Protein AF-A0A945AGG2-F1 (afdb_monomer)

pLDDT: mean 85.39, std 12.03, range [29.75, 97.25]

Nearest PDB structures (foldseek):
  6ixg-assembly2_B  TM=2.344E-01  e=1.984E+00  Homo sapiens
  7uw5-assembly1_A  TM=2.583E-01  e=2.623E+00  Escherichia coli K-12
  5nnv-assembly3_C  TM=2.746E-01  e=3.879E+00  Bacillus subtilis subsp. subtilis str. 168

Radius of gyration: 32.73 Å; Cα contacts (8 Å, |Δi|>4): 761; chains: 1; bounding box: 79×43×91 Å

Foldseek 3Di:
DDDQPPLVVVLVVQLPPFDEDEDPDDPPPADEDEDEETEYEAEEEADAQYHYEYAYEYAYAEEYEYDCVGAHEYHYAAEYGHLYEYERYEYHYQEYEYNEEYYHYEYEHQFEYEANAEYEQYHAEYNDCVVLVVVLVVLVVVLVVLVVVLVVLVVVLQVLQLVLLVLCVVLVQDPDDQQPVQFHDDPNGTHGDCVVLCVVQPPDDPVVSVVVLVVCLVCRVLVVSCVSCVVQVPDPDPVSVVSSVVSSVSVVVSSVSVVVSVVSVVVSVVSVVVSVVSVCVSQVRWYKYWHQYFYDANYKYKYWRWDWDQDPVRDIDTDTQMWMWHWHADPVGAIWIWTAFSVGDIDIDGDHRVQRHGKMWTDDPRIIDIDHDDSPPPPPD

Mean predicted aligned error: 9.95 Å

Sequence (381 aa):
MLGLFDIAKVADEIAQKEPIFRRSELSFAEGPFQLRDGTLIISGDGNPGCVVKGRGNVVIMGSFVGREDKPAHIDVDGDVVVMGTVSQATIDASRVYVGGGIMDVQLNARLGIEVGGDLGRALVRVGEYDLERKEIDQLRKPLSEAKGNGDAIERRLRMEEKRLYKMFKNTRVNLAPNIGRIVMSQGKNVVIDLQPIYESLSNRSEEDVDKALEEFFAKAIVGMLTRVNVHFLSGKSPHRQVVFKGIVRDMHELLLLTRQFDKQVQNYQVLEESVNEAIACLNGRIAGIYVQGQCLPDLTISATVPEVTVSDDGKMLVKGDMARLQLAPSEEGGIGVKCMNTSGLETEQILDEGQFQNCQFSVCEGEMVWQALNVCDRVEV

Secondary structure (DSSP, 8-state):
---S--HHHHHHHHHHHS-EEEE-S----S-EEEE-SSEEEE-SPBPTT-EEEESSEEEESS-EE-BTTB-EEEEESS-EEESS-EEEEEEEEEEEEESS-EEEEEEEEEEEEEESS-EEEEEEEE---HHHHHHHHHHHHHHHHHHHHHHHHHHHHHHHHHHHHHHHHHHT----S-BTTTEEEETTEEEE--HHHHHHTTT--HHHHHHHHHHHIIIIIHHHHHHHTHHHHTSS-HHHHHHHHHHHHHHHHHHHHHHHHHHHHHHHHHHHHHHHHHHHHHHT---EEEEEEEBPSSEEEEEEEEEEEE-TTS-EEEEEEEEEEEEEE-TTSSEEEEEE-TT--EEEEEE-GGGGEEEEEEEETTEEEEEE--TT-----

Structure (mmCIF, N/CA/C/O backbone):
data_AF-A0A945AGG2-F1
#
_entry.id   AF-A0A945AGG2-F1
#
loop_
_atom_site.group_PDB
_atom_site.id
_atom_site.type_symbol
_atom_site.label_atom_id
_atom_site.label_alt_id
_atom_site.label_comp_id
_atom_site.label_asym_id
_atom_site.label_entity_id
_atom_site.label_seq_id
_atom_site.pdbx_PDB_ins_code
_atom_site.Cartn_x
_atom_site.Cartn_y
_atom_site.Cartn_z
_atom_site.occupancy
_atom_site.B_iso_or_equiv
_atom_site.auth_seq_id
_atom_site.auth_comp_id
_atom_site.auth_asym_id
_atom_site.auth_atom_id
_atom_site.pdbx_PDB_model_num
ATOM 1 N N . MET A 1 1 ? 8.072 -25.410 -23.950 1.00 29.88 1 MET A N 1
ATOM 2 C CA . MET A 1 1 ? 8.226 -24.187 -24.765 1.00 29.88 1 MET A CA 1
ATOM 3 C C . MET A 1 1 ? 7.390 -23.088 -24.118 1.00 29.88 1 MET A C 1
ATOM 5 O O . MET A 1 1 ? 6.250 -22.890 -24.497 1.00 29.88 1 MET A O 1
ATOM 9 N N . LEU A 1 2 ? 7.937 -22.473 -23.073 1.00 29.75 2 LEU A N 1
ATOM 10 C CA . LEU A 1 2 ? 7.473 -21.290 -22.332 1.00 29.75 2 LEU A CA 1
ATOM 11 C C . LEU A 1 2 ? 8.791 -20.623 -21.873 1.00 29.75 2 LEU A C 1
ATOM 13 O O . LEU A 1 2 ? 9.709 -21.367 -21.545 1.00 29.75 2 LEU A O 1
ATOM 17 N N . GLY A 1 3 ? 9.017 -19.313 -21.868 1.00 41.41 3 GLY A N 1
ATOM 18 C CA . GLY A 1 3 ? 8.229 -18.193 -22.362 1.00 41.41 3 GLY A CA 1
ATOM 19 C C . GLY A 1 3 ? 9.171 -17.171 -23.002 1.00 41.41 3 GLY A C 1
ATOM 20 O O . GLY A 1 3 ? 9.931 -16.495 -22.313 1.00 41.41 3 GLY A O 1
ATOM 21 N N . LEU A 1 4 ? 9.112 -17.060 -24.329 1.00 55.22 4 LEU A N 1
ATOM 22 C CA . LEU A 1 4 ? 9.512 -15.828 -25.005 1.00 55.22 4 LEU A CA 1
ATOM 23 C C . LEU A 1 4 ? 8.558 -14.728 -24.520 1.00 55.22 4 LEU A C 1
ATOM 25 O O . LEU A 1 4 ? 7.422 -15.007 -24.134 1.00 55.22 4 LEU A O 1
ATOM 29 N N . PHE A 1 5 ? 9.033 -13.496 -24.440 1.00 70.62 5 PHE A N 1
ATOM 30 C CA . PHE A 1 5 ? 8.183 -12.356 -24.135 1.00 70.62 5 PHE A CA 1
ATOM 31 C C . PHE A 1 5 ? 7.140 -12.232 -25.2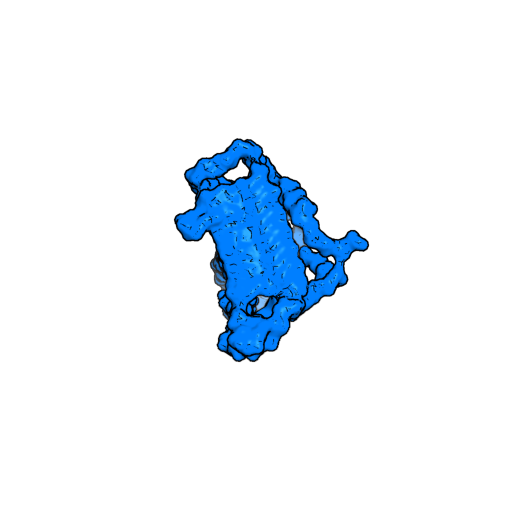45 1.00 70.62 5 PHE A C 1
ATOM 33 O O . PHE A 1 5 ? 7.456 -11.851 -26.368 1.00 70.62 5 PHE A O 1
ATOM 40 N N . ASP A 1 6 ? 5.914 -12.652 -24.947 1.00 83.31 6 ASP A N 1
ATOM 41 C CA . ASP A 1 6 ? 4.801 -12.572 -25.880 1.00 83.31 6 ASP A CA 1
ATOM 42 C C . ASP A 1 6 ? 4.030 -11.291 -25.581 1.00 83.31 6 ASP A C 1
ATOM 44 O O . ASP A 1 6 ? 3.075 -11.267 -24.802 1.00 83.31 6 ASP A O 1
ATOM 48 N N . ILE A 1 7 ? 4.506 -10.202 -26.178 1.00 85.31 7 ILE A N 1
ATOM 49 C CA . ILE A 1 7 ? 3.909 -8.879 -26.008 1.00 85.31 7 ILE A CA 1
ATOM 50 C C . ILE A 1 7 ? 2.439 -8.852 -26.453 1.00 85.31 7 ILE A C 1
ATOM 52 O O . ILE A 1 7 ? 1.648 -8.111 -25.875 1.00 85.31 7 ILE A O 1
ATOM 56 N N . ALA A 1 8 ? 2.042 -9.706 -27.408 1.00 84.31 8 ALA A N 1
ATOM 57 C CA . ALA A 1 8 ? 0.651 -9.823 -27.838 1.00 84.31 8 ALA A CA 1
ATOM 58 C C . ALA A 1 8 ? -0.220 -10.412 -26.726 1.00 84.31 8 ALA A C 1
ATOM 60 O O . ALA A 1 8 ? -1.281 -9.869 -26.425 1.00 84.31 8 ALA A O 1
ATOM 61 N N . LYS A 1 9 ? 0.262 -11.464 -26.052 1.00 86.94 9 LYS A N 1
ATOM 62 C CA . LYS A 1 9 ? -0.424 -12.034 -24.885 1.00 86.94 9 LYS A CA 1
ATOM 63 C C . LYS A 1 9 ? -0.574 -11.008 -23.758 1.00 86.94 9 LYS A C 1
ATOM 65 O O . LYS A 1 9 ? -1.656 -10.894 -23.191 1.00 86.94 9 LYS A O 1
ATOM 70 N N . VAL A 1 10 ? 0.479 -10.241 -23.460 1.00 83.81 10 VAL A N 1
ATOM 71 C CA . VAL A 1 10 ? 0.443 -9.184 -22.428 1.00 83.81 10 VAL A CA 1
ATOM 72 C C . VAL A 1 10 ? -0.560 -8.084 -22.795 1.00 83.81 10 VAL A C 1
ATOM 74 O O . VAL A 1 10 ? -1.353 -7.659 -21.953 1.00 83.81 10 VAL A O 1
ATOM 77 N N . ALA A 1 11 ? -0.566 -7.648 -24.059 1.00 82.62 11 ALA A N 1
ATOM 78 C CA . ALA A 1 11 ? -1.526 -6.672 -24.566 1.00 82.62 11 ALA A CA 1
ATOM 79 C C . ALA A 1 11 ? -2.974 -7.170 -24.430 1.00 82.62 11 ALA A C 1
ATOM 81 O O . ALA A 1 11 ? -3.837 -6.420 -23.969 1.00 82.62 11 ALA A O 1
ATOM 82 N N . ASP A 1 12 ? -3.231 -8.434 -24.779 1.00 84.25 12 ASP A N 1
ATOM 83 C CA . ASP A 1 12 ? -4.549 -9.058 -24.660 1.00 84.25 12 ASP A CA 1
ATOM 84 C C . ASP A 1 12 ? -5.002 -9.174 -23.199 1.00 84.25 12 ASP A C 1
ATOM 86 O O . ASP A 1 12 ? -6.155 -8.872 -22.889 1.00 84.25 12 ASP A O 1
ATOM 90 N N . GLU A 1 13 ? -4.107 -9.569 -22.291 1.00 85.62 13 GLU A N 1
ATOM 91 C CA . GLU A 1 13 ? -4.395 -9.659 -20.856 1.00 85.62 13 GLU A CA 1
ATOM 92 C C . GLU A 1 13 ? -4.773 -8.296 -20.270 1.00 85.62 13 GLU A C 1
ATOM 94 O O . GLU A 1 13 ? -5.792 -8.178 -19.588 1.00 85.62 13 GLU A O 1
ATOM 99 N N . ILE A 1 14 ? -3.999 -7.248 -20.563 1.00 80.81 14 ILE A N 1
ATOM 100 C CA . ILE A 1 14 ? -4.279 -5.893 -20.070 1.00 80.81 14 ILE A CA 1
ATOM 101 C C . ILE A 1 14 ? -5.570 -5.342 -20.686 1.00 80.81 14 ILE A C 1
ATOM 103 O O . ILE A 1 14 ? -6.393 -4.768 -19.970 1.00 80.81 14 ILE A O 1
ATOM 107 N N . ALA A 1 15 ? -5.807 -5.582 -21.978 1.00 78.81 15 ALA A N 1
ATOM 108 C CA . ALA A 1 15 ? -7.029 -5.160 -22.660 1.00 78.81 15 ALA A CA 1
ATOM 109 C C . ALA A 1 15 ? -8.305 -5.811 -22.097 1.00 78.81 15 ALA A C 1
ATOM 111 O O . ALA A 1 15 ? -9.392 -5.267 -22.285 1.00 78.81 15 ALA A O 1
ATOM 112 N N . GLN A 1 16 ? -8.197 -6.955 -21.414 1.00 79.56 16 GLN A N 1
ATOM 113 C CA . GLN A 1 16 ? -9.329 -7.672 -20.819 1.00 79.56 16 GLN A CA 1
ATOM 114 C C . GLN A 1 16 ? -9.627 -7.279 -19.362 1.00 79.56 16 GLN A C 1
ATOM 116 O O . GLN A 1 16 ? -10.697 -7.629 -18.863 1.00 79.56 16 GLN A O 1
ATOM 121 N N . LYS A 1 17 ? -8.728 -6.556 -18.674 1.00 74.44 17 LYS A N 1
ATOM 122 C CA . LYS A 1 17 ? -8.882 -6.225 -17.242 1.00 74.44 17 LYS A CA 1
ATOM 123 C C . LYS A 1 17 ? -9.988 -5.204 -16.955 1.00 74.44 17 LYS A C 1
ATOM 125 O O . LYS A 1 17 ? -10.578 -5.238 -15.879 1.00 74.44 17 LYS A O 1
ATOM 130 N N . GLU A 1 18 ? -10.269 -4.291 -17.882 1.00 70.62 18 GLU A N 1
ATOM 131 C CA . GLU A 1 18 ? -11.070 -3.091 -17.609 1.00 70.62 18 GLU A CA 1
ATOM 132 C C . GLU A 1 18 ? -11.986 -2.685 -18.776 1.00 70.62 18 GLU A C 1
ATOM 134 O O . GLU A 1 18 ? -11.771 -3.115 -19.912 1.00 70.62 18 GLU A O 1
ATOM 139 N N . PRO A 1 19 ? -13.009 -1.832 -18.542 1.00 70.69 19 PRO A N 1
ATOM 140 C CA . PRO A 1 19 ? -13.807 -1.253 -19.620 1.00 70.69 19 PRO A CA 1
ATOM 141 C C . PRO A 1 19 ? -12.918 -0.594 -20.685 1.00 70.69 19 PRO A C 1
ATOM 143 O O . PRO A 1 19 ? -12.057 0.238 -20.391 1.00 70.69 19 PRO A O 1
ATOM 146 N N . ILE A 1 20 ? -13.134 -0.994 -21.940 1.00 72.50 20 ILE A N 1
ATOM 147 C CA . ILE A 1 20 ? -12.251 -0.657 -23.058 1.00 72.50 20 ILE A CA 1
ATOM 148 C C . ILE A 1 20 ? -12.735 0.610 -23.762 1.00 72.50 20 ILE A C 1
ATOM 150 O O . ILE A 1 20 ? -13.836 0.656 -24.315 1.00 72.50 20 ILE A O 1
ATOM 154 N N . PHE A 1 21 ? -11.850 1.596 -23.856 1.00 65.00 21 PHE A N 1
ATOM 155 C CA . PHE A 1 21 ? -11.977 2.735 -24.752 1.00 65.00 21 PHE A CA 1
ATOM 156 C C . PHE A 1 21 ? -11.159 2.462 -26.016 1.00 65.00 21 PHE A C 1
ATOM 158 O O . PHE A 1 21 ? -9.943 2.649 -26.063 1.00 65.00 21 PHE A O 1
ATOM 165 N N . ARG A 1 22 ? -11.831 1.992 -27.072 1.00 57.91 22 ARG A N 1
ATOM 166 C CA . ARG A 1 22 ? -11.188 1.796 -28.378 1.00 57.91 22 ARG A CA 1
ATOM 167 C C . ARG A 1 22 ? -11.177 3.103 -29.152 1.00 57.91 22 ARG A C 1
ATOM 169 O O . ARG A 1 22 ? -12.233 3.686 -29.395 1.00 57.91 22 ARG A O 1
ATOM 176 N N . ARG A 1 23 ? -9.995 3.524 -29.597 1.00 58.59 23 ARG A N 1
ATOM 177 C CA . ARG A 1 23 ? -9.849 4.618 -30.557 1.00 58.59 23 ARG A CA 1
ATOM 178 C C . ARG A 1 23 ? -9.245 4.053 -31.840 1.00 58.59 23 ARG A C 1
ATOM 180 O O . ARG A 1 23 ? -8.033 4.034 -32.022 1.00 58.59 23 ARG A O 1
ATOM 187 N N . SER A 1 24 ? -10.109 3.535 -32.709 1.00 41.81 24 SER A N 1
ATOM 188 C CA . SER A 1 24 ? -9.737 3.100 -34.054 1.00 41.81 24 SER A CA 1
ATOM 189 C C . SER A 1 24 ? -9.603 4.328 -34.962 1.00 41.81 24 SER A C 1
ATOM 191 O O . SER A 1 24 ? -10.551 5.099 -35.084 1.00 41.81 24 SER A O 1
ATOM 193 N N . GLU A 1 25 ? -8.440 4.500 -35.590 1.00 42.44 25 GLU A N 1
ATOM 194 C CA . GLU A 1 25 ? -8.246 5.346 -36.785 1.00 42.44 25 GLU A CA 1
ATOM 195 C C . GLU A 1 25 ? -8.322 6.876 -36.626 1.00 42.44 25 GLU A C 1
ATOM 197 O O . GLU A 1 25 ? -8.608 7.589 -37.586 1.00 42.44 25 GLU A O 1
ATOM 202 N N . LEU A 1 26 ? -7.994 7.435 -35.460 1.00 43.62 26 LEU A N 1
ATOM 203 C CA . LEU A 1 26 ? -7.645 8.857 -35.402 1.00 43.62 26 LEU A CA 1
ATOM 204 C C . LEU A 1 26 ? -6.130 8.985 -35.418 1.00 43.62 26 LEU A C 1
ATOM 206 O O . LEU A 1 26 ? -5.476 8.739 -34.406 1.00 43.62 26 LEU A O 1
ATOM 210 N N . SER A 1 27 ? -5.589 9.428 -36.558 1.00 45.53 27 SER A N 1
ATOM 211 C CA . SER A 1 27 ? -4.316 10.142 -36.578 1.00 45.53 27 SER A CA 1
ATOM 212 C C . SER A 1 27 ? -4.362 11.128 -35.415 1.00 45.53 27 SER A C 1
ATOM 214 O O . SER A 1 27 ? -5.243 11.994 -35.405 1.00 45.53 27 SER A O 1
ATOM 216 N N . PHE A 1 28 ? -3.507 10.968 -34.403 1.00 52.62 28 PHE A N 1
ATOM 217 C CA . PHE A 1 28 ? -3.377 11.966 -33.348 1.00 52.62 28 PHE A CA 1
ATOM 218 C C . PHE A 1 28 ? -2.970 13.268 -34.039 1.00 52.62 28 PHE A C 1
ATOM 220 O O . PHE A 1 28 ? -1.799 13.477 -34.351 1.00 52.62 28 PHE A O 1
ATOM 227 N N . ALA A 1 29 ? -3.954 14.106 -34.355 1.00 50.34 29 ALA A N 1
ATOM 228 C CA . ALA A 1 29 ? -3.735 15.504 -34.623 1.00 50.34 29 ALA A CA 1
ATOM 229 C C . ALA A 1 29 ? -3.324 16.080 -33.270 1.00 50.34 29 ALA A C 1
ATOM 231 O O . ALA A 1 29 ? -4.142 16.171 -32.359 1.00 50.34 29 ALA A O 1
ATOM 232 N N . GLU A 1 30 ? -2.016 16.275 -33.136 1.00 55.94 30 GLU A N 1
ATOM 233 C CA . GLU A 1 30 ? -1.293 17.042 -32.125 1.00 55.94 30 GLU A CA 1
ATOM 234 C C . GLU A 1 30 ? -2.151 17.540 -30.944 1.00 55.94 30 GLU A C 1
ATOM 236 O O . GLU A 1 30 ? -2.863 18.536 -31.053 1.00 55.94 30 GLU A O 1
ATOM 241 N N . GLY A 1 31 ? -2.080 16.866 -29.793 1.00 63.16 31 GLY A N 1
ATOM 242 C CA . GLY A 1 31 ? -2.743 17.349 -28.583 1.00 63.16 31 GLY A CA 1
ATOM 243 C C . GLY A 1 31 ? -2.764 16.345 -27.427 1.00 63.16 31 GLY A C 1
ATOM 244 O O . GLY A 1 31 ? -2.615 15.142 -27.656 1.00 63.16 31 GLY A O 1
ATOM 245 N N . PRO A 1 32 ? -2.955 16.828 -26.184 1.00 78.00 32 PRO A N 1
ATOM 246 C CA . PRO A 1 32 ? -3.045 15.981 -25.004 1.00 78.00 32 PRO A CA 1
ATOM 247 C C . PRO A 1 32 ? -4.372 15.222 -24.950 1.00 78.00 32 PRO A C 1
ATOM 249 O O . PRO A 1 32 ? -5.451 15.794 -25.107 1.00 78.00 32 PRO A O 1
ATOM 252 N N . PHE A 1 33 ? -4.289 13.923 -24.684 1.00 83.19 33 PHE A N 1
ATOM 253 C CA . PHE A 1 33 ? -5.423 13.054 -24.413 1.00 83.19 33 PHE A CA 1
ATOM 254 C C . PHE A 1 33 ? -5.486 12.732 -22.922 1.00 83.19 33 PHE A C 1
ATOM 256 O O . PHE A 1 33 ? -4.516 12.236 -22.357 1.00 83.19 33 PHE A O 1
ATOM 263 N N . GLN A 1 34 ? -6.638 12.986 -22.299 1.00 84.50 34 GLN A N 1
ATOM 264 C CA . GLN A 1 34 ? -6.866 12.687 -20.888 1.00 84.50 34 GLN A CA 1
ATOM 265 C C . GLN A 1 34 ? -7.755 11.443 -20.742 1.00 84.50 34 GLN A C 1
ATOM 267 O O . GLN A 1 34 ? -8.960 11.498 -20.992 1.00 84.50 34 GLN A O 1
ATOM 272 N N . LEU A 1 35 ? -7.164 10.336 -20.306 1.00 82.06 35 LEU A N 1
ATOM 273 C CA . LEU A 1 35 ? -7.844 9.117 -19.888 1.00 82.06 35 LEU A CA 1
ATOM 274 C C . LEU A 1 35 ? -8.318 9.287 -18.435 1.00 82.06 35 LEU A C 1
ATOM 276 O O . LEU A 1 35 ? -7.557 9.719 -17.572 1.00 82.06 35 LEU A O 1
ATOM 280 N N . ARG A 1 36 ? -9.595 9.006 -18.159 1.00 80.88 36 ARG A N 1
ATOM 281 C CA . ARG A 1 36 ? -10.122 9.063 -16.786 1.00 80.88 36 ARG A CA 1
ATOM 282 C C . ARG A 1 36 ? -9.877 7.738 -16.085 1.00 80.88 36 ARG A C 1
ATOM 284 O O . ARG A 1 36 ? -8.999 7.696 -15.241 1.00 80.88 36 ARG A O 1
ATOM 291 N N . ASP A 1 37 ? -10.558 6.694 -16.544 1.00 80.81 37 ASP A N 1
ATOM 292 C CA . ASP A 1 37 ? -10.442 5.308 -16.081 1.00 80.81 37 ASP A CA 1
ATOM 293 C C . ASP A 1 37 ? -10.524 4.372 -17.308 1.00 80.81 37 ASP A C 1
ATOM 295 O O . ASP A 1 37 ? -10.934 4.826 -18.383 1.00 80.81 37 ASP A O 1
ATOM 299 N N . GLY A 1 38 ? -10.181 3.087 -17.167 1.00 83.81 38 GLY A N 1
ATOM 300 C CA . GLY A 1 38 ? -10.321 2.074 -18.222 1.00 83.81 38 GLY A CA 1
ATOM 301 C C . GLY A 1 38 ? -9.093 1.903 -19.119 1.00 83.81 38 GLY A C 1
ATOM 302 O O . GLY A 1 38 ? -8.068 2.549 -18.940 1.00 83.81 38 GLY A O 1
ATOM 303 N N . THR A 1 39 ? -9.189 1.045 -20.136 1.00 86.06 39 THR A N 1
ATOM 304 C CA . THR A 1 39 ? -8.053 0.766 -21.036 1.00 86.06 39 THR A CA 1
ATOM 305 C C . THR A 1 39 ? -8.186 1.502 -22.366 1.00 86.06 39 THR A C 1
ATOM 307 O O . THR A 1 39 ? -9.166 1.313 -23.089 1.00 86.06 39 THR A O 1
ATOM 310 N N . LEU A 1 40 ? -7.190 2.319 -22.716 1.00 87.88 40 LEU A N 1
ATOM 311 C CA . LEU A 1 40 ? -7.067 2.971 -24.018 1.00 87.88 40 LEU A CA 1
ATOM 312 C C . LEU A 1 40 ? -6.318 2.061 -24.992 1.00 87.88 40 LEU A C 1
ATOM 314 O O . LEU A 1 40 ? -5.152 1.752 -24.769 1.00 87.88 40 LEU A O 1
ATOM 318 N N . ILE A 1 41 ? -6.954 1.706 -26.110 1.00 86.94 41 ILE A N 1
ATOM 319 C CA . ILE A 1 41 ? -6.294 0.962 -27.193 1.00 86.94 41 ILE A CA 1
ATOM 320 C C . ILE A 1 41 ? -6.086 1.877 -28.400 1.00 86.94 41 ILE A C 1
ATOM 322 O O . ILE A 1 41 ? -7.056 2.392 -28.970 1.00 86.94 41 ILE A O 1
ATOM 326 N N . ILE A 1 42 ? -4.825 2.036 -28.804 1.00 86.12 42 ILE A N 1
ATOM 327 C CA . ILE A 1 42 ? -4.380 2.795 -29.974 1.00 86.12 42 ILE A CA 1
ATOM 328 C C . ILE A 1 42 ? -4.042 1.804 -31.089 1.00 86.12 42 ILE A C 1
ATOM 330 O O . ILE A 1 42 ? -3.099 1.020 -30.993 1.00 86.12 42 ILE A O 1
ATOM 334 N N . SER A 1 43 ? -4.842 1.826 -32.155 1.00 82.31 43 SER A N 1
ATOM 335 C CA . SER A 1 43 ? -4.606 1.007 -33.347 1.00 82.31 43 SER A CA 1
ATOM 336 C C . SER A 1 43 ? -3.599 1.710 -34.263 1.00 82.31 43 SER A C 1
ATOM 338 O O . SER A 1 43 ? -3.960 2.686 -34.915 1.00 82.31 43 SER A O 1
ATOM 340 N N . GLY A 1 44 ? -2.354 1.227 -34.296 1.00 83.12 44 GLY A N 1
ATOM 341 C CA . GLY A 1 44 ? -1.266 1.773 -35.119 1.00 83.12 44 GLY A CA 1
ATOM 342 C C . GLY A 1 44 ? -0.185 2.499 -34.314 1.00 83.12 44 GLY A C 1
ATOM 343 O O . GLY A 1 44 ? -0.084 2.321 -33.098 1.00 83.12 44 GLY A O 1
ATOM 344 N N . ASP A 1 45 ? 0.626 3.295 -35.013 1.00 84.00 45 ASP A N 1
ATOM 345 C CA . ASP A 1 45 ? 1.757 4.018 -34.429 1.00 84.00 45 ASP A CA 1
ATOM 346 C C . ASP A 1 45 ? 1.317 5.306 -33.712 1.00 84.00 45 ASP A C 1
ATOM 348 O O . ASP A 1 45 ? 0.387 6.005 -34.127 1.00 84.00 45 ASP A O 1
ATOM 352 N N . GLY A 1 46 ? 2.018 5.647 -32.633 1.00 77.56 46 GLY A N 1
ATOM 353 C CA . GLY A 1 46 ? 1.931 6.947 -31.983 1.00 77.56 46 GLY A CA 1
ATOM 354 C C . GLY A 1 46 ? 2.669 8.019 -32.781 1.00 77.56 46 GLY A C 1
ATOM 355 O O . GLY A 1 46 ? 3.799 7.817 -33.220 1.00 77.56 46 GLY A O 1
ATOM 356 N N . ASN A 1 47 ? 2.034 9.181 -32.936 1.00 79.25 47 ASN A N 1
ATOM 357 C CA . ASN A 1 47 ? 2.612 10.319 -33.649 1.00 79.25 47 ASN A CA 1
ATOM 358 C C . ASN A 1 47 ? 3.584 11.130 -32.767 1.00 79.25 47 ASN A C 1
ATOM 360 O O . ASN A 1 47 ? 3.381 11.213 -31.550 1.00 79.25 47 ASN A O 1
ATOM 364 N N . PRO A 1 48 ? 4.548 11.849 -33.373 1.00 82.31 48 PRO A N 1
ATOM 365 C CA . PRO A 1 48 ? 5.392 12.798 -32.656 1.00 82.31 48 PRO A CA 1
ATOM 366 C C . PRO A 1 48 ? 4.598 13.842 -31.867 1.00 82.31 48 PRO A C 1
ATOM 368 O O . PRO A 1 48 ? 3.638 14.431 -32.372 1.00 82.31 48 PRO A O 1
ATOM 371 N N . GLY A 1 49 ? 5.006 14.086 -30.620 1.00 82.00 49 GLY A N 1
ATOM 372 C CA . GLY A 1 49 ? 4.307 14.991 -29.706 1.00 82.00 49 GLY A CA 1
ATOM 373 C C . GLY A 1 49 ? 2.955 14.502 -29.199 1.00 82.00 49 GLY A C 1
ATOM 374 O O . GLY A 1 49 ? 2.176 15.311 -28.692 1.00 82.00 49 GLY A O 1
ATOM 375 N N . CYS A 1 50 ? 2.644 13.214 -29.358 1.00 86.06 50 CYS A N 1
ATOM 376 C CA . CYS A 1 50 ? 1.500 12.606 -28.693 1.00 86.06 50 CYS A CA 1
ATOM 377 C C . CYS A 1 50 ? 1.676 12.721 -27.175 1.00 86.06 50 CYS A C 1
ATOM 379 O O . CYS A 1 50 ? 2.741 12.397 -26.654 1.00 86.06 50 CYS A O 1
ATOM 381 N N . VAL A 1 51 ? 0.635 13.182 -26.480 1.00 89.69 51 VAL A N 1
ATOM 382 C CA . VAL A 1 51 ? 0.613 13.254 -25.018 1.00 89.69 51 VAL A CA 1
ATOM 383 C C . VAL A 1 51 ? -0.601 12.486 -24.511 1.00 89.69 51 VAL A C 1
ATOM 385 O O . VAL A 1 51 ? -1.729 12.815 -24.874 1.00 89.69 51 VAL A O 1
ATOM 388 N N . VAL A 1 52 ? -0.386 11.486 -23.662 1.00 90.62 52 VAL A N 1
ATOM 389 C CA . VAL A 1 52 ? -1.442 10.694 -23.015 1.00 90.62 52 VAL A CA 1
ATOM 390 C C . VAL A 1 52 ? -1.295 10.831 -21.505 1.00 90.62 52 VAL A C 1
ATOM 392 O O . VAL A 1 52 ? -0.218 10.578 -20.982 1.00 90.62 52 VAL A O 1
ATOM 395 N N . LYS A 1 53 ? -2.359 11.236 -20.804 1.00 92.25 53 LYS A N 1
ATOM 396 C CA . LYS A 1 53 ? -2.377 11.357 -19.338 1.00 92.25 53 LYS A CA 1
ATOM 397 C C . LYS A 1 53 ? -3.595 10.675 -18.730 1.00 92.25 53 LYS A C 1
ATOM 399 O O . LYS A 1 53 ? -4.675 10.822 -19.295 1.00 92.25 53 LYS A O 1
ATOM 404 N N . GLY A 1 54 ? -3.495 10.001 -17.582 1.00 88.62 54 GLY A N 1
ATOM 405 C CA . GLY A 1 54 ? -4.688 9.429 -16.936 1.00 88.62 54 GLY A CA 1
ATOM 406 C C . GLY A 1 54 ? -4.465 8.355 -15.880 1.00 88.62 54 GLY A C 1
ATOM 407 O O . GLY A 1 54 ? -3.349 8.159 -15.433 1.00 88.62 54 GLY A O 1
ATOM 408 N N . ARG A 1 55 ? -5.528 7.651 -15.464 1.00 86.81 55 ARG A N 1
ATOM 409 C CA . ARG A 1 55 ? -5.419 6.596 -14.431 1.00 86.81 55 ARG A CA 1
ATOM 410 C C . ARG A 1 55 ? -5.457 5.162 -14.951 1.00 86.81 55 ARG A C 1
ATOM 412 O O . ARG A 1 55 ? -5.204 4.231 -14.201 1.00 86.81 55 ARG A O 1
ATOM 419 N N . GLY A 1 56 ? -5.823 4.993 -16.215 1.00 88.81 56 GLY A N 1
ATOM 420 C CA . GLY A 1 56 ? -6.060 3.690 -16.818 1.00 88.81 56 GLY A CA 1
ATOM 421 C C . GLY A 1 56 ? -4.853 3.112 -17.552 1.00 88.81 56 GLY A C 1
ATOM 422 O O . GLY A 1 56 ? -3.773 3.702 -17.564 1.00 88.81 56 GLY A O 1
ATOM 423 N N . ASN A 1 57 ? -5.064 1.973 -18.207 1.00 91.38 57 ASN A N 1
ATOM 424 C CA . ASN A 1 57 ? -4.028 1.302 -18.994 1.00 91.38 57 ASN A CA 1
ATOM 425 C C . ASN A 1 57 ? -3.966 1.856 -20.422 1.00 91.38 57 ASN A C 1
ATOM 427 O O . ASN A 1 57 ? -4.972 2.314 -20.972 1.00 91.38 57 ASN A O 1
ATOM 431 N N . VAL A 1 58 ? -2.801 1.763 -21.058 1.00 92.50 58 VAL A N 1
ATOM 432 C CA . VAL A 1 58 ? -2.598 2.169 -22.453 1.00 92.50 58 VAL A CA 1
ATOM 433 C C . VAL A 1 58 ? -1.968 1.026 -23.232 1.00 92.50 58 VAL A C 1
ATOM 435 O O . VAL A 1 58 ? -0.916 0.520 -22.860 1.00 92.50 58 VAL A O 1
ATOM 438 N N . VAL A 1 59 ? -2.589 0.650 -24.347 1.00 92.31 59 VAL A N 1
ATOM 439 C CA . VAL A 1 59 ? -2.077 -0.359 -25.277 1.00 92.31 59 VAL A CA 1
ATOM 440 C C . VAL A 1 59 ? -1.908 0.275 -26.653 1.00 92.31 59 VAL A C 1
ATOM 442 O O . VAL A 1 59 ? -2.874 0.750 -27.251 1.00 92.31 59 VAL A O 1
ATOM 445 N N . ILE A 1 60 ? -0.682 0.275 -27.167 1.00 92.00 60 ILE A N 1
ATOM 446 C CA . ILE A 1 60 ? -0.314 0.787 -28.489 1.00 92.00 60 ILE A CA 1
ATOM 447 C C . ILE A 1 60 ? 0.041 -0.399 -29.376 1.00 92.00 60 ILE A C 1
ATOM 449 O O . ILE A 1 60 ? 1.029 -1.090 -29.139 1.00 92.00 60 ILE A O 1
ATOM 453 N N . MET A 1 61 ? -0.769 -0.633 -30.409 1.00 90.31 61 MET A N 1
ATOM 454 C CA . MET A 1 61 ? -0.606 -1.787 -31.302 1.00 90.31 61 MET A CA 1
ATOM 455 C C . MET A 1 61 ? 0.543 -1.627 -32.314 1.00 90.31 61 MET A C 1
ATOM 457 O O . MET A 1 61 ? 0.865 -2.587 -33.010 1.00 90.31 61 MET A O 1
ATOM 461 N N . GLY A 1 62 ? 1.142 -0.437 -32.411 1.00 90.81 62 GLY A N 1
ATOM 462 C CA . GLY A 1 62 ? 2.314 -0.128 -33.237 1.00 90.81 62 GLY A CA 1
ATOM 463 C C . GLY A 1 62 ? 3.492 0.420 -32.422 1.00 90.81 62 GLY A C 1
ATOM 464 O O . GLY A 1 62 ? 3.649 0.100 -31.242 1.00 90.81 62 GLY A O 1
ATOM 465 N N . SER A 1 63 ? 4.325 1.244 -33.054 1.00 92.81 63 SER A N 1
ATOM 466 C CA . SER A 1 63 ? 5.470 1.925 -32.435 1.00 92.81 63 SER A CA 1
ATOM 467 C C . SER A 1 63 ? 5.075 3.264 -31.804 1.00 92.81 63 SER A C 1
ATOM 469 O O . SER A 1 63 ? 4.136 3.917 -32.247 1.00 92.81 63 SER A O 1
ATOM 471 N N . PHE A 1 64 ? 5.809 3.722 -30.789 1.00 93.06 64 PHE A N 1
ATOM 472 C CA . PHE A 1 64 ? 5.600 5.021 -30.141 1.00 93.06 64 PHE A CA 1
ATOM 473 C C . PHE A 1 64 ? 6.818 5.923 -30.358 1.00 93.06 64 PHE A C 1
ATOM 475 O O . PHE A 1 64 ? 7.836 5.795 -29.678 1.00 93.06 64 PHE A O 1
ATOM 482 N N . VAL A 1 65 ? 6.729 6.809 -31.353 1.00 91.50 65 VAL A N 1
ATOM 483 C CA . VAL A 1 65 ? 7.887 7.544 -31.880 1.00 91.50 65 VAL A CA 1
ATOM 484 C C . VAL A 1 65 ? 7.671 9.051 -31.757 1.00 91.50 65 VAL A C 1
ATOM 486 O O . VAL A 1 65 ? 6.767 9.624 -32.368 1.00 91.50 65 VAL A O 1
ATOM 489 N N . GLY A 1 66 ? 8.523 9.697 -30.966 1.00 90.44 66 GLY A N 1
ATOM 490 C CA . GLY A 1 66 ? 8.634 11.148 -30.871 1.00 90.44 66 GLY A CA 1
ATOM 491 C C . GLY A 1 66 ? 9.624 11.758 -31.862 1.00 90.44 66 GLY A C 1
ATOM 492 O O . GLY A 1 66 ? 10.114 11.099 -32.780 1.00 90.44 66 GLY A O 1
ATOM 493 N N . ARG A 1 67 ? 9.898 13.051 -31.666 1.00 90.31 67 ARG A N 1
ATOM 494 C CA . ARG A 1 67 ? 10.980 13.802 -32.320 1.00 90.31 67 ARG A CA 1
ATOM 495 C C . ARG A 1 67 ? 11.792 14.576 -31.277 1.00 90.31 67 ARG A C 1
ATOM 497 O O . ARG A 1 67 ? 11.248 14.900 -30.228 1.00 90.31 67 ARG A O 1
ATOM 504 N N . GLU A 1 68 ? 13.038 14.940 -31.572 1.00 87.06 68 GLU A N 1
ATOM 505 C CA . GLU A 1 68 ? 13.897 15.696 -30.643 1.00 87.06 68 GLU A CA 1
ATOM 506 C C . GLU A 1 68 ? 13.275 17.041 -30.248 1.00 87.06 68 GLU A C 1
ATOM 508 O O . GLU A 1 68 ? 13.347 17.456 -29.094 1.00 87.06 68 GLU A O 1
ATOM 513 N N . ASP A 1 69 ? 12.615 17.706 -31.197 1.00 88.75 69 ASP A N 1
ATOM 514 C CA . ASP A 1 69 ? 11.900 18.965 -30.986 1.00 88.75 69 ASP A CA 1
ATOM 515 C C . ASP A 1 69 ? 10.503 18.770 -30.377 1.00 88.75 69 ASP A C 1
ATOM 517 O O . ASP A 1 69 ? 9.901 19.719 -29.866 1.00 88.75 69 ASP A O 1
ATOM 521 N N . LYS A 1 70 ? 9.972 17.545 -30.433 1.00 88.38 70 LYS A N 1
ATOM 522 C CA . LYS A 1 70 ? 8.610 17.214 -30.016 1.00 88.38 70 LYS A CA 1
ATOM 523 C C . LYS A 1 70 ? 8.529 15.775 -29.479 1.00 88.38 70 LYS A C 1
ATOM 525 O O . LYS A 1 70 ? 7.982 14.891 -30.158 1.00 88.38 70 LYS A O 1
ATOM 530 N N . PRO A 1 71 ? 9.075 15.515 -28.276 1.00 89.31 71 PRO A N 1
ATOM 531 C CA . PRO A 1 71 ? 9.074 14.178 -27.701 1.00 89.31 71 PRO A CA 1
ATOM 532 C C . PRO A 1 71 ? 7.643 13.717 -27.419 1.00 89.31 71 PRO A C 1
ATOM 534 O O . PRO A 1 71 ? 6.752 14.523 -27.136 1.00 89.31 71 PRO A O 1
ATOM 537 N N . ALA A 1 72 ? 7.413 12.412 -27.525 1.00 91.94 72 ALA A N 1
ATOM 538 C CA . ALA A 1 72 ? 6.127 11.817 -27.180 1.00 91.94 72 ALA A CA 1
ATOM 539 C C . ALA A 1 72 ? 6.068 11.531 -25.667 1.00 91.94 72 ALA A C 1
ATOM 541 O O . ALA A 1 72 ? 7.084 11.204 -25.060 1.00 91.94 72 ALA A O 1
ATOM 542 N N . HIS A 1 73 ? 4.900 11.664 -25.041 1.00 94.50 73 HIS A N 1
ATOM 543 C CA . HIS A 1 73 ? 4.758 11.549 -23.590 1.00 94.50 73 HIS A CA 1
ATOM 544 C C . HIS A 1 73 ? 3.547 10.703 -23.188 1.00 94.50 73 HIS A C 1
ATOM 546 O O . HIS A 1 73 ? 2.435 10.920 -23.671 1.00 94.50 73 HIS A O 1
ATOM 552 N N . ILE A 1 74 ? 3.756 9.760 -22.274 1.00 94.69 74 ILE A N 1
ATOM 553 C CA . ILE A 1 74 ? 2.699 8.986 -21.621 1.00 94.69 74 ILE A CA 1
ATOM 554 C C . ILE A 1 74 ? 2.904 9.124 -20.118 1.00 94.69 74 ILE A C 1
ATOM 556 O O . ILE A 1 74 ? 4.009 8.919 -19.640 1.00 94.69 74 ILE A O 1
ATOM 560 N N . ASP A 1 75 ? 1.849 9.476 -19.398 1.00 94.88 75 ASP A N 1
ATOM 561 C CA . ASP A 1 75 ? 1.856 9.659 -17.947 1.00 94.88 75 ASP A CA 1
ATOM 562 C C . ASP A 1 75 ? 0.553 9.099 -17.375 1.00 94.88 75 ASP A C 1
ATOM 564 O O . ASP A 1 75 ? -0.490 9.763 -17.357 1.00 94.88 75 ASP A O 1
ATOM 568 N N . VAL A 1 76 ? 0.584 7.812 -17.027 1.00 92.88 76 VAL A N 1
ATOM 569 C CA . VAL A 1 76 ? -0.599 7.076 -16.582 1.00 92.88 76 VAL A CA 1
ATOM 570 C C . VAL A 1 76 ? -0.370 6.313 -15.284 1.00 92.88 76 VAL A C 1
ATOM 572 O O . VAL A 1 76 ? 0.714 5.806 -15.031 1.00 92.88 76 VAL A O 1
ATOM 575 N N . ASP A 1 77 ? -1.410 6.174 -14.458 1.00 90.88 77 ASP A N 1
ATOM 576 C CA . ASP A 1 77 ? -1.306 5.347 -13.248 1.00 90.88 77 ASP A CA 1
ATOM 577 C C . ASP A 1 77 ? -1.342 3.839 -13.546 1.00 90.88 77 ASP A C 1
ATOM 579 O O . ASP A 1 77 ? -0.915 3.059 -12.698 1.00 90.88 77 ASP A O 1
ATOM 583 N N . GLY A 1 78 ? -1.845 3.423 -14.711 1.00 91.19 78 GLY A N 1
ATOM 584 C CA . GLY A 1 78 ? -1.966 2.020 -15.118 1.00 91.19 78 GLY A CA 1
ATOM 585 C C . GLY A 1 78 ? -0.737 1.464 -15.841 1.00 91.19 78 GLY A C 1
ATOM 586 O O . GLY A 1 78 ? 0.352 2.039 -15.816 1.00 91.19 78 GLY A O 1
ATOM 587 N N . ASP A 1 79 ? -0.921 0.321 -16.496 1.00 93.94 79 ASP A N 1
ATOM 588 C CA . ASP A 1 79 ? 0.110 -0.341 -17.295 1.00 93.94 79 ASP A CA 1
ATOM 589 C C . ASP A 1 79 ? 0.179 0.257 -18.711 1.00 93.94 79 ASP A C 1
ATOM 591 O O . ASP A 1 79 ? -0.844 0.588 -19.320 1.00 93.94 79 ASP A O 1
ATOM 595 N N . VAL A 1 80 ? 1.390 0.358 -19.263 1.00 95.81 80 VAL A N 1
ATOM 596 C CA . VAL A 1 80 ? 1.638 0.785 -20.645 1.00 95.81 80 VAL A CA 1
ATOM 597 C C . VAL A 1 80 ? 2.240 -0.365 -21.436 1.00 95.81 80 VAL A C 1
ATOM 599 O O . VAL A 1 80 ? 3.271 -0.921 -21.062 1.00 95.81 80 VAL A O 1
ATOM 602 N N . VAL A 1 81 ? 1.618 -0.686 -22.566 1.00 95.81 81 VAL A N 1
ATOM 603 C CA . VAL A 1 81 ? 2.077 -1.703 -23.512 1.00 95.81 81 VAL A CA 1
ATOM 604 C C . VAL A 1 81 ? 2.287 -1.059 -24.872 1.00 95.81 81 VAL A C 1
ATOM 606 O O . VAL A 1 81 ? 1.364 -0.468 -25.430 1.00 95.81 81 VAL A O 1
ATOM 609 N N . VAL A 1 82 ? 3.482 -1.203 -25.434 1.00 95.81 82 VAL A N 1
ATOM 610 C CA . VAL A 1 82 ? 3.805 -0.805 -26.805 1.00 95.81 82 VAL A CA 1
ATOM 611 C C . VAL A 1 82 ? 4.270 -2.037 -27.562 1.00 95.81 82 VAL A C 1
ATOM 613 O O . VAL A 1 82 ? 5.293 -2.624 -27.235 1.00 95.81 82 VAL A O 1
ATOM 616 N N . MET A 1 83 ? 3.521 -2.447 -28.580 1.00 93.94 83 MET A N 1
ATOM 617 C CA . MET A 1 83 ? 3.841 -3.642 -29.368 1.00 93.94 83 MET A CA 1
ATOM 618 C C . MET A 1 83 ? 5.096 -3.455 -30.234 1.00 93.94 83 MET A C 1
ATOM 620 O O . MET A 1 83 ? 5.817 -4.417 -30.488 1.00 93.94 83 MET A O 1
ATOM 624 N N . GLY A 1 84 ? 5.344 -2.229 -30.706 1.00 94.06 84 GLY A N 1
ATOM 625 C CA . GLY A 1 84 ? 6.475 -1.870 -31.561 1.00 94.06 84 GLY A CA 1
ATOM 626 C C . GLY A 1 84 ? 7.671 -1.289 -30.805 1.00 94.06 84 GLY A C 1
ATOM 627 O O . GLY A 1 84 ? 7.934 -1.614 -29.649 1.00 94.06 84 GLY A O 1
ATOM 628 N N . THR A 1 85 ? 8.420 -0.423 -31.487 1.00 95.19 85 THR A N 1
ATOM 629 C CA . THR A 1 85 ? 9.592 0.281 -30.943 1.00 95.19 85 THR A CA 1
ATOM 630 C C . THR A 1 85 ? 9.189 1.575 -30.248 1.00 95.19 85 THR A C 1
ATOM 632 O O . THR A 1 85 ? 8.202 2.207 -30.630 1.00 95.19 85 THR A O 1
ATOM 635 N N . VAL A 1 86 ? 9.987 2.020 -29.279 1.00 96.38 86 VAL A N 1
ATOM 636 C CA . VAL A 1 86 ? 9.797 3.314 -28.610 1.00 96.38 86 VAL A CA 1
ATOM 637 C C . VAL A 1 86 ? 11.024 4.184 -28.834 1.00 96.38 86 VAL A C 1
ATOM 639 O O . VAL A 1 86 ? 12.145 3.754 -28.576 1.00 96.38 86 VAL A O 1
ATOM 642 N N . SER A 1 87 ? 10.834 5.418 -29.295 1.00 96.06 87 SER A N 1
ATOM 643 C CA . SER A 1 87 ? 11.960 6.339 -29.456 1.00 96.06 87 SER A CA 1
ATOM 644 C C . SER A 1 87 ? 11.597 7.793 -29.216 1.00 96.06 87 SER A C 1
ATOM 646 O O . SER A 1 87 ? 10.505 8.215 -29.596 1.00 96.06 87 SER A O 1
ATOM 648 N N . GLN A 1 88 ? 12.526 8.571 -28.652 1.00 95.50 88 GLN A N 1
ATOM 649 C CA . GLN A 1 88 ? 12.354 10.011 -28.392 1.00 95.50 88 GLN A CA 1
ATOM 650 C C . GLN A 1 88 ? 11.091 10.299 -27.565 1.00 95.50 88 GLN A C 1
ATOM 652 O O . GLN A 1 88 ? 10.230 11.096 -27.944 1.00 95.50 88 GLN A O 1
ATOM 657 N N . ALA A 1 89 ? 10.956 9.587 -26.444 1.00 95.62 89 ALA A N 1
ATOM 658 C CA . ALA A 1 89 ? 9.741 9.573 -25.638 1.00 95.62 89 ALA A CA 1
ATOM 659 C C . ALA A 1 89 ? 10.009 9.589 -24.126 1.00 95.62 89 ALA A C 1
ATOM 661 O O . ALA A 1 89 ? 11.087 9.222 -23.660 1.00 95.62 89 ALA A O 1
ATOM 662 N N . THR A 1 90 ? 8.990 9.970 -23.359 1.00 96.88 90 THR A N 1
ATOM 663 C CA . THR A 1 90 ? 8.957 9.867 -21.895 1.00 96.88 90 THR A CA 1
ATOM 664 C C . THR A 1 90 ? 7.712 9.098 -21.471 1.00 96.88 90 THR A C 1
ATOM 666 O O . THR A 1 90 ? 6.603 9.519 -21.802 1.00 96.88 90 THR A O 1
ATOM 669 N N . ILE A 1 91 ? 7.880 7.987 -20.756 1.00 96.75 91 ILE A N 1
ATOM 670 C CA . ILE A 1 91 ? 6.776 7.135 -20.294 1.00 96.75 91 ILE A CA 1
ATOM 671 C C . ILE A 1 91 ? 6.848 6.989 -18.774 1.00 96.75 91 ILE A C 1
ATOM 673 O O . ILE A 1 91 ? 7.832 6.462 -18.261 1.00 96.75 91 ILE A O 1
ATOM 677 N N . ASP A 1 92 ? 5.783 7.403 -18.096 1.00 95.94 92 ASP A N 1
ATOM 678 C CA . ASP A 1 92 ? 5.526 7.226 -16.669 1.00 95.94 92 ASP A CA 1
ATOM 679 C C . ASP A 1 92 ? 4.317 6.289 -16.500 1.00 95.94 92 ASP A C 1
ATOM 681 O O . ASP A 1 92 ? 3.232 6.573 -17.021 1.00 95.94 92 ASP A O 1
ATOM 685 N N . ALA A 1 93 ? 4.512 5.142 -15.837 1.00 94.25 93 ALA A N 1
ATOM 686 C CA . ALA A 1 93 ? 3.489 4.096 -15.712 1.00 94.25 93 ALA A CA 1
ATOM 687 C C . ALA A 1 93 ? 3.642 3.223 -14.453 1.00 94.25 93 ALA A C 1
ATOM 689 O O . ALA A 1 93 ? 4.667 3.246 -13.770 1.00 94.25 93 ALA A O 1
ATOM 690 N N . SER A 1 94 ? 2.656 2.370 -14.163 1.00 91.12 94 SER A N 1
ATOM 691 C CA . SER A 1 94 ? 2.830 1.294 -13.175 1.00 91.12 94 SER A CA 1
ATOM 692 C C . SER A 1 94 ? 3.787 0.215 -13.679 1.00 91.12 94 SER A C 1
ATOM 694 O O . SER A 1 94 ? 4.766 -0.109 -13.002 1.00 91.12 94 SER A O 1
ATOM 696 N N . ARG A 1 95 ? 3.549 -0.304 -14.886 1.00 93.19 95 ARG A N 1
ATOM 697 C CA . ARG A 1 95 ? 4.454 -1.203 -15.613 1.00 93.19 95 ARG A CA 1
ATOM 698 C C . ARG A 1 95 ? 4.605 -0.734 -17.049 1.00 93.19 95 ARG A C 1
ATOM 700 O O . ARG A 1 95 ? 3.653 -0.208 -17.624 1.00 93.19 95 ARG A O 1
ATOM 707 N N . VAL A 1 96 ? 5.782 -0.947 -17.628 1.00 96.06 96 VAL A N 1
ATOM 708 C CA . VAL A 1 96 ? 6.042 -0.636 -19.039 1.00 96.06 96 VAL A CA 1
ATOM 709 C C . VAL A 1 96 ? 6.484 -1.895 -19.767 1.00 96.06 96 VAL A C 1
ATOM 711 O O . VAL A 1 96 ? 7.465 -2.526 -19.389 1.00 96.06 96 VAL A O 1
ATOM 714 N N . TYR A 1 97 ? 5.780 -2.229 -20.840 1.00 96.12 97 TYR A N 1
ATOM 715 C CA . TYR A 1 97 ? 6.072 -3.367 -21.700 1.00 96.12 97 TYR A CA 1
ATOM 716 C C . TYR A 1 97 ? 6.310 -2.873 -23.123 1.00 96.12 97 TYR A C 1
ATOM 718 O O . TYR A 1 97 ? 5.441 -2.219 -23.700 1.00 96.12 97 TYR A O 1
ATOM 726 N N . VAL A 1 98 ? 7.464 -3.188 -23.706 1.00 96.50 98 VAL A N 1
ATOM 727 C CA . VAL A 1 98 ? 7.814 -2.785 -25.073 1.00 96.50 98 VAL A CA 1
ATOM 728 C C . VAL A 1 98 ? 8.242 -3.995 -25.884 1.00 96.50 98 VAL A C 1
ATOM 730 O O . VAL A 1 98 ? 9.257 -4.607 -25.581 1.00 96.50 98 VAL A O 1
ATOM 733 N N . GLY A 1 99 ? 7.489 -4.324 -26.933 1.00 93.19 99 GLY A N 1
ATOM 734 C CA . GLY A 1 99 ? 7.749 -5.438 -27.849 1.00 93.19 99 GLY A CA 1
ATOM 735 C C . GLY A 1 99 ? 9.052 -5.303 -28.634 1.00 93.19 99 GLY A C 1
ATOM 736 O O . GLY A 1 99 ? 9.764 -6.286 -28.823 1.00 93.19 99 GLY A O 1
ATOM 737 N N . GLY A 1 100 ? 9.358 -4.088 -29.093 1.00 93.69 100 GLY A N 1
ATOM 738 C CA . GLY A 1 100 ? 10.549 -3.771 -29.876 1.00 93.69 100 GLY A CA 1
ATOM 739 C C . GLY A 1 100 ? 11.702 -3.187 -29.057 1.00 93.69 100 GLY A C 1
ATOM 740 O O . GLY A 1 100 ? 11.788 -3.351 -27.842 1.00 93.69 100 GLY A O 1
ATOM 741 N N . GLY A 1 101 ? 12.611 -2.504 -29.755 1.00 94.31 101 GLY A N 1
ATOM 742 C CA . GLY A 1 101 ? 13.722 -1.773 -29.147 1.00 94.31 101 GLY A CA 1
ATOM 743 C C . GLY A 1 101 ? 13.348 -0.368 -28.667 1.00 94.31 101 GLY A C 1
ATOM 744 O O . GLY A 1 101 ? 12.322 0.199 -29.061 1.00 94.31 101 GLY A O 1
ATOM 745 N N . ILE A 1 102 ? 14.217 0.189 -27.826 1.00 95.94 102 ILE A N 1
ATOM 746 C CA . ILE A 1 102 ? 14.071 1.482 -27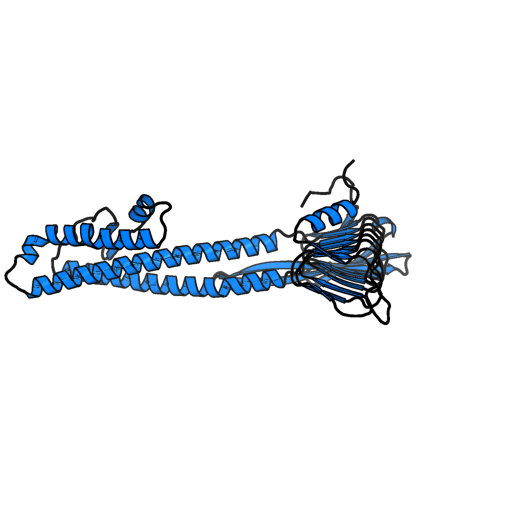.160 1.00 95.94 102 ILE A CA 1
ATOM 747 C C . ILE A 1 102 ? 15.314 2.335 -27.414 1.00 95.94 102 ILE A C 1
ATOM 749 O O . ILE A 1 102 ? 16.434 1.870 -27.203 1.00 95.94 102 ILE A O 1
ATOM 753 N N . MET A 1 103 ? 15.116 3.583 -27.851 1.00 95.88 103 MET A N 1
ATOM 754 C CA . MET A 1 103 ? 16.211 4.506 -28.172 1.00 95.88 103 MET A CA 1
ATOM 755 C C . MET A 1 103 ? 15.866 5.966 -27.862 1.00 95.88 103 MET A C 1
ATOM 757 O O . MET A 1 103 ? 14.862 6.470 -28.358 1.00 95.88 103 MET A O 1
ATOM 761 N N . ASP A 1 104 ? 16.718 6.678 -27.121 1.00 95.81 104 ASP A N 1
ATOM 762 C CA . ASP A 1 104 ? 16.506 8.091 -26.750 1.00 95.81 104 ASP A CA 1
ATOM 763 C C . ASP A 1 104 ? 15.234 8.285 -25.905 1.00 95.81 104 ASP A C 1
ATOM 765 O O . ASP A 1 104 ? 14.350 9.071 -26.243 1.00 95.81 104 ASP A O 1
ATOM 769 N N . VAL A 1 105 ? 15.083 7.506 -24.830 1.00 96.19 105 VAL A N 1
ATOM 770 C CA . VAL A 1 105 ? 13.831 7.440 -24.053 1.00 96.19 105 VAL A CA 1
ATOM 771 C C . VAL A 1 105 ? 14.086 7.597 -22.560 1.00 96.19 105 VAL A C 1
ATOM 773 O O . VAL A 1 105 ? 15.082 7.112 -22.027 1.00 96.19 105 VAL A O 1
ATOM 776 N N . GLN A 1 106 ? 13.141 8.227 -21.867 1.00 97.25 106 GLN A N 1
ATOM 777 C CA . GLN A 1 106 ? 13.033 8.158 -20.415 1.00 97.25 106 GLN A CA 1
ATOM 778 C C . GLN A 1 106 ? 11.849 7.266 -20.025 1.00 97.25 106 GLN A C 1
ATOM 780 O O . GLN A 1 106 ? 10.713 7.542 -20.402 1.00 97.25 106 GLN A O 1
ATOM 785 N N . LEU A 1 107 ? 12.110 6.207 -19.264 1.00 96.44 107 LEU A N 1
ATOM 786 C CA . LEU A 1 107 ? 11.089 5.312 -18.728 1.00 96.44 107 LEU A CA 1
ATOM 787 C C . LEU A 1 107 ? 11.115 5.385 -17.209 1.00 96.44 107 LEU A C 1
ATOM 789 O O . LEU A 1 107 ? 12.152 5.107 -16.609 1.00 96.44 107 LEU A O 1
ATOM 793 N N . ASN A 1 108 ? 9.985 5.701 -16.593 1.00 95.19 108 ASN A N 1
ATOM 794 C CA . ASN A 1 108 ? 9.800 5.586 -15.157 1.00 95.19 108 ASN A CA 1
ATOM 795 C C . ASN A 1 108 ? 8.631 4.625 -14.908 1.00 95.19 108 ASN A C 1
ATOM 797 O O . ASN A 1 108 ? 7.517 4.833 -15.391 1.00 95.19 108 ASN A O 1
ATOM 801 N N . ALA A 1 109 ? 8.897 3.536 -14.192 1.00 93.00 109 ALA A N 1
ATOM 802 C CA . ALA A 1 109 ? 7.881 2.559 -13.834 1.00 93.00 109 ALA A CA 1
ATOM 803 C C . ALA A 1 109 ? 7.873 2.292 -12.332 1.00 93.00 109 ALA A C 1
ATOM 805 O O . ALA A 1 109 ? 8.912 2.233 -11.677 1.00 93.00 109 ALA A O 1
ATOM 806 N N . ARG A 1 110 ? 6.694 2.057 -11.769 1.00 88.94 110 ARG A N 1
ATOM 807 C CA . ARG A 1 110 ? 6.574 1.739 -10.338 1.00 88.94 110 ARG A CA 1
ATOM 808 C C . ARG A 1 110 ? 7.001 0.307 -10.039 1.00 88.94 110 ARG A C 1
ATOM 810 O O . ARG A 1 110 ? 7.732 0.058 -9.088 1.00 88.94 110 ARG A O 1
ATOM 817 N N . LEU A 1 111 ? 6.556 -0.634 -10.867 1.00 86.56 111 LEU A N 1
ATOM 818 C CA . LEU A 1 111 ? 6.670 -2.068 -10.603 1.00 86.56 111 LEU A CA 1
ATOM 819 C C . LEU A 1 111 ? 7.713 -2.760 -11.477 1.00 86.56 111 LEU A C 1
ATOM 821 O O . LEU A 1 111 ? 8.405 -3.650 -10.999 1.00 86.56 111 LEU A O 1
ATOM 825 N N . GLY A 1 112 ? 7.843 -2.384 -12.747 1.00 91.69 112 GLY A N 1
ATOM 826 C CA . GLY A 1 112 ? 8.809 -3.045 -13.618 1.00 91.69 112 GLY A CA 1
ATOM 827 C C . GLY A 1 112 ? 8.728 -2.624 -15.073 1.00 91.69 112 GLY A C 1
ATOM 828 O O . GLY A 1 112 ? 7.761 -1.990 -15.506 1.00 91.69 112 GLY A O 1
ATOM 829 N N . ILE A 1 113 ? 9.783 -2.974 -15.805 1.00 94.56 113 ILE A N 1
ATOM 830 C CA . ILE A 1 113 ? 9.945 -2.657 -17.223 1.00 94.56 113 ILE A CA 1
ATOM 831 C C . ILE A 1 113 ? 10.405 -3.910 -17.959 1.00 94.56 113 ILE A C 1
ATOM 833 O O . ILE A 1 113 ? 11.366 -4.555 -17.544 1.00 94.56 113 ILE A O 1
ATOM 837 N N . GLU A 1 114 ? 9.752 -4.234 -19.068 1.00 94.50 114 GLU A N 1
ATOM 838 C CA . GLU A 1 114 ? 10.151 -5.327 -19.950 1.00 94.50 114 GLU A CA 1
ATOM 839 C C . GLU A 1 114 ? 10.323 -4.827 -21.383 1.00 94.50 114 GLU A C 1
ATOM 841 O O . GLU A 1 114 ? 9.447 -4.157 -21.933 1.00 94.50 114 GLU A O 1
ATOM 846 N N . VAL A 1 115 ? 11.457 -5.172 -21.990 1.00 95.06 115 VAL A N 1
ATOM 847 C CA . VAL A 1 115 ? 11.852 -4.767 -23.339 1.00 95.06 115 VAL A CA 1
ATOM 848 C C . VAL A 1 115 ? 12.200 -6.011 -24.151 1.00 95.06 115 VAL A C 1
ATOM 850 O O . VAL A 1 115 ? 13.093 -6.776 -23.787 1.00 95.06 115 VAL A O 1
ATOM 853 N N . GLY A 1 116 ? 11.491 -6.223 -25.256 1.00 93.12 116 GLY A N 1
ATOM 854 C CA . GLY A 1 116 ? 11.690 -7.356 -26.160 1.00 93.12 116 GLY A CA 1
ATOM 855 C C . GLY A 1 116 ? 12.859 -7.177 -27.130 1.00 93.12 116 GLY A C 1
ATOM 856 O O . GLY A 1 116 ? 13.423 -8.164 -27.591 1.00 93.12 116 GLY A O 1
ATOM 857 N N . GLY A 1 117 ? 13.242 -5.935 -27.435 1.00 92.88 117 GLY A N 1
ATOM 858 C CA . GLY A 1 117 ? 14.378 -5.610 -28.299 1.00 92.88 117 GLY A CA 1
ATOM 859 C C . GLY A 1 117 ? 15.556 -4.985 -27.556 1.00 92.88 117 GLY A C 1
ATOM 860 O O . GLY A 1 117 ? 15.735 -5.176 -26.352 1.00 92.88 117 GLY A O 1
ATOM 861 N N . ASP A 1 118 ? 16.369 -4.242 -28.304 1.00 95.12 118 ASP A N 1
ATOM 862 C CA . ASP A 1 118 ? 17.560 -3.563 -27.788 1.00 95.12 118 ASP A CA 1
ATOM 863 C C . ASP A 1 118 ? 17.197 -2.330 -26.954 1.00 95.12 118 ASP A C 1
ATOM 865 O O . ASP A 1 118 ? 16.186 -1.672 -27.203 1.00 95.12 118 ASP A O 1
ATOM 869 N N . LEU A 1 119 ? 18.044 -1.986 -25.988 1.00 94.81 119 LEU A N 1
ATOM 870 C CA . LEU A 1 119 ? 17.876 -0.825 -25.117 1.00 94.81 119 LEU A CA 1
ATOM 871 C C . LEU A 1 119 ? 19.100 0.084 -25.239 1.00 94.81 119 LEU A C 1
ATOM 873 O O . LEU A 1 119 ? 20.184 -0.286 -24.794 1.00 94.81 119 LEU A O 1
ATOM 877 N N . GLY A 1 120 ? 18.940 1.275 -25.817 1.00 93.50 120 GLY A N 1
ATOM 878 C CA . GLY A 1 120 ? 20.037 2.228 -26.004 1.00 93.50 120 GLY A CA 1
ATOM 879 C C . GLY A 1 120 ? 19.657 3.664 -25.671 1.00 93.50 120 GLY A C 1
ATOM 880 O O . GLY A 1 120 ? 18.489 4.040 -25.761 1.00 93.50 120 GLY A O 1
ATOM 881 N N . ARG A 1 121 ? 20.658 4.469 -25.281 1.00 93.50 121 ARG A N 1
ATOM 882 C CA . ARG A 1 121 ? 20.508 5.906 -24.972 1.00 93.50 121 ARG A CA 1
ATOM 883 C C . ARG A 1 121 ? 19.255 6.200 -24.143 1.00 93.50 121 ARG A C 1
ATOM 885 O O . ARG A 1 121 ? 18.397 6.984 -24.544 1.00 93.50 121 ARG A O 1
ATOM 892 N N . ALA A 1 122 ? 19.101 5.504 -23.021 1.00 95.19 122 ALA A N 1
ATOM 893 C CA . ALA A 1 122 ? 17.885 5.572 -22.221 1.00 95.19 122 ALA A CA 1
ATOM 894 C C . ALA A 1 122 ? 18.165 5.901 -20.753 1.00 95.19 122 ALA A C 1
ATOM 896 O O . ALA A 1 122 ? 19.217 5.582 -20.194 1.00 95.19 122 ALA A O 1
ATOM 897 N N . LEU A 1 123 ? 17.182 6.535 -20.120 1.00 96.88 123 LEU A N 1
ATOM 898 C CA . LEU A 1 123 ? 17.119 6.724 -18.679 1.00 96.88 123 LEU A CA 1
ATOM 899 C C . LEU A 1 123 ? 15.961 5.889 -18.144 1.00 96.88 123 LEU A C 1
ATOM 901 O O . LEU A 1 123 ? 14.801 6.232 -18.349 1.00 96.88 123 LEU A O 1
ATOM 905 N N . VAL A 1 124 ? 16.284 4.800 -17.462 1.00 96.19 124 VAL A N 1
ATOM 906 C CA . VAL A 1 124 ? 15.316 3.825 -16.967 1.00 96.19 124 VAL A CA 1
ATOM 907 C C . VAL A 1 124 ? 15.279 3.890 -15.445 1.00 96.19 124 VAL A C 1
ATOM 909 O O . VAL A 1 124 ? 16.309 3.759 -14.781 1.00 96.19 124 VAL A O 1
ATOM 912 N N . ARG A 1 125 ? 14.095 4.117 -14.881 1.00 94.75 125 ARG A N 1
ATOM 913 C CA . ARG A 1 125 ? 13.856 4.175 -13.439 1.00 94.75 125 ARG A CA 1
ATOM 914 C C . ARG A 1 125 ? 12.762 3.197 -13.051 1.00 94.75 125 ARG A C 1
ATOM 916 O O . ARG A 1 125 ? 11.697 3.200 -13.662 1.00 94.75 125 ARG A O 1
ATOM 923 N N . VAL A 1 126 ? 13.016 2.387 -12.029 1.00 92.81 126 VAL A N 1
ATOM 924 C CA . VAL A 1 126 ? 12.017 1.483 -11.448 1.00 92.81 126 VAL A CA 1
ATOM 925 C C . VAL A 1 126 ? 11.887 1.650 -9.938 1.00 92.81 126 VAL A C 1
ATOM 927 O O . VAL A 1 126 ? 12.777 2.197 -9.283 1.00 92.81 126 VAL A O 1
ATOM 930 N N . GLY A 1 127 ? 10.784 1.167 -9.370 1.00 87.50 127 GLY A N 1
ATOM 931 C CA . GLY A 1 127 ? 10.576 1.165 -7.921 1.00 87.50 127 GLY A CA 1
ATOM 932 C C . GLY A 1 127 ? 10.087 2.500 -7.368 1.00 87.50 127 GLY A C 1
ATOM 933 O O . GLY A 1 127 ? 10.277 2.777 -6.190 1.00 87.50 127 GLY A O 1
ATOM 934 N N . GLU A 1 128 ? 9.480 3.356 -8.190 1.00 83.12 128 GLU A N 1
ATOM 935 C CA . GLU A 1 128 ? 8.830 4.565 -7.683 1.00 83.12 128 GLU A CA 1
ATOM 936 C C . GLU A 1 128 ? 7.612 4.192 -6.821 1.00 83.12 128 GLU A C 1
ATOM 938 O O . GLU A 1 128 ? 6.750 3.428 -7.255 1.00 83.12 128 GLU A O 1
ATOM 943 N N . TYR A 1 129 ? 7.544 4.719 -5.597 1.00 81.50 129 TYR A N 1
ATOM 944 C CA . TYR A 1 129 ? 6.522 4.347 -4.607 1.00 81.50 129 TYR A CA 1
ATOM 945 C C . TYR A 1 129 ? 5.785 5.558 -4.001 1.00 81.50 129 TYR A C 1
ATOM 947 O O . TYR A 1 129 ? 5.188 5.493 -2.925 1.00 81.50 129 TYR A O 1
ATOM 955 N N . ASP A 1 130 ? 5.827 6.709 -4.676 1.00 78.62 130 ASP A N 1
ATOM 956 C CA . ASP A 1 130 ? 5.241 7.960 -4.184 1.00 78.62 130 ASP A CA 1
ATOM 957 C C . ASP A 1 130 ? 3.734 7.862 -3.893 1.00 78.62 130 ASP A C 1
ATOM 959 O O . ASP A 1 130 ? 3.226 8.573 -3.020 1.00 78.62 130 ASP A O 1
ATOM 963 N N . LEU A 1 131 ? 3.004 6.998 -4.605 1.00 75.69 131 LEU A N 1
ATOM 964 C CA . LEU A 1 131 ? 1.584 6.763 -4.343 1.00 75.69 131 LEU A CA 1
ATOM 965 C C . LEU A 1 131 ? 1.367 5.954 -3.067 1.00 75.69 131 LEU A C 1
ATOM 967 O O . LEU A 1 131 ? 0.582 6.367 -2.218 1.00 75.69 131 LEU A O 1
ATOM 971 N N . GLU A 1 132 ? 2.097 4.860 -2.898 1.00 78.06 132 GLU A N 1
ATOM 972 C CA . GLU A 1 132 ? 2.035 3.994 -1.721 1.00 78.06 132 GLU A CA 1
ATOM 973 C C . GLU A 1 132 ? 2.462 4.765 -0.477 1.00 78.06 132 GLU A C 1
ATOM 975 O O . GLU A 1 132 ? 1.823 4.688 0.569 1.00 78.06 132 GLU A O 1
ATOM 980 N N . ARG A 1 133 ? 3.499 5.600 -0.597 1.00 80.38 133 ARG A N 1
ATOM 981 C CA . ARG A 1 133 ? 3.898 6.522 0.465 1.00 80.38 133 ARG A CA 1
ATOM 982 C C . ARG A 1 133 ? 2.752 7.454 0.855 1.00 80.38 133 ARG A C 1
ATOM 984 O O . ARG A 1 133 ? 2.502 7.629 2.045 1.00 80.38 133 ARG A O 1
ATOM 991 N N . LYS A 1 134 ? 2.050 8.042 -0.122 1.00 82.62 134 LYS A N 1
ATOM 992 C CA . LYS A 1 134 ? 0.885 8.904 0.142 1.00 82.62 134 LYS A CA 1
ATOM 993 C C . LYS A 1 134 ? -0.255 8.130 0.796 1.00 82.62 134 LYS A C 1
ATOM 995 O O . LYS A 1 134 ? -0.894 8.681 1.685 1.00 82.62 134 LYS A O 1
ATOM 1000 N N . GLU A 1 135 ? -0.516 6.898 0.376 1.00 83.12 135 GLU A N 1
ATOM 1001 C CA . GLU A 1 135 ? -1.544 6.032 0.961 1.00 83.12 135 GLU A CA 1
ATOM 1002 C C . GLU A 1 135 ? -1.222 5.688 2.419 1.00 83.12 135 GLU A C 1
ATOM 1004 O O . GLU A 1 135 ? -2.030 5.930 3.315 1.00 83.12 135 GLU A O 1
ATOM 1009 N N . ILE A 1 136 ? 0.006 5.243 2.680 1.00 83.38 136 ILE A N 1
ATOM 1010 C CA . ILE A 1 136 ? 0.527 5.012 4.027 1.00 83.38 136 ILE A CA 1
ATOM 1011 C C . ILE A 1 136 ? 0.382 6.285 4.877 1.00 83.38 136 ILE A C 1
ATOM 1013 O O . ILE A 1 136 ? -0.133 6.235 5.994 1.00 83.38 136 ILE A O 1
ATOM 1017 N N . ASP A 1 137 ? 0.792 7.445 4.358 1.00 82.69 137 ASP A N 1
ATOM 1018 C CA . ASP A 1 137 ? 0.682 8.722 5.071 1.00 82.69 137 ASP A CA 1
ATOM 1019 C C . ASP A 1 137 ? -0.782 9.124 5.345 1.00 82.69 137 ASP A C 1
ATOM 1021 O O . ASP A 1 137 ? -1.079 9.678 6.410 1.00 82.69 137 ASP A O 1
ATOM 1025 N N . GLN A 1 138 ? -1.714 8.799 4.442 1.00 86.62 138 GLN A N 1
ATOM 1026 C CA . GLN A 1 138 ? -3.153 9.017 4.631 1.00 86.62 138 GLN A CA 1
ATOM 1027 C C . GLN A 1 138 ? -3.748 8.121 5.721 1.00 86.62 138 GLN A C 1
ATOM 1029 O O . GLN A 1 138 ? -4.588 8.596 6.485 1.00 86.62 138 GLN A O 1
ATOM 1034 N N . LEU A 1 139 ? -3.301 6.867 5.834 1.00 86.19 139 LEU A N 1
ATOM 1035 C CA . LEU A 1 139 ? -3.757 5.915 6.856 1.00 86.19 139 LEU A CA 1
ATOM 1036 C C . LEU A 1 139 ? -3.138 6.177 8.241 1.00 86.19 139 LEU A C 1
ATOM 1038 O O . LEU A 1 139 ? -3.752 5.906 9.2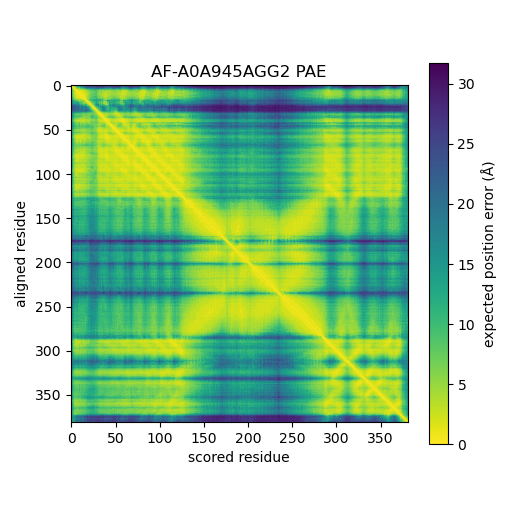74 1.00 86.19 139 LEU A O 1
ATOM 1042 N N . ARG A 1 140 ? -1.945 6.776 8.298 1.00 83.69 140 ARG A N 1
ATOM 1043 C CA . ARG A 1 140 ? -1.251 7.065 9.566 1.00 83.69 140 ARG A CA 1
ATOM 1044 C C . ARG A 1 140 ? -1.967 8.062 10.453 1.00 83.69 140 ARG A C 1
ATOM 1046 O O . ARG A 1 140 ? -2.000 7.894 11.672 1.00 83.69 140 ARG A O 1
ATOM 1053 N N . LYS A 1 141 ? -2.496 9.131 9.861 1.00 85.50 141 LYS A N 1
ATOM 1054 C CA . LYS A 1 141 ? -3.189 10.172 10.620 1.00 85.50 141 LYS A CA 1
ATOM 1055 C C . LYS A 1 141 ? -4.380 9.602 11.414 1.00 85.50 141 LYS A C 1
ATOM 1057 O O . LYS A 1 141 ? -4.377 9.775 12.634 1.00 85.50 141 LYS A O 1
ATOM 1062 N N . PRO A 1 142 ? -5.342 8.886 10.799 1.00 88.62 142 PRO A N 1
ATOM 1063 C CA . PRO A 1 142 ? -6.447 8.292 11.541 1.00 88.62 142 PRO A CA 1
ATOM 1064 C C . PRO A 1 142 ? -5.984 7.205 12.520 1.00 88.62 142 PRO A C 1
ATOM 1066 O O . PRO A 1 142 ? -6.556 7.115 13.601 1.00 88.62 142 PRO A O 1
ATOM 1069 N N . LEU A 1 143 ? -4.930 6.434 12.217 1.00 88.25 143 LEU A N 1
ATOM 1070 C CA . LEU A 1 143 ? -4.378 5.445 13.155 1.00 88.25 143 LEU A CA 1
ATOM 1071 C C . LEU A 1 143 ? -3.841 6.103 14.439 1.00 88.25 143 LEU A C 1
ATOM 1073 O O . LEU A 1 143 ? -4.148 5.668 15.551 1.00 88.25 143 LEU A O 1
ATOM 1077 N N . SER A 1 144 ? -3.071 7.186 14.298 1.00 86.69 144 SER A N 1
ATOM 1078 C CA . SER A 1 144 ? -2.540 7.948 15.435 1.00 86.69 144 SER A CA 1
ATOM 1079 C C . SER A 1 144 ? -3.658 8.588 16.265 1.00 86.69 144 SER A C 1
ATOM 1081 O O . SER A 1 144 ? -3.627 8.535 17.497 1.00 86.69 144 SER A O 1
ATOM 1083 N N . GLU A 1 145 ? -4.679 9.138 15.601 1.00 88.94 145 GLU A N 1
ATOM 1084 C CA . GLU A 1 145 ? -5.866 9.692 16.257 1.00 88.94 145 GLU A CA 1
ATOM 1085 C C . GLU A 1 145 ? -6.668 8.608 16.996 1.00 88.94 145 GLU A C 1
ATOM 1087 O O . GLU A 1 145 ? -7.048 8.810 18.150 1.00 88.94 145 GLU A O 1
ATOM 1092 N N . ALA A 1 146 ? -6.876 7.438 16.383 1.00 89.31 146 ALA A N 1
ATOM 1093 C CA . ALA A 1 146 ? -7.558 6.299 16.998 1.00 89.31 146 ALA A CA 1
ATOM 1094 C C . ALA A 1 146 ? -6.819 5.808 18.252 1.00 89.31 146 ALA A C 1
ATOM 1096 O O . ALA A 1 146 ? -7.447 5.618 19.293 1.00 89.31 146 ALA A O 1
ATOM 1097 N N . LYS A 1 147 ? -5.483 5.702 18.196 1.00 89.06 147 LYS A N 1
ATOM 1098 C CA . LYS A 1 147 ? -4.644 5.348 19.352 1.00 89.06 147 LYS A CA 1
ATOM 1099 C C . LYS A 1 147 ? -4.788 6.356 20.494 1.00 89.06 147 LYS A C 1
ATOM 1101 O O . LYS A 1 147 ? -5.058 5.976 21.630 1.00 89.06 147 LYS A O 1
ATOM 1106 N N . GLY A 1 148 ? -4.674 7.652 20.190 1.00 89.44 148 GLY A N 1
ATOM 1107 C CA . GLY A 1 148 ? -4.818 8.717 21.188 1.00 89.44 148 GLY A CA 1
ATOM 1108 C C . GLY A 1 148 ? -6.213 8.762 21.825 1.00 89.44 148 GLY A C 1
ATOM 1109 O O . GLY A 1 148 ? -6.342 8.947 23.039 1.00 89.44 148 GLY A O 1
ATOM 1110 N N . ASN A 1 149 ? -7.260 8.547 21.026 1.00 91.06 149 ASN A N 1
ATOM 1111 C CA . ASN A 1 149 ? -8.637 8.453 21.509 1.00 91.06 149 ASN A CA 1
ATOM 1112 C C . ASN A 1 149 ? -8.852 7.203 22.374 1.00 91.06 149 ASN A C 1
ATOM 1114 O O . ASN A 1 149 ? -9.477 7.302 23.433 1.00 91.06 149 ASN A O 1
ATOM 1118 N N . GLY A 1 150 ? -8.301 6.058 21.964 1.00 92.00 150 GLY A N 1
ATOM 1119 C CA . GLY A 1 150 ? -8.311 4.810 22.727 1.00 92.00 150 GLY A CA 1
ATOM 1120 C C . GLY A 1 150 ? -7.698 4.986 24.116 1.00 92.00 150 GLY A C 1
ATOM 1121 O O . GLY A 1 150 ? -8.364 4.711 25.113 1.00 92.00 150 GLY A O 1
ATOM 1122 N N . ASP A 1 151 ? -6.495 5.563 24.199 1.00 91.94 151 ASP A N 1
ATOM 1123 C CA . ASP A 1 151 ? -5.811 5.854 25.468 1.00 91.94 151 ASP A CA 1
ATOM 1124 C C . ASP A 1 151 ? -6.634 6.779 26.381 1.00 91.94 151 ASP A C 1
ATOM 1126 O O . ASP A 1 151 ? -6.689 6.605 27.604 1.00 91.94 151 ASP A O 1
ATOM 1130 N N . ALA A 1 152 ? -7.275 7.802 25.806 1.00 93.62 152 ALA A N 1
ATOM 1131 C CA . ALA A 1 152 ? -8.107 8.736 26.557 1.00 93.62 152 ALA A CA 1
ATOM 1132 C C . ALA A 1 152 ? -9.359 8.050 27.128 1.00 93.62 152 ALA A C 1
ATOM 1134 O O . ALA A 1 152 ? -9.700 8.257 28.301 1.00 93.62 152 ALA A O 1
ATOM 1135 N N . ILE A 1 153 ? -10.019 7.212 26.323 1.00 94.19 153 ILE A N 1
ATOM 1136 C CA . ILE A 1 153 ? -11.186 6.429 26.740 1.00 94.19 153 ILE A CA 1
ATOM 1137 C C . ILE A 1 153 ? -10.783 5.405 27.799 1.00 94.19 153 ILE A C 1
ATOM 1139 O O . ILE A 1 153 ? -11.462 5.316 28.818 1.00 94.19 153 ILE A O 1
ATOM 1143 N N . GLU A 1 154 ? -9.658 4.708 27.638 1.00 95.12 154 GLU A N 1
ATOM 1144 C CA . GLU A 1 154 ? -9.172 3.727 28.612 1.00 95.12 154 GLU A CA 1
ATOM 1145 C C . GLU A 1 154 ? -8.903 4.372 29.980 1.00 95.12 154 GLU A C 1
ATOM 1147 O O . GLU A 1 154 ? -9.320 3.869 31.029 1.00 95.12 154 GLU A O 1
ATOM 1152 N N . ARG A 1 155 ? -8.243 5.539 29.996 1.00 95.12 155 ARG A N 1
ATOM 1153 C CA . ARG A 1 155 ? -8.018 6.297 31.238 1.00 95.12 155 ARG A CA 1
ATOM 1154 C C . ARG A 1 155 ? -9.337 6.680 31.894 1.00 95.12 155 ARG A C 1
ATOM 1156 O O . ARG A 1 155 ? -9.463 6.550 33.114 1.00 95.12 155 ARG A O 1
ATOM 1163 N N . ARG A 1 156 ? -10.310 7.147 31.105 1.00 95.12 156 ARG A N 1
ATOM 1164 C CA . ARG A 1 156 ? -11.649 7.484 31.599 1.00 95.12 156 ARG A CA 1
ATOM 1165 C C . ARG A 1 156 ? -12.350 6.251 32.162 1.00 95.12 156 ARG A C 1
ATOM 1167 O O . ARG A 1 156 ? -12.849 6.326 33.281 1.00 95.12 156 ARG A O 1
ATOM 1174 N N . LEU A 1 157 ? -12.304 5.125 31.454 1.00 94.94 157 LEU A N 1
ATOM 1175 C CA . LEU A 1 157 ? -12.876 3.849 31.871 1.00 94.94 157 LEU A CA 1
ATOM 1176 C C . LEU A 1 157 ? -12.331 3.454 33.246 1.00 94.94 157 LEU A C 1
ATOM 1178 O O . LEU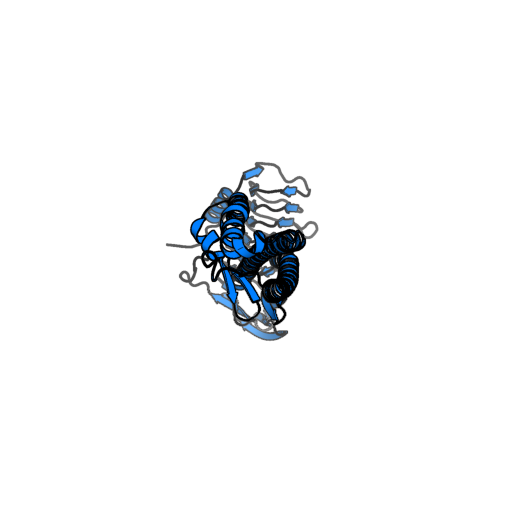 A 1 157 ? -13.086 3.395 34.211 1.00 94.94 157 LEU A O 1
ATOM 1182 N N . ARG A 1 158 ? -11.004 3.366 33.396 1.00 94.38 158 ARG A N 1
ATOM 1183 C CA . ARG A 1 158 ? -10.344 3.022 34.671 1.00 94.38 158 ARG A CA 1
ATOM 1184 C C . ARG A 1 158 ? -10.710 3.961 35.831 1.00 94.38 158 ARG A C 1
ATOM 1186 O O . ARG A 1 158 ? -10.685 3.547 36.995 1.00 94.38 158 ARG A O 1
ATOM 1193 N N . MET A 1 159 ? -10.986 5.240 35.561 1.00 95.06 159 MET A N 1
ATOM 1194 C CA . MET A 1 159 ? -11.452 6.186 36.584 1.00 95.06 159 MET A CA 1
ATOM 1195 C C . MET A 1 159 ? -12.899 5.907 36.994 1.00 95.06 159 MET A C 1
ATOM 1197 O O . MET A 1 159 ? -13.190 5.868 38.193 1.00 95.06 159 MET A O 1
ATOM 1201 N N . GLU A 1 160 ? -13.779 5.680 36.021 1.00 94.38 160 GLU A N 1
ATOM 1202 C CA . GLU A 1 160 ? -15.194 5.382 36.239 1.00 94.38 160 GLU A CA 1
ATOM 1203 C C . GLU A 1 160 ? -15.396 4.044 36.962 1.00 94.38 160 GLU A C 1
ATOM 1205 O O . GLU A 1 160 ? -16.123 3.992 37.954 1.00 94.38 160 GLU A O 1
ATOM 1210 N N . GLU A 1 161 ? -14.658 2.998 36.588 1.00 94.44 161 GLU A N 1
ATOM 1211 C CA . GLU A 1 161 ? -14.675 1.696 37.270 1.00 94.44 161 GLU A CA 1
ATOM 1212 C C . GLU A 1 161 ? -14.354 1.824 38.772 1.00 94.44 161 GLU A C 1
ATOM 1214 O O . GLU A 1 161 ? -15.027 1.248 39.637 1.00 94.44 161 GLU A O 1
ATOM 1219 N N . LYS A 1 162 ? -13.327 2.620 39.107 1.00 94.56 162 LYS A N 1
ATOM 1220 C CA . LYS A 1 162 ? -12.922 2.915 40.493 1.00 94.56 162 LYS A CA 1
ATOM 1221 C C . LYS A 1 162 ? -13.948 3.782 41.213 1.00 94.56 162 LYS A C 1
ATOM 1223 O O . LYS A 1 162 ? -14.200 3.576 42.407 1.00 94.56 162 LYS A O 1
ATOM 1228 N N . ARG A 1 163 ? -14.495 4.795 40.530 1.00 94.62 163 ARG A N 1
ATOM 1229 C CA . ARG A 1 163 ? -15.521 5.699 41.075 1.00 94.62 163 ARG A CA 1
ATOM 1230 C C . ARG A 1 163 ? -16.756 4.898 41.467 1.00 94.62 163 ARG A C 1
ATOM 1232 O O . ARG A 1 163 ? -17.213 5.003 42.607 1.00 94.62 163 ARG A O 1
ATOM 1239 N N . LEU A 1 164 ? -17.220 4.042 40.566 1.00 93.19 164 LEU A N 1
ATOM 1240 C CA . LEU A 1 164 ? -18.408 3.227 40.746 1.00 93.19 164 LEU A CA 1
ATOM 1241 C C . LEU A 1 164 ? -18.220 2.185 41.854 1.00 93.19 164 LEU A C 1
ATOM 1243 O O . LEU A 1 164 ? -19.069 2.073 42.739 1.00 93.19 164 LEU A O 1
ATOM 1247 N N . TYR A 1 165 ? -17.062 1.521 41.912 1.00 92.25 165 TYR A N 1
ATOM 1248 C CA . TYR A 1 165 ? -16.721 0.629 43.026 1.00 92.25 165 TYR A CA 1
ATOM 1249 C C . TYR A 1 165 ? -16.809 1.332 44.391 1.00 92.25 165 TYR A C 1
ATOM 1251 O O . TYR A 1 165 ? -17.419 0.819 45.336 1.00 92.25 165 TYR A O 1
ATOM 1259 N N . LYS A 1 166 ? -16.240 2.542 44.508 1.00 92.06 166 LYS A N 1
ATOM 1260 C CA . LYS A 1 166 ? -16.338 3.346 45.738 1.00 92.06 166 LYS A CA 1
ATOM 1261 C C . LYS A 1 166 ? -17.790 3.695 46.072 1.00 92.06 166 LYS A C 1
ATOM 1263 O O . LYS A 1 166 ? -18.145 3.676 47.250 1.00 92.06 166 LYS A O 1
ATOM 1268 N N . MET A 1 167 ? -18.630 3.982 45.076 1.00 89.38 167 MET A N 1
ATOM 1269 C CA . MET A 1 167 ? -20.054 4.259 45.288 1.00 89.38 167 MET A CA 1
ATOM 1270 C C . MET A 1 167 ? -20.797 3.048 45.851 1.00 89.38 167 MET A C 1
ATOM 1272 O O . MET A 1 167 ? -21.471 3.192 46.873 1.00 89.38 167 MET A O 1
ATOM 1276 N N . PHE A 1 168 ? -20.628 1.857 45.270 1.00 88.69 168 PHE A N 1
ATOM 1277 C CA . PHE A 1 168 ? -21.213 0.622 45.811 1.00 88.69 168 PHE A CA 1
ATOM 1278 C C . PHE A 1 168 ? -20.760 0.375 47.258 1.00 88.69 168 PHE A C 1
ATOM 1280 O O . PHE A 1 168 ? -21.586 0.171 48.151 1.00 88.69 168 PHE A O 1
ATOM 1287 N N . LYS A 1 169 ? -19.456 0.522 47.530 1.00 88.44 169 LYS A N 1
ATOM 1288 C CA . LYS A 1 169 ? -18.891 0.348 48.875 1.00 88.44 169 LYS A CA 1
ATOM 1289 C C . LYS A 1 169 ? -19.456 1.342 49.900 1.00 88.44 169 LYS A C 1
ATOM 1291 O O . LYS A 1 169 ? -19.812 0.943 51.007 1.00 88.44 169 LYS A O 1
ATOM 1296 N N . ASN A 1 170 ? -19.539 2.625 49.552 1.00 89.06 170 ASN A N 1
ATOM 1297 C CA . ASN A 1 170 ? -19.970 3.681 50.475 1.00 89.06 170 ASN A CA 1
ATOM 1298 C C . ASN A 1 170 ? -21.477 3.639 50.756 1.00 89.06 170 ASN A C 1
ATOM 1300 O O . ASN A 1 170 ? -21.914 3.947 51.863 1.00 89.06 170 ASN A O 1
ATOM 1304 N N . THR A 1 171 ? -22.272 3.255 49.760 1.00 85.00 171 THR A N 1
ATOM 1305 C CA . THR A 1 171 ? -23.739 3.218 49.857 1.00 85.00 171 THR A CA 1
ATOM 1306 C C . THR A 1 171 ? -24.266 1.913 50.446 1.00 85.00 171 THR A C 1
ATOM 1308 O O . THR A 1 171 ? -25.442 1.842 50.801 1.00 85.00 171 THR A O 1
ATOM 1311 N N . ARG A 1 172 ? -23.396 0.899 50.595 1.00 82.12 172 ARG A N 1
ATOM 1312 C CA . ARG A 1 172 ? -23.746 -0.472 51.002 1.00 82.12 172 ARG A CA 1
ATOM 1313 C C . ARG A 1 172 ? -24.777 -1.123 50.073 1.00 82.12 172 ARG A C 1
ATOM 1315 O O . ARG A 1 172 ? -25.511 -2.013 50.495 1.00 82.12 172 ARG A O 1
ATOM 1322 N N . VAL A 1 173 ? -24.843 -0.665 48.824 1.00 82.50 173 VAL A N 1
ATOM 1323 C CA . VAL A 1 173 ? -25.562 -1.361 47.759 1.00 82.50 173 VAL A CA 1
ATOM 1324 C C . VAL A 1 173 ? -24.697 -2.546 47.355 1.00 82.50 173 VAL A C 1
ATOM 1326 O O . VAL A 1 173 ? -23.509 -2.396 47.075 1.00 82.50 173 VAL A O 1
ATOM 1329 N N . ASN A 1 174 ? -25.284 -3.733 47.343 1.00 81.19 174 ASN A N 1
ATOM 1330 C CA . ASN A 1 174 ? -24.595 -4.933 46.913 1.00 81.19 174 ASN A CA 1
ATOM 1331 C C . ASN A 1 174 ? -24.576 -4.961 45.387 1.00 81.19 174 ASN A C 1
ATOM 1333 O O . ASN A 1 174 ? -25.618 -5.134 44.745 1.00 81.19 174 ASN A O 1
ATOM 1337 N N . LEU A 1 175 ? -23.381 -4.822 44.814 1.00 75.19 175 LEU A N 1
ATOM 1338 C CA . LEU A 1 175 ? -23.124 -5.334 43.478 1.00 75.19 175 LEU A CA 1
ATOM 1339 C C . LEU A 1 175 ? -23.270 -6.854 43.603 1.00 75.19 175 LEU A C 1
ATOM 1341 O O . LEU A 1 175 ? -22.488 -7.489 44.312 1.00 75.19 175 LEU A O 1
ATOM 1345 N N . ALA A 1 176 ? -24.325 -7.428 43.027 1.00 68.44 176 ALA A N 1
ATOM 1346 C CA . ALA A 1 176 ? -24.463 -8.879 42.982 1.00 68.44 176 ALA A CA 1
ATOM 1347 C C . ALA A 1 176 ? -23.142 -9.468 42.448 1.00 68.44 176 ALA A C 1
ATOM 1349 O O . ALA A 1 176 ? -22.626 -8.935 41.462 1.00 68.44 176 ALA A O 1
ATOM 1350 N N . PRO A 1 177 ? -22.552 -10.498 43.079 1.00 58.72 177 PRO A N 1
ATOM 1351 C CA . PRO A 1 177 ? -21.320 -11.072 42.566 1.00 58.72 177 PRO A CA 1
ATOM 1352 C C . PRO A 1 177 ? -21.600 -11.659 41.178 1.00 58.72 177 PRO A C 1
ATOM 1354 O O . PRO A 1 177 ? -22.311 -12.652 41.056 1.00 58.72 177 PRO A O 1
ATOM 1357 N N . ASN A 1 178 ? -21.032 -11.023 40.152 1.00 66.19 178 ASN A N 1
ATOM 1358 C CA . ASN A 1 178 ? -20.997 -11.470 38.760 1.00 66.19 178 ASN A CA 1
ATOM 1359 C C . ASN A 1 178 ? -22.372 -11.538 38.075 1.00 66.19 178 ASN A C 1
ATOM 1361 O O . ASN A 1 178 ? -22.948 -12.615 37.910 1.00 66.19 178 ASN A O 1
ATOM 1365 N N . ILE A 1 179 ? -22.876 -10.395 37.593 1.00 77.88 179 ILE A N 1
ATOM 1366 C CA . ILE A 1 179 ? -24.060 -10.375 36.716 1.00 77.88 179 ILE A CA 1
ATOM 1367 C C . ILE A 1 179 ? -23.654 -10.993 35.373 1.00 77.88 179 ILE A C 1
ATOM 1369 O O . ILE A 1 179 ? -23.017 -10.338 34.552 1.00 77.88 179 ILE A O 1
ATOM 1373 N N . GLY A 1 180 ? -23.970 -12.277 35.180 1.00 70.81 180 GLY A N 1
ATOM 1374 C CA . GLY A 1 180 ? -23.759 -12.992 33.916 1.00 70.81 180 GLY A CA 1
ATOM 1375 C C . GLY A 1 180 ? -22.304 -13.065 33.439 1.00 70.81 180 GLY A C 1
ATOM 1376 O O . GLY A 1 180 ? -22.093 -13.201 32.244 1.00 70.81 180 GLY A O 1
ATOM 1377 N N . ARG A 1 181 ? -21.316 -12.934 34.343 1.00 80.38 181 ARG A N 1
ATOM 1378 C CA . ARG A 1 181 ? -19.877 -12.739 34.029 1.00 80.38 181 ARG A CA 1
ATOM 1379 C C . ARG A 1 181 ? -19.545 -11.461 33.243 1.00 80.38 181 ARG A C 1
ATOM 1381 O O . ARG A 1 181 ? -18.386 -11.238 32.943 1.00 80.38 181 ARG A O 1
ATOM 1388 N N . ILE A 1 182 ? -20.537 -10.615 32.986 1.00 85.69 182 ILE A N 1
ATOM 1389 C CA . ILE A 1 182 ? -20.389 -9.364 32.240 1.00 85.69 182 ILE A CA 1
ATOM 1390 C C . ILE A 1 182 ? -20.044 -8.228 33.195 1.00 85.69 182 ILE A C 1
ATOM 1392 O O . ILE A 1 182 ? -19.117 -7.480 32.939 1.00 85.69 182 ILE A O 1
ATOM 1396 N N . VAL A 1 183 ? -20.734 -8.113 34.335 1.00 88.75 183 VAL A N 1
ATOM 1397 C CA . VAL A 1 183 ? -20.393 -7.118 35.369 1.00 88.75 183 VAL A CA 1
ATOM 1398 C C . VAL A 1 183 ? -19.734 -7.817 36.544 1.00 88.75 183 VAL A C 1
ATOM 1400 O O . VAL A 1 183 ? -20.378 -8.618 37.227 1.00 88.75 183 VAL A O 1
ATOM 1403 N N . MET A 1 184 ? -18.475 -7.487 36.811 1.00 89.00 184 MET A N 1
ATOM 1404 C CA . MET A 1 184 ? -17.661 -8.135 37.837 1.00 89.00 184 MET A CA 1
ATOM 1405 C C . MET A 1 184 ? -17.034 -7.110 38.780 1.00 89.00 184 MET A C 1
ATOM 1407 O O . MET A 1 184 ? -16.671 -6.004 38.390 1.00 89.00 184 MET A O 1
ATOM 1411 N N . SER A 1 185 ? -16.871 -7.493 40.046 1.00 86.75 185 SER A N 1
ATOM 1412 C CA . SER A 1 185 ? -16.052 -6.735 40.996 1.00 86.75 185 SER A CA 1
ATOM 1413 C C . SER A 1 185 ? -14.652 -7.337 41.017 1.00 86.75 185 SER A C 1
ATOM 1415 O O . SER A 1 185 ? -14.438 -8.370 41.652 1.00 86.75 185 SER A O 1
ATOM 1417 N N . GLN A 1 186 ? -13.690 -6.686 40.367 1.00 86.88 186 GLN A N 1
ATOM 1418 C CA . GLN A 1 186 ? -12.299 -7.134 40.330 1.00 86.88 186 GLN A CA 1
ATOM 1419 C C . GLN A 1 186 ? -11.430 -6.205 41.184 1.00 86.88 186 GLN A C 1
ATOM 1421 O O . GLN A 1 186 ? -11.140 -5.060 40.834 1.00 86.88 186 GLN A O 1
ATOM 1426 N N . GLY A 1 187 ? -11.026 -6.686 42.362 1.00 86.88 187 GLY A N 1
ATOM 1427 C CA . GLY A 1 187 ? -10.224 -5.904 43.303 1.00 86.88 187 GLY A CA 1
ATOM 1428 C C . GLY A 1 187 ? -10.952 -4.654 43.816 1.00 86.88 187 GLY A C 1
ATOM 1429 O O . GLY A 1 187 ? -11.845 -4.754 44.654 1.00 86.88 187 GLY A O 1
ATOM 1430 N N . LYS A 1 188 ? -10.527 -3.466 43.364 1.00 89.38 188 LYS A N 1
ATOM 1431 C CA . LYS A 1 188 ? -11.119 -2.158 43.729 1.00 89.38 188 LYS A CA 1
ATOM 1432 C C . LYS A 1 188 ? -11.844 -1.477 42.559 1.00 89.38 188 LYS A C 1
ATOM 1434 O O . LYS A 1 188 ? -12.027 -0.258 42.594 1.00 89.38 188 LYS A O 1
A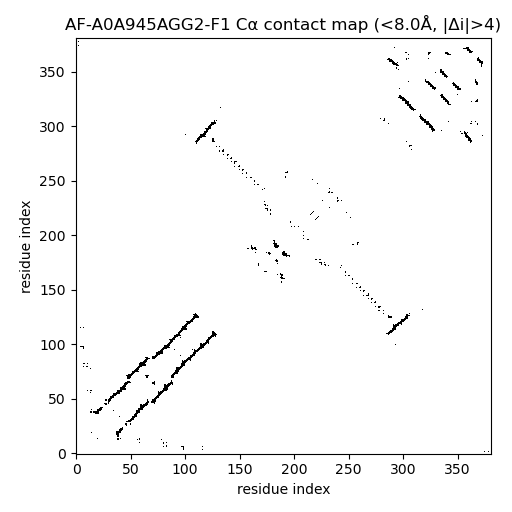TOM 1439 N N . ASN A 1 189 ? -12.228 -2.256 41.552 1.00 91.50 189 ASN A N 1
ATOM 1440 C CA . ASN A 1 189 ? -12.859 -1.793 40.324 1.00 91.50 189 ASN A CA 1
ATOM 1441 C C . ASN A 1 189 ? -14.150 -2.583 40.070 1.00 91.50 189 ASN A C 1
ATOM 1443 O O . ASN A 1 189 ? -14.246 -3.761 40.426 1.00 91.50 189 ASN A O 1
ATOM 1447 N N . VAL A 1 190 ? -15.123 -1.933 39.435 1.00 91.19 190 VAL A N 1
ATOM 1448 C CA . VAL A 1 190 ? -16.231 -2.614 38.752 1.00 91.19 190 VAL A CA 1
ATOM 1449 C C . VAL A 1 190 ? -15.850 -2.696 37.284 1.00 91.19 190 VAL A C 1
ATOM 1451 O O . VAL A 1 190 ? -15.720 -1.649 36.670 1.00 91.19 190 VAL A O 1
ATOM 1454 N N . VAL A 1 191 ? -15.653 -3.900 36.757 1.00 92.50 191 VAL A N 1
ATOM 1455 C CA . VAL A 1 191 ? -15.255 -4.142 35.363 1.00 92.50 191 VAL A CA 1
ATOM 1456 C C . VAL A 1 191 ? -16.466 -4.654 34.593 1.00 92.50 191 VAL A C 1
ATOM 1458 O O . VAL A 1 191 ? -17.227 -5.479 35.114 1.00 92.50 191 VAL A O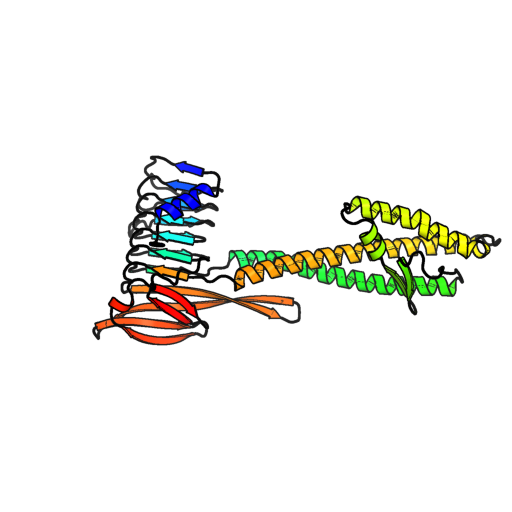 1
ATOM 1461 N N . ILE A 1 192 ? -16.647 -4.148 33.374 1.00 92.81 192 ILE A N 1
ATOM 1462 C CA . ILE A 1 192 ? -17.649 -4.635 32.427 1.00 92.81 192 ILE A CA 1
ATOM 1463 C C . ILE A 1 192 ? -16.915 -5.321 31.277 1.00 92.81 192 ILE A C 1
ATOM 1465 O O . ILE A 1 192 ? -16.107 -4.685 30.611 1.00 92.81 192 ILE A O 1
ATOM 1469 N N . ASP A 1 193 ? -17.202 -6.600 31.065 1.00 91.94 193 ASP A N 1
ATOM 1470 C CA . ASP A 1 193 ? -16.687 -7.409 29.963 1.00 91.94 193 ASP A CA 1
ATOM 1471 C C . ASP A 1 193 ? -17.834 -7.749 29.003 1.00 91.94 193 ASP A C 1
ATOM 1473 O O . ASP A 1 193 ? -18.769 -8.472 29.359 1.00 91.94 193 ASP A O 1
ATOM 1477 N N . LEU A 1 194 ? -17.784 -7.185 27.795 1.00 92.75 194 LEU A N 1
ATOM 1478 C CA . LEU A 1 194 ? -18.814 -7.362 26.769 1.00 92.75 194 LEU A CA 1
ATOM 1479 C C . LEU A 1 194 ? -18.550 -8.564 25.852 1.00 92.75 194 LEU A C 1
ATOM 1481 O O . LEU A 1 194 ? -19.431 -8.920 25.066 1.00 92.75 194 LEU A O 1
ATOM 1485 N N . GLN A 1 195 ? -17.408 -9.244 25.994 1.00 90.69 195 GLN A N 1
ATOM 1486 C CA . GLN A 1 195 ? -17.039 -10.390 25.164 1.00 90.69 195 GLN A CA 1
ATOM 1487 C C . GLN A 1 195 ? -18.123 -11.485 25.105 1.00 90.69 195 GLN A C 1
ATOM 1489 O O . GLN A 1 195 ? -18.466 -11.910 23.999 1.00 90.69 195 GLN A O 1
ATOM 1494 N N . PRO A 1 196 ? -18.775 -11.887 26.220 1.00 89.62 196 PRO A N 1
ATOM 1495 C CA . PRO A 1 196 ? -19.833 -12.902 26.169 1.00 89.62 196 PRO A CA 1
ATOM 1496 C C . PRO A 1 196 ? -21.054 -12.481 25.335 1.00 89.62 196 PRO A C 1
ATOM 1498 O O . PRO A 1 196 ? -21.753 -13.328 24.770 1.00 89.62 196 PRO A O 1
ATOM 1501 N N . ILE A 1 197 ? -21.337 -11.174 25.265 1.00 88.00 197 ILE A N 1
ATOM 1502 C CA . ILE A 1 197 ? -22.430 -10.628 24.451 1.00 88.00 197 ILE A CA 1
ATOM 1503 C C . ILE A 1 197 ? -22.045 -10.696 22.974 1.00 88.00 197 ILE A C 1
ATOM 1505 O O . ILE A 1 197 ? -22.853 -11.149 22.165 1.00 88.00 197 ILE A O 1
ATOM 1509 N N . TYR A 1 198 ? -20.813 -10.316 22.629 1.00 90.06 198 TYR A N 1
ATOM 1510 C CA . TYR A 1 198 ? -20.314 -10.398 21.255 1.00 90.06 198 TYR A CA 1
ATOM 1511 C C . TYR A 1 198 ? -20.295 -11.840 20.736 1.00 90.06 198 TYR A C 1
ATOM 1513 O O . TYR A 1 198 ? -20.767 -12.096 19.631 1.00 90.06 198 TYR A O 1
ATOM 1521 N N . GLU A 1 199 ? -19.853 -12.800 21.553 1.00 89.06 199 GLU A N 1
ATOM 1522 C CA . GLU A 1 199 ? -19.875 -14.230 21.210 1.00 89.06 199 GLU A CA 1
ATOM 1523 C C . GLU A 1 199 ? -21.302 -14.736 20.943 1.00 89.06 199 GLU A C 1
ATOM 1525 O O . GLU A 1 199 ? -21.556 -15.444 19.963 1.00 89.06 199 GLU A O 1
ATOM 1530 N N . SER A 1 200 ? -22.260 -14.316 21.775 1.00 86.56 200 SER A N 1
ATOM 1531 C CA . SER A 1 200 ? -23.675 -14.695 21.646 1.00 86.56 200 SER A CA 1
ATOM 1532 C C . SER A 1 200 ? -24.367 -14.060 20.432 1.00 86.56 200 SER A C 1
ATOM 1534 O O . SER A 1 200 ? -25.372 -14.586 19.953 1.00 86.56 200 SER A O 1
ATOM 1536 N N . LEU A 1 201 ? -23.851 -12.929 19.945 1.00 86.81 201 LEU A N 1
ATOM 1537 C CA . LEU A 1 201 ? -24.403 -12.147 18.835 1.00 86.81 201 LEU A CA 1
ATOM 1538 C C . LEU A 1 201 ? -23.550 -12.228 17.564 1.00 86.81 201 LEU A C 1
ATOM 1540 O O . LEU A 1 201 ? -23.689 -11.377 16.686 1.00 86.81 201 LEU A O 1
ATOM 1544 N N . SER A 1 202 ? -22.682 -13.237 17.450 1.00 80.19 202 SER A N 1
ATOM 1545 C CA . SER A 1 202 ? -21.825 -13.434 16.277 1.00 80.19 202 SER A CA 1
ATOM 1546 C C . SER A 1 202 ? -22.588 -13.227 14.953 1.00 80.19 202 SER A C 1
ATOM 1548 O O . SER A 1 202 ? -23.696 -13.732 14.759 1.00 80.19 202 SER A O 1
ATOM 1550 N N . ASN A 1 203 ? -21.992 -12.447 14.041 1.00 80.50 203 ASN A N 1
ATOM 1551 C CA . ASN A 1 203 ? -22.528 -12.068 12.720 1.00 80.50 203 ASN A CA 1
ATOM 1552 C C . ASN A 1 203 ? -23.740 -11.112 12.703 1.00 80.50 203 ASN A C 1
ATOM 1554 O O . ASN A 1 203 ? -24.392 -10.970 11.667 1.00 80.50 203 ASN A O 1
ATOM 1558 N N . ARG A 1 204 ? -24.068 -10.450 13.818 1.00 87.81 204 ARG A N 1
ATOM 1559 C CA . ARG A 1 204 ? -25.075 -9.375 13.849 1.00 87.81 204 ARG A CA 1
ATOM 1560 C C . ARG A 1 204 ? -24.470 -8.018 13.486 1.00 87.81 204 ARG A C 1
ATOM 1562 O O . ARG A 1 204 ? -23.272 -7.803 13.640 1.00 87.81 204 ARG A O 1
ATOM 1569 N N . SER A 1 205 ? -25.312 -7.106 12.999 1.00 88.69 205 SER A N 1
ATOM 1570 C CA . SER A 1 205 ? -24.909 -5.723 12.727 1.00 88.69 205 SER A CA 1
ATOM 1571 C C . SER A 1 205 ? -24.601 -4.974 14.027 1.00 88.69 205 SER A C 1
ATOM 1573 O O . SER A 1 205 ? -25.081 -5.347 15.100 1.00 88.69 205 SER A O 1
ATOM 1575 N N . GLU A 1 206 ? -23.843 -3.876 13.943 1.00 87.38 206 GLU A N 1
ATOM 1576 C CA . GLU A 1 206 ? -23.568 -3.045 15.123 1.00 87.38 206 GLU A CA 1
ATOM 1577 C C . GLU A 1 206 ? -24.844 -2.532 15.802 1.00 87.38 206 GLU A C 1
ATOM 1579 O O . GLU A 1 206 ? -24.911 -2.491 17.027 1.00 87.38 206 GLU A O 1
ATOM 1584 N N . GLU A 1 207 ? -25.865 -2.175 15.019 1.00 89.50 207 GLU A N 1
ATOM 1585 C CA . GLU A 1 207 ? -27.140 -1.681 15.546 1.00 89.50 207 GLU A CA 1
ATOM 1586 C C . GLU A 1 207 ? -27.878 -2.739 16.374 1.00 89.50 207 GLU A C 1
ATOM 1588 O O . GLU A 1 207 ? -28.505 -2.416 17.385 1.00 89.50 207 GLU A O 1
ATOM 1593 N N . ASP A 1 208 ? -27.810 -4.006 15.958 1.00 89.31 208 ASP A N 1
ATOM 1594 C CA . ASP A 1 208 ? -28.413 -5.119 16.691 1.00 89.31 208 ASP A CA 1
ATOM 1595 C C . ASP A 1 208 ? -27.668 -5.376 18.007 1.00 89.31 208 ASP A C 1
ATOM 1597 O O . ASP A 1 208 ? -28.300 -5.653 19.030 1.00 89.31 208 ASP A O 1
ATOM 1601 N N . VAL A 1 209 ? -26.337 -5.241 18.002 1.00 89.62 209 VAL A N 1
ATOM 1602 C CA . VAL A 1 209 ? -25.513 -5.332 19.217 1.00 89.62 209 VAL A CA 1
ATOM 1603 C C . VAL A 1 209 ? -25.863 -4.209 20.188 1.00 89.62 209 VAL A C 1
ATOM 1605 O O . VAL A 1 209 ? -26.092 -4.475 21.368 1.00 89.62 209 VAL A O 1
ATOM 1608 N N . ASP A 1 210 ? -25.967 -2.971 19.705 1.00 90.50 210 ASP A N 1
ATOM 1609 C CA . ASP A 1 210 ? -26.263 -1.813 20.549 1.00 90.50 210 ASP A CA 1
ATOM 1610 C C . ASP A 1 210 ? -27.681 -1.926 21.167 1.00 90.50 210 ASP A C 1
ATOM 1612 O O . ASP A 1 210 ? -27.846 -1.729 22.373 1.00 90.50 210 ASP A O 1
ATOM 1616 N N . LYS A 1 211 ? -28.687 -2.396 20.411 1.00 91.19 211 LYS A N 1
ATOM 1617 C CA . LYS A 1 211 ? -30.026 -2.718 20.957 1.00 91.19 211 LYS A CA 1
ATOM 1618 C C . LYS A 1 211 ? -29.988 -3.839 21.995 1.00 91.19 211 LYS A C 1
ATOM 1620 O O . LYS A 1 211 ? -30.640 -3.752 23.036 1.00 91.19 211 LYS A O 1
ATOM 1625 N N . ALA A 1 212 ? -29.236 -4.906 21.730 1.00 89.62 212 ALA A N 1
ATOM 1626 C CA . ALA A 1 212 ? -29.113 -6.021 22.662 1.00 89.62 212 ALA A CA 1
ATOM 1627 C C . ALA A 1 212 ? -28.438 -5.596 23.975 1.00 89.62 212 ALA A C 1
ATOM 1629 O O . ALA A 1 212 ? -28.829 -6.072 25.042 1.00 89.62 212 ALA A O 1
ATOM 1630 N N . LEU A 1 213 ? -27.473 -4.673 23.917 1.00 91.81 213 LEU A N 1
ATOM 1631 C CA . LEU A 1 213 ? -26.837 -4.080 25.092 1.00 91.81 213 LEU A CA 1
ATOM 1632 C C . LEU A 1 213 ? -27.826 -3.261 25.929 1.00 91.81 213 LEU A C 1
ATOM 1634 O O . LEU A 1 213 ? -27.858 -3.422 27.151 1.00 91.81 213 LEU A O 1
ATOM 1638 N N . GLU A 1 214 ? -28.671 -2.445 25.295 1.00 92.19 214 GLU A N 1
ATOM 1639 C CA . GLU A 1 214 ? -29.735 -1.704 25.987 1.00 92.19 214 GLU A CA 1
ATOM 1640 C C . GLU A 1 214 ? -30.738 -2.650 26.662 1.00 92.19 214 GLU A C 1
ATOM 1642 O O . GLU A 1 214 ? -31.088 -2.479 27.836 1.00 92.19 214 GLU A O 1
ATOM 1647 N N . GLU A 1 215 ? -31.169 -3.696 25.953 1.00 90.88 215 GLU A N 1
ATOM 1648 C CA . GLU A 1 215 ? -32.071 -4.701 26.509 1.00 90.88 215 GLU A CA 1
ATOM 1649 C C . GLU A 1 215 ? -31.440 -5.477 27.666 1.00 90.88 215 GLU A C 1
ATOM 1651 O O . GLU A 1 215 ? -32.086 -5.688 28.699 1.00 90.88 215 GLU A O 1
ATOM 1656 N N . PHE A 1 216 ? -30.181 -5.891 27.516 1.00 90.25 216 PHE A N 1
ATOM 1657 C CA . PHE A 1 216 ? -29.422 -6.566 28.560 1.00 90.25 216 PHE A CA 1
ATOM 1658 C C . PHE A 1 216 ? -29.291 -5.674 29.795 1.00 90.25 216 PHE A C 1
ATOM 1660 O O . PHE A 1 216 ? -29.546 -6.119 30.919 1.00 90.25 216 PHE A O 1
ATOM 1667 N N . PHE A 1 217 ? -28.972 -4.396 29.603 1.00 91.88 217 PHE A N 1
ATOM 1668 C CA . PHE A 1 217 ? -28.882 -3.441 30.693 1.00 91.88 217 PHE A CA 1
ATOM 1669 C C . PHE A 1 217 ? -30.218 -3.312 31.441 1.00 91.88 217 PHE A C 1
ATOM 1671 O O . PHE A 1 217 ? -30.278 -3.503 32.662 1.00 91.88 217 PHE A O 1
ATOM 1678 N N . ALA A 1 218 ? -31.310 -3.063 30.714 1.00 90.25 218 ALA A N 1
ATOM 1679 C CA . ALA A 1 218 ? -32.629 -2.854 31.301 1.00 90.25 218 ALA A CA 1
ATOM 1680 C C . ALA A 1 218 ? -33.191 -4.113 31.985 1.00 90.25 218 ALA A C 1
ATOM 1682 O O . ALA A 1 218 ? -33.752 -4.031 33.080 1.00 90.25 218 ALA A O 1
ATOM 1683 N N . LYS A 1 219 ? -33.053 -5.290 31.364 1.00 89.31 219 LYS A N 1
ATOM 1684 C CA . LYS A 1 219 ? -33.662 -6.534 31.860 1.00 89.31 219 LYS A CA 1
ATOM 1685 C C . LYS A 1 219 ? -32.763 -7.259 32.859 1.00 89.31 219 LYS A C 1
ATOM 1687 O O . LYS A 1 219 ? -33.241 -7.679 33.914 1.00 89.31 219 LYS A O 1
ATOM 1692 N N . ALA A 1 220 ? -31.475 -7.408 32.553 1.00 87.94 220 ALA A N 1
ATOM 1693 C CA . ALA A 1 220 ? -30.559 -8.210 33.358 1.00 87.94 220 ALA A CA 1
ATOM 1694 C C . ALA A 1 220 ? -29.896 -7.385 34.465 1.00 87.94 220 ALA A C 1
ATOM 1696 O O . ALA A 1 220 ? -30.041 -7.731 35.639 1.00 87.94 220 ALA A O 1
ATOM 1697 N N . ILE A 1 221 ? -29.219 -6.280 34.128 1.00 89.31 221 ILE A N 1
ATOM 1698 C CA . ILE A 1 221 ? -28.468 -5.489 35.120 1.00 89.31 221 ILE A CA 1
ATOM 1699 C C . ILE A 1 221 ? -29.425 -4.819 36.109 1.00 89.31 221 ILE A C 1
ATOM 1701 O O . ILE A 1 221 ? -29.331 -5.060 37.316 1.00 89.31 221 ILE A O 1
ATOM 1705 N N . VAL A 1 222 ? -30.381 -4.020 35.625 1.00 90.50 222 VAL A N 1
ATOM 1706 C CA . VAL A 1 222 ? -31.332 -3.315 36.503 1.00 90.50 222 VAL A CA 1
ATOM 1707 C C . VAL A 1 222 ? -32.202 -4.304 37.275 1.00 90.50 222 VAL A C 1
ATOM 1709 O O . VAL A 1 222 ? -32.390 -4.143 38.485 1.00 90.50 222 VAL A O 1
ATOM 1712 N N . GLY A 1 223 ? -32.692 -5.355 36.611 1.00 89.31 223 GLY A N 1
ATOM 1713 C CA . GLY A 1 223 ? -33.497 -6.402 37.240 1.00 89.31 223 GLY A CA 1
ATOM 1714 C C . GLY A 1 223 ? -32.759 -7.107 38.382 1.00 89.31 223 GLY A C 1
ATOM 1715 O O . GLY A 1 223 ? -33.297 -7.237 39.487 1.00 89.31 223 GLY A O 1
ATOM 1716 N N . MET A 1 224 ? -31.504 -7.509 38.158 1.00 88.81 224 MET A N 1
ATOM 1717 C CA . MET A 1 224 ? -30.695 -8.192 39.169 1.00 88.81 224 MET A CA 1
ATOM 1718 C C . MET A 1 224 ? -30.283 -7.255 40.309 1.00 88.81 224 MET A C 1
ATOM 1720 O O . MET A 1 224 ? -30.436 -7.625 41.475 1.00 88.81 224 MET A O 1
ATOM 1724 N N . LEU A 1 225 ? -29.845 -6.026 40.007 1.00 88.00 225 LEU A N 1
ATOM 1725 C CA . LEU A 1 225 ? -29.516 -5.026 41.028 1.00 88.00 225 LEU A CA 1
ATOM 1726 C C . LEU A 1 225 ? -30.724 -4.705 41.914 1.00 88.00 225 LEU A C 1
ATOM 1728 O O . LEU A 1 225 ? -30.579 -4.633 43.135 1.00 88.00 225 LEU A O 1
ATOM 1732 N N . THR A 1 226 ? -31.912 -4.559 41.325 1.00 89.44 226 THR A N 1
ATOM 1733 C CA . THR A 1 226 ? -33.153 -4.273 42.063 1.00 89.44 226 THR A CA 1
ATOM 1734 C C . THR A 1 226 ? -33.528 -5.438 42.972 1.00 89.44 226 THR A C 1
ATOM 1736 O O . THR A 1 226 ? -33.854 -5.226 44.140 1.00 89.44 226 THR A O 1
ATOM 1739 N N . ARG A 1 227 ? -33.428 -6.679 42.472 1.00 89.75 227 ARG A N 1
ATOM 1740 C CA . ARG A 1 227 ? -33.731 -7.889 43.249 1.00 89.75 227 ARG A CA 1
ATOM 1741 C C . ARG A 1 227 ? -32.784 -8.053 44.439 1.00 89.75 227 ARG A C 1
ATOM 1743 O O . ARG A 1 227 ? -33.246 -8.269 45.554 1.00 89.75 227 ARG A O 1
ATOM 1750 N N . VAL A 1 228 ? -31.475 -7.922 44.220 1.00 88.69 228 VAL A N 1
ATOM 1751 C CA . VAL A 1 228 ? -30.459 -8.096 45.276 1.00 88.69 228 VAL A CA 1
ATOM 1752 C C . VAL A 1 228 ? -30.529 -6.989 46.329 1.00 88.69 228 VAL A C 1
ATOM 1754 O O . VAL A 1 228 ? -30.237 -7.225 47.500 1.00 88.69 228 VAL A O 1
ATOM 1757 N N . ASN A 1 229 ? -30.975 -5.793 45.944 1.00 88.06 229 ASN A N 1
ATOM 1758 C CA . ASN A 1 229 ? -31.048 -4.632 46.828 1.00 88.06 229 ASN A CA 1
ATOM 1759 C C . ASN A 1 229 ? -32.482 -4.286 47.259 1.00 88.06 229 ASN A C 1
ATOM 1761 O O . ASN A 1 229 ? -32.734 -3.166 47.709 1.00 88.06 229 ASN A O 1
ATOM 1765 N N . VAL A 1 230 ? -33.427 -5.232 47.186 1.00 89.56 230 VAL A N 1
ATOM 1766 C CA . VAL A 1 230 ? -34.843 -4.973 47.503 1.00 89.56 230 VAL A CA 1
ATOM 1767 C C . VAL A 1 230 ? -35.032 -4.414 48.920 1.00 89.56 230 VAL A C 1
ATOM 1769 O O . VAL A 1 230 ? -35.778 -3.458 49.109 1.00 89.56 230 VAL A O 1
ATOM 1772 N N . HIS A 1 231 ? -34.279 -4.921 49.903 1.00 86.56 231 HIS A N 1
ATOM 1773 C CA . HIS A 1 231 ? -34.323 -4.445 51.292 1.00 86.56 231 HIS A CA 1
ATOM 1774 C C . HIS A 1 231 ? -33.744 -3.035 51.469 1.00 86.56 231 HIS A C 1
ATOM 1776 O O . HIS A 1 231 ? -34.169 -2.280 52.346 1.00 86.56 231 HIS A O 1
ATOM 1782 N N . PHE A 1 232 ? -32.767 -2.662 50.640 1.00 85.25 232 PHE A N 1
ATOM 1783 C CA . PHE A 1 232 ? -32.234 -1.304 50.620 1.00 85.25 232 PHE A CA 1
ATOM 1784 C C . PHE A 1 232 ? -33.291 -0.328 50.081 1.00 85.25 232 PHE A C 1
ATOM 1786 O O . PHE A 1 232 ? -33.501 0.738 50.670 1.00 85.25 232 PHE A O 1
ATOM 1793 N N . LEU A 1 233 ? -33.994 -0.735 49.019 1.00 85.62 233 LEU A N 1
ATOM 1794 C CA . LEU A 1 233 ? -35.027 0.039 48.328 1.00 85.62 233 LEU A CA 1
ATOM 1795 C C . LEU A 1 233 ? -36.346 0.154 49.101 1.00 85.62 233 LEU A C 1
ATOM 1797 O O . LEU A 1 233 ? -37.004 1.189 49.017 1.00 85.62 233 LEU A O 1
ATOM 1801 N N . SER A 1 234 ? -36.718 -0.866 49.879 1.00 84.88 234 SER A N 1
ATOM 1802 C CA . SER A 1 234 ? -37.950 -0.886 50.681 1.00 84.88 234 SER A CA 1
ATOM 1803 C C . SER A 1 234 ? -37.883 -0.013 51.943 1.00 84.88 234 SER A C 1
ATOM 1805 O O . SER A 1 234 ? -38.853 0.076 52.694 1.00 84.88 234 SER A O 1
ATOM 1807 N N . GLY A 1 235 ? -36.735 0.608 52.228 1.00 78.12 235 GLY A N 1
ATOM 1808 C CA . GLY A 1 235 ? -36.578 1.513 53.364 1.00 78.12 235 GLY A CA 1
ATOM 1809 C C . GLY A 1 235 ? -37.391 2.804 53.205 1.00 78.12 235 GLY A C 1
ATOM 1810 O O . GLY A 1 235 ? -37.539 3.328 52.109 1.00 78.12 235 GLY A O 1
ATOM 1811 N N . LYS A 1 236 ? -37.848 3.384 54.323 1.00 76.44 236 LYS A N 1
ATOM 1812 C CA . LYS A 1 236 ? -38.692 4.600 54.347 1.00 76.44 236 LYS A CA 1
ATOM 1813 C C . LYS A 1 236 ? -38.020 5.889 53.836 1.00 76.44 236 LYS A C 1
ATOM 1815 O O . LYS A 1 236 ? -38.668 6.927 53.808 1.00 76.44 236 LYS A O 1
ATOM 1820 N N . SER A 1 237 ? -36.732 5.867 53.484 1.00 83.56 237 SER A N 1
ATOM 1821 C CA . SER A 1 237 ? -35.984 7.067 53.084 1.00 83.56 237 SER A CA 1
ATOM 1822 C C . SER A 1 237 ? -35.993 7.246 51.558 1.00 83.56 237 SER A C 1
ATOM 1824 O O . SER A 1 237 ? -35.360 6.442 50.865 1.00 83.56 237 SER A O 1
ATOM 1826 N N . PRO A 1 238 ? -36.604 8.322 51.021 1.00 82.44 238 PRO A N 1
ATOM 1827 C CA . PRO A 1 238 ? -36.607 8.616 49.582 1.00 82.44 238 PRO A CA 1
ATOM 1828 C C . PRO A 1 238 ? -35.195 8.759 48.996 1.00 82.44 238 PRO A C 1
ATOM 1830 O O . PRO A 1 238 ? -34.944 8.407 47.845 1.00 82.44 238 PRO A O 1
ATOM 1833 N N . HIS A 1 239 ? -34.240 9.207 49.817 1.00 87.19 239 HIS A N 1
ATOM 1834 C CA . HIS A 1 239 ? -32.841 9.376 49.433 1.00 87.19 239 HIS A CA 1
ATOM 1835 C C . HIS A 1 239 ? -32.204 8.063 48.941 1.00 87.19 239 HIS A C 1
ATOM 1837 O O . HIS A 1 239 ? -31.351 8.082 48.053 1.00 87.19 239 HIS A O 1
ATOM 1843 N N . ARG A 1 240 ? -32.613 6.901 49.469 1.00 86.19 240 ARG A N 1
ATOM 1844 C CA . ARG A 1 240 ? -32.064 5.604 49.036 1.00 86.19 240 ARG A CA 1
ATOM 1845 C C . ARG A 1 240 ? -32.424 5.281 47.589 1.00 86.19 240 ARG A C 1
ATOM 1847 O O . ARG A 1 240 ? -31.577 4.790 46.850 1.00 86.19 240 ARG A O 1
ATOM 1854 N N . GLN A 1 241 ? -33.642 5.614 47.168 1.00 86.62 241 GLN A N 1
ATOM 1855 C CA . GLN A 1 241 ? -34.080 5.416 45.786 1.00 86.62 241 GLN A CA 1
ATOM 1856 C C . GLN A 1 241 ? -33.328 6.338 44.821 1.00 86.62 241 GLN A C 1
ATOM 1858 O O . GLN A 1 241 ? -32.946 5.904 43.738 1.00 86.62 241 GLN A O 1
ATOM 1863 N N . VAL A 1 242 ? -33.063 7.586 45.226 1.00 89.75 242 VAL A N 1
ATOM 1864 C CA . VAL A 1 242 ? -32.260 8.536 44.436 1.00 89.75 242 VAL A CA 1
ATOM 1865 C C . VAL A 1 242 ? -30.831 8.023 44.254 1.00 89.75 242 VAL A C 1
ATOM 1867 O O . VAL A 1 242 ? -30.329 7.995 43.134 1.00 89.75 242 VAL A O 1
ATOM 1870 N N . VAL A 1 243 ? -30.199 7.548 45.332 1.00 89.31 243 VAL A N 1
ATOM 1871 C CA . VAL A 1 243 ? -28.845 6.969 45.284 1.00 89.31 243 VAL A CA 1
ATOM 1872 C C . VAL A 1 243 ? -28.797 5.738 44.385 1.00 89.31 243 VAL A C 1
ATOM 1874 O O . VAL A 1 243 ? -27.902 5.630 43.552 1.00 89.31 243 VAL A O 1
ATOM 1877 N N . PHE A 1 244 ? -29.770 4.833 44.508 1.00 90.19 244 PHE A N 1
ATOM 1878 C CA . PHE A 1 244 ? -29.832 3.638 43.670 1.00 90.19 244 PHE A CA 1
ATOM 1879 C C . PHE A 1 244 ? -30.007 3.981 42.186 1.00 90.19 244 PHE A C 1
ATOM 1881 O O . PHE A 1 244 ? -29.292 3.437 41.350 1.00 90.19 244 PHE A O 1
ATOM 1888 N N . LYS A 1 245 ? -30.895 4.928 41.850 1.00 90.62 245 LYS A N 1
ATOM 1889 C CA . LYS A 1 245 ? -31.040 5.428 40.472 1.00 90.62 245 LYS A CA 1
ATOM 1890 C C . LYS A 1 245 ? -29.738 6.034 39.945 1.00 90.62 245 LYS A C 1
ATOM 1892 O O . LYS A 1 245 ? -29.398 5.796 38.792 1.00 90.62 245 LYS A O 1
ATOM 1897 N N . GLY A 1 246 ? -29.005 6.770 40.784 1.00 91.88 246 GLY A N 1
ATOM 1898 C CA . GLY A 1 246 ? -27.683 7.297 40.442 1.00 91.88 246 GLY A CA 1
ATOM 1899 C C . GLY A 1 246 ? -26.679 6.191 40.116 1.00 91.88 246 GLY A C 1
ATOM 1900 O O . GLY A 1 246 ? -26.025 6.253 39.087 1.00 91.88 246 GLY A O 1
ATOM 1901 N N . ILE A 1 247 ? -26.620 5.136 40.935 1.00 91.19 247 ILE A N 1
ATOM 1902 C CA . ILE A 1 247 ? -25.761 3.967 40.683 1.00 91.19 247 ILE A CA 1
ATOM 1903 C C . ILE A 1 247 ? -26.137 3.263 39.375 1.00 91.19 247 ILE A C 1
ATOM 1905 O O . ILE A 1 247 ? -25.254 2.903 38.606 1.00 91.19 247 ILE A O 1
ATOM 1909 N N . VAL A 1 248 ? -27.433 3.067 39.113 1.00 92.19 248 VAL A N 1
ATOM 1910 C CA . VAL A 1 248 ? -27.906 2.460 37.860 1.00 92.19 248 VAL A CA 1
ATOM 1911 C C . VAL A 1 248 ? -27.498 3.315 36.662 1.00 92.19 248 VAL A C 1
ATOM 1913 O O . VAL A 1 248 ? -26.962 2.783 35.699 1.00 92.19 248 VAL A O 1
ATOM 1916 N N . ARG A 1 249 ? -27.690 4.635 36.720 1.00 94.19 249 ARG A N 1
ATOM 1917 C CA . ARG A 1 249 ? -27.256 5.533 35.645 1.00 94.19 249 ARG A CA 1
ATOM 1918 C C . ARG A 1 249 ? -25.744 5.453 35.421 1.00 94.19 249 ARG A C 1
ATOM 1920 O O . ARG A 1 249 ? -25.319 5.280 34.289 1.00 94.19 249 ARG A O 1
ATOM 1927 N N . ASP A 1 250 ? -24.946 5.514 36.481 1.00 93.12 250 ASP A N 1
ATOM 1928 C CA . ASP A 1 250 ? -23.486 5.478 36.365 1.00 93.12 250 ASP A CA 1
ATOM 1929 C C . ASP A 1 250 ? -22.990 4.095 35.863 1.00 93.12 250 ASP A C 1
ATOM 1931 O O . ASP A 1 250 ? -22.018 4.017 35.117 1.00 93.12 250 ASP A O 1
ATOM 1935 N N . MET A 1 251 ? -23.697 3.000 36.184 1.00 92.00 251 MET A N 1
ATOM 1936 C CA . MET A 1 251 ? -23.487 1.673 35.574 1.00 92.00 251 MET A CA 1
ATOM 1937 C C . MET A 1 251 ? -23.801 1.661 34.071 1.00 92.00 251 MET A C 1
ATOM 1939 O O . MET A 1 251 ? -23.093 1.005 33.312 1.00 92.00 251 MET A O 1
ATOM 1943 N N . HIS A 1 252 ? -24.861 2.352 33.642 1.00 93.75 252 HIS A N 1
ATOM 1944 C CA . HIS A 1 252 ? -25.208 2.474 32.224 1.00 93.75 252 HIS A CA 1
ATOM 1945 C C . HIS A 1 252 ? -24.126 3.238 31.462 1.00 93.75 252 HIS A C 1
ATOM 1947 O O . HIS A 1 252 ? -23.666 2.791 30.418 1.00 93.75 252 HIS A O 1
ATOM 1953 N N . GLU A 1 253 ? -23.684 4.366 32.019 1.00 94.06 253 GLU A N 1
ATOM 1954 C CA . GLU A 1 253 ? -22.601 5.172 31.455 1.00 94.06 253 GLU A CA 1
ATOM 1955 C C . GLU A 1 253 ? -21.305 4.364 31.340 1.00 94.06 253 GLU A C 1
ATOM 1957 O O . GLU A 1 253 ? -20.639 4.438 30.310 1.00 94.06 253 GLU A O 1
ATOM 1962 N N . LEU A 1 254 ? -20.974 3.553 32.354 1.00 94.38 254 LEU A N 1
ATOM 1963 C CA . LEU A 1 254 ? -19.818 2.661 32.298 1.00 94.38 254 LEU A CA 1
ATOM 1964 C C . LEU A 1 254 ? -19.960 1.619 31.178 1.00 94.38 254 LEU A C 1
ATOM 1966 O O . LEU A 1 254 ? -19.005 1.402 30.444 1.00 94.38 254 LEU A O 1
ATOM 1970 N N . LEU A 1 255 ? -21.147 1.024 31.005 1.00 94.38 255 LEU A N 1
ATOM 1971 C CA . LEU A 1 255 ? -21.405 0.047 29.940 1.00 94.38 255 LEU A CA 1
ATOM 1972 C C . LEU A 1 255 ? -21.240 0.664 28.546 1.00 94.38 255 LEU A C 1
ATOM 1974 O O . LEU A 1 255 ? -20.586 0.075 27.685 1.00 94.38 255 LEU A O 1
ATOM 1978 N N . LEU A 1 256 ? -21.790 1.862 28.332 1.00 94.38 256 LEU A N 1
ATOM 1979 C CA . LEU A 1 256 ? -21.631 2.592 27.072 1.00 94.38 256 LEU A CA 1
ATOM 1980 C C . LEU A 1 256 ? -20.168 2.970 26.818 1.00 94.38 256 LEU A C 1
ATOM 1982 O O . LEU A 1 256 ? -19.702 2.892 25.683 1.00 94.38 256 LEU A O 1
ATOM 1986 N N . LEU A 1 257 ? -19.432 3.346 27.867 1.00 95.06 257 LEU A N 1
ATOM 1987 C CA . LEU A 1 257 ? -18.014 3.677 27.765 1.00 95.06 257 LEU A CA 1
ATOM 1988 C C . LEU A 1 257 ? -17.164 2.450 27.409 1.00 95.06 257 LEU A C 1
ATOM 1990 O O . LEU A 1 257 ? -16.276 2.569 26.569 1.00 95.06 257 LEU A O 1
ATOM 1994 N N . THR A 1 258 ? -17.458 1.278 27.984 1.00 95.06 258 THR A N 1
ATOM 1995 C CA . THR A 1 258 ? -16.832 0.006 27.587 1.00 95.06 258 THR A CA 1
ATOM 1996 C C . THR A 1 258 ? -17.117 -0.303 26.119 1.00 95.06 258 THR A C 1
ATOM 1998 O O . THR A 1 258 ? -16.186 -0.546 25.361 1.00 95.06 258 THR A O 1
ATOM 2001 N N . ARG A 1 259 ? -18.377 -0.197 25.670 1.00 94.44 259 ARG A N 1
ATOM 2002 C CA . ARG A 1 259 ? -18.728 -0.415 24.256 1.00 94.44 259 ARG A CA 1
ATOM 2003 C C . ARG A 1 259 ? -17.982 0.543 23.326 1.00 94.44 259 ARG A C 1
ATOM 2005 O O . ARG A 1 259 ? -17.506 0.134 22.269 1.00 94.44 259 ARG A O 1
ATOM 2012 N N . GLN A 1 260 ? -17.879 1.814 23.712 1.00 94.12 260 GLN A N 1
ATOM 2013 C CA . GLN A 1 260 ? -17.132 2.814 22.957 1.00 94.12 260 GLN A CA 1
ATOM 2014 C C . GLN A 1 260 ? -15.640 2.465 22.884 1.00 94.12 260 GLN A C 1
ATOM 2016 O O . GLN A 1 260 ? -15.043 2.615 21.821 1.00 94.12 260 GLN A O 1
ATOM 2021 N N . PHE A 1 261 ? -15.050 1.999 23.987 1.00 94.44 261 PHE A N 1
ATOM 2022 C CA . PHE A 1 261 ? -13.665 1.538 24.017 1.00 94.44 261 PHE A CA 1
ATOM 2023 C C . PHE A 1 261 ? -13.450 0.361 23.060 1.00 94.44 261 PHE A C 1
ATOM 2025 O O . PHE A 1 261 ? -12.573 0.442 22.205 1.00 94.44 261 PHE A O 1
ATOM 2032 N N . ASP A 1 262 ? -14.305 -0.662 23.113 1.00 93.06 262 ASP A N 1
ATOM 2033 C CA . ASP A 1 262 ? -14.205 -1.833 22.235 1.00 93.06 262 ASP A CA 1
ATOM 2034 C C . ASP A 1 262 ? -14.311 -1.452 20.748 1.00 93.06 262 ASP A C 1
ATOM 2036 O O . ASP A 1 262 ? -13.510 -1.921 19.940 1.00 93.06 262 ASP A O 1
ATOM 2040 N N . LYS A 1 263 ? -15.240 -0.546 20.377 1.00 91.81 263 LYS A N 1
ATOM 2041 C CA . LYS A 1 263 ? -15.334 -0.010 18.998 1.00 91.81 263 LYS A CA 1
ATOM 2042 C C . LYS A 1 263 ? -14.027 0.654 18.563 1.00 91.81 263 LYS A C 1
ATOM 2044 O O . LYS A 1 263 ? -13.597 0.495 17.425 1.00 91.81 263 LYS A O 1
ATOM 2049 N N . GLN A 1 264 ? -13.403 1.423 19.455 1.00 92.19 264 GLN A N 1
ATOM 2050 C CA . GLN A 1 264 ? -12.149 2.111 19.145 1.00 92.19 264 GLN A CA 1
ATOM 2051 C C . GLN A 1 264 ? -10.978 1.141 19.009 1.00 92.19 264 GLN A C 1
ATOM 2053 O O . GLN A 1 264 ? -10.165 1.322 18.107 1.00 92.19 264 GLN A O 1
ATOM 2058 N N . VAL A 1 265 ? -10.915 0.097 19.840 1.00 91.19 265 VAL A N 1
ATOM 2059 C CA . VAL A 1 265 ? -9.907 -0.966 19.716 1.00 91.19 265 VAL A CA 1
ATOM 2060 C C . VAL A 1 265 ? -10.052 -1.696 18.380 1.00 91.19 265 VAL A C 1
ATOM 2062 O O . VAL A 1 265 ? -9.060 -1.864 17.680 1.00 91.19 265 VAL A O 1
ATOM 2065 N N . GLN A 1 266 ? -11.276 -2.058 17.982 1.00 90.12 266 GLN A N 1
ATOM 2066 C CA . GLN A 1 266 ? -11.536 -2.690 16.681 1.00 90.12 266 GLN A CA 1
ATOM 2067 C C . GLN A 1 266 ? -11.136 -1.782 15.511 1.00 90.12 266 GLN A C 1
ATOM 2069 O O . GLN A 1 266 ? -10.444 -2.217 14.598 1.00 90.12 266 GLN A O 1
ATOM 2074 N N . ASN A 1 267 ? -11.519 -0.503 15.552 1.00 91.00 267 ASN A N 1
ATOM 2075 C CA . ASN A 1 267 ? -11.138 0.462 14.521 1.00 91.00 267 ASN A CA 1
ATOM 2076 C C . ASN A 1 267 ? -9.613 0.650 14.433 1.00 91.00 267 ASN A C 1
ATOM 2078 O O . ASN A 1 267 ? -9.062 0.731 13.339 1.00 91.00 267 ASN A O 1
ATOM 2082 N N . TYR A 1 268 ? -8.927 0.698 15.579 1.00 90.75 268 TYR A N 1
ATOM 2083 C CA . TYR A 1 268 ? -7.467 0.749 15.622 1.00 90.75 268 TYR A CA 1
ATOM 2084 C C . TYR A 1 268 ? -6.845 -0.488 14.962 1.00 90.75 268 TYR A C 1
ATOM 2086 O O . TYR A 1 268 ? -5.959 -0.328 14.131 1.00 90.75 268 TYR A O 1
ATOM 2094 N N . GLN A 1 269 ? -7.340 -1.691 15.273 1.00 90.38 269 GLN A N 1
ATOM 2095 C CA . GLN A 1 269 ? -6.849 -2.942 14.685 1.00 90.38 269 GLN A CA 1
ATOM 2096 C C . GLN A 1 269 ? -7.013 -2.965 13.163 1.00 90.38 269 GLN A C 1
ATOM 2098 O O . GLN A 1 269 ? -6.052 -3.249 12.462 1.00 90.38 269 GLN A O 1
ATOM 2103 N N . VAL A 1 270 ? -8.181 -2.576 12.641 1.00 91.06 270 VAL A N 1
ATOM 2104 C CA . VAL A 1 270 ? -8.422 -2.512 11.187 1.00 91.06 270 VAL A CA 1
ATOM 2105 C C . VAL A 1 270 ? -7.465 -1.533 10.501 1.00 91.06 270 VAL A C 1
ATOM 2107 O O . VAL A 1 270 ? -6.897 -1.841 9.455 1.00 91.06 270 VAL A O 1
ATOM 2110 N N . LEU A 1 271 ? -7.260 -0.349 11.088 1.00 89.56 271 LEU A N 1
ATOM 2111 C CA . LEU A 1 271 ? -6.327 0.641 10.544 1.00 89.56 271 LEU A CA 1
ATOM 2112 C C . LEU A 1 271 ? -4.874 0.151 10.606 1.00 89.56 271 LEU A C 1
ATOM 2114 O O . LEU A 1 271 ? -4.109 0.392 9.676 1.00 89.56 271 LEU A O 1
ATOM 2118 N N . GLU A 1 272 ? -4.492 -0.525 11.688 1.00 89.12 272 GLU A N 1
ATOM 2119 C CA . GLU A 1 272 ? -3.163 -1.114 11.859 1.00 89.12 272 GLU A CA 1
ATOM 2120 C C . GLU A 1 272 ? -2.918 -2.229 10.835 1.00 89.12 272 GLU A C 1
ATOM 2122 O O . GLU A 1 272 ? -1.865 -2.252 10.200 1.00 89.12 272 GLU A O 1
ATOM 2127 N N . GLU A 1 273 ? -3.907 -3.093 10.599 1.00 90.12 273 GLU A N 1
ATOM 2128 C CA . GLU A 1 273 ? -3.879 -4.116 9.551 1.00 90.12 273 GLU A CA 1
ATOM 2129 C C . GLU A 1 273 ? -3.726 -3.488 8.163 1.00 90.12 273 GLU A C 1
ATOM 2131 O O . GLU A 1 273 ? -2.805 -3.857 7.442 1.00 90.12 273 GLU A O 1
ATOM 2136 N N . SER A 1 274 ? -4.522 -2.469 7.822 1.00 88.19 274 SER A N 1
ATOM 2137 C CA . SER A 1 274 ? -4.417 -1.786 6.520 1.00 88.19 274 SER A CA 1
ATOM 2138 C C . SER A 1 274 ? -3.052 -1.121 6.304 1.00 88.19 274 SER A C 1
ATOM 2140 O O . SER A 1 274 ? -2.492 -1.175 5.211 1.00 88.19 274 SER A O 1
ATOM 2142 N N . VAL A 1 275 ? -2.479 -0.504 7.344 1.00 87.44 275 VAL A N 1
ATOM 2143 C CA . VAL A 1 275 ? -1.124 0.065 7.270 1.00 87.44 275 VAL A CA 1
ATOM 2144 C C . VAL A 1 275 ? -0.087 -1.039 7.077 1.00 87.44 275 VAL A C 1
ATOM 2146 O O . VAL A 1 275 ? 0.795 -0.898 6.232 1.00 87.44 275 VAL A O 1
ATOM 2149 N N . ASN A 1 276 ? -0.192 -2.141 7.820 1.00 85.44 276 ASN A N 1
ATOM 2150 C CA . ASN A 1 276 ? 0.723 -3.274 7.694 1.00 85.44 276 ASN A CA 1
ATOM 2151 C C . ASN A 1 276 ? 0.632 -3.939 6.316 1.00 85.44 276 ASN A C 1
ATOM 2153 O O . ASN A 1 276 ? 1.662 -4.300 5.754 1.00 85.44 276 ASN A O 1
ATOM 2157 N N . GLU A 1 277 ? -0.565 -4.049 5.745 1.00 85.50 277 GLU A N 1
ATOM 2158 C CA . GLU A 1 277 ? -0.778 -4.524 4.378 1.00 85.50 277 GLU A CA 1
ATOM 2159 C C . GLU A 1 277 ? -0.131 -3.590 3.353 1.00 85.50 277 GLU A C 1
ATOM 2161 O O . GLU A 1 277 ? 0.605 -4.057 2.484 1.00 85.50 277 GLU A O 1
ATOM 2166 N N . ALA A 1 278 ? -0.312 -2.272 3.481 1.00 84.19 278 ALA A N 1
ATOM 2167 C CA . ALA A 1 278 ? 0.331 -1.299 2.597 1.00 84.19 278 ALA A CA 1
ATOM 2168 C C . ALA A 1 278 ? 1.871 -1.357 2.690 1.00 84.19 278 ALA A C 1
ATOM 2170 O O . ALA A 1 278 ? 2.564 -1.303 1.673 1.00 84.19 278 ALA A O 1
ATOM 2171 N N . ILE A 1 279 ? 2.421 -1.536 3.898 1.00 84.06 279 ILE A N 1
ATOM 2172 C CA . ILE A 1 279 ? 3.861 -1.742 4.125 1.00 84.06 279 ILE A CA 1
ATOM 2173 C C . ILE A 1 279 ? 4.340 -3.051 3.501 1.00 84.06 279 ILE A C 1
ATOM 2175 O O . ILE A 1 279 ? 5.376 -3.075 2.839 1.00 84.06 279 ILE A O 1
ATOM 2179 N N . ALA A 1 280 ? 3.613 -4.146 3.718 1.00 81.19 280 ALA A N 1
ATOM 2180 C CA . ALA A 1 280 ? 3.962 -5.451 3.173 1.00 81.19 280 ALA A CA 1
ATOM 2181 C C . ALA A 1 280 ? 3.950 -5.422 1.640 1.00 81.19 280 ALA A C 1
ATOM 2183 O O . ALA A 1 280 ? 4.879 -5.926 1.014 1.00 81.19 280 ALA A O 1
ATOM 2184 N N . CYS A 1 281 ? 2.961 -4.755 1.039 1.00 77.50 281 CYS A N 1
ATOM 2185 C CA . CYS A 1 281 ? 2.901 -4.497 -0.396 1.00 77.50 281 CYS A CA 1
ATOM 2186 C C . CYS A 1 281 ? 4.099 -3.683 -0.894 1.00 77.50 281 CYS A C 1
ATOM 2188 O O . CYS A 1 281 ? 4.584 -3.943 -1.991 1.00 77.50 281 CYS A O 1
ATOM 2190 N N . LEU A 1 282 ? 4.589 -2.715 -0.116 1.00 79.81 282 LEU A N 1
ATOM 2191 C CA . LEU A 1 282 ? 5.770 -1.929 -0.473 1.00 79.81 282 LEU A CA 1
ATOM 2192 C C . LEU A 1 282 ? 7.063 -2.760 -0.385 1.00 79.81 282 LEU A C 1
ATOM 2194 O O . LEU A 1 282 ? 7.878 -2.716 -1.302 1.00 79.81 282 LEU A O 1
ATOM 2198 N N . ASN A 1 283 ? 7.228 -3.546 0.682 1.00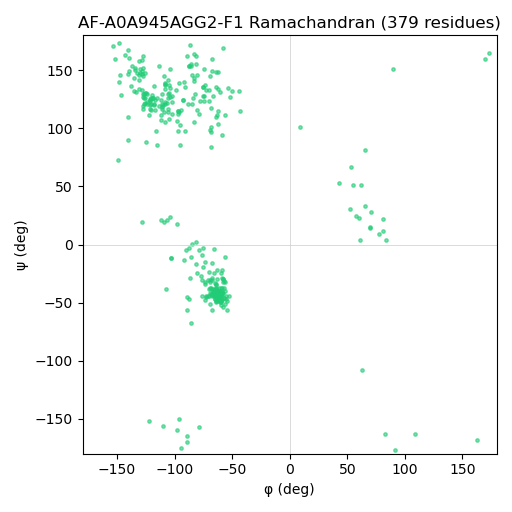 73.56 283 ASN A N 1
ATOM 2199 C CA . ASN A 1 283 ? 8.432 -4.346 0.936 1.00 73.56 283 ASN A CA 1
ATOM 2200 C C . ASN A 1 283 ? 8.516 -5.617 0.075 1.00 73.56 283 ASN A C 1
ATOM 2202 O O . ASN A 1 283 ? 9.609 -6.082 -0.233 1.00 73.56 283 ASN A O 1
ATOM 2206 N N . GLY A 1 284 ? 7.377 -6.205 -0.297 1.00 66.38 284 GLY A N 1
ATOM 2207 C CA . GLY A 1 284 ? 7.313 -7.415 -1.120 1.00 66.38 284 GLY A CA 1
ATOM 2208 C C . GLY A 1 284 ? 7.536 -7.168 -2.614 1.00 66.38 284 GLY A C 1
ATOM 2209 O O . GLY A 1 284 ? 7.563 -8.120 -3.393 1.00 66.38 284 GLY A O 1
ATOM 2210 N N . ARG A 1 285 ? 7.675 -5.908 -3.042 1.00 70.25 285 ARG A N 1
ATOM 2211 C CA . ARG A 1 285 ? 7.855 -5.559 -4.453 1.00 70.25 285 ARG A CA 1
ATOM 2212 C C . ARG A 1 285 ? 9.294 -5.762 -4.890 1.00 70.25 285 ARG A C 1
ATOM 2214 O O . ARG A 1 285 ? 10.198 -5.035 -4.491 1.00 70.25 285 ARG A O 1
ATOM 2221 N N . ILE A 1 286 ? 9.471 -6.699 -5.810 1.00 66.88 286 ILE A N 1
ATOM 2222 C CA . ILE A 1 286 ? 10.703 -6.841 -6.577 1.00 66.88 286 ILE A CA 1
ATOM 2223 C C . ILE A 1 286 ? 10.533 -6.006 -7.845 1.00 66.88 286 ILE A C 1
ATOM 2225 O O . ILE A 1 286 ? 9.905 -6.444 -8.808 1.00 66.88 286 ILE A O 1
ATOM 2229 N N . ALA A 1 287 ? 11.063 -4.784 -7.831 1.00 77.56 287 ALA A N 1
ATOM 2230 C CA . ALA A 1 287 ? 11.164 -3.981 -9.040 1.00 77.56 287 ALA A CA 1
ATOM 2231 C C . ALA A 1 287 ? 12.289 -4.539 -9.922 1.00 77.56 287 ALA A C 1
ATOM 2233 O O . ALA A 1 287 ? 13.430 -4.673 -9.475 1.00 77.56 287 ALA A O 1
ATOM 2234 N N . GLY A 1 288 ? 11.961 -4.887 -11.165 1.00 85.50 288 GLY A N 1
ATOM 2235 C CA . GLY A 1 288 ? 12.903 -5.489 -12.106 1.00 85.50 288 GLY A CA 1
ATOM 2236 C C . GLY A 1 288 ? 12.821 -4.858 -13.488 1.00 85.50 288 GLY A C 1
ATOM 2237 O O . GLY A 1 288 ? 11.763 -4.381 -13.908 1.00 85.50 288 GLY A O 1
ATOM 2238 N N . ILE A 1 289 ? 13.950 -4.868 -14.191 1.00 91.75 289 ILE A N 1
ATOM 2239 C CA . ILE A 1 289 ? 14.036 -4.476 -15.598 1.00 91.75 289 ILE A CA 1
ATOM 2240 C C . ILE A 1 289 ? 14.530 -5.679 -16.384 1.00 91.75 289 ILE A C 1
ATOM 2242 O O . ILE A 1 289 ? 15.577 -6.240 -16.071 1.00 91.75 289 ILE A O 1
ATOM 2246 N N . TYR A 1 290 ? 13.787 -6.065 -17.410 1.00 92.75 290 TYR A N 1
ATOM 2247 C CA . TYR A 1 290 ? 14.082 -7.224 -18.239 1.00 92.75 290 TYR A CA 1
ATOM 2248 C C . TYR A 1 290 ? 14.296 -6.758 -19.673 1.00 92.75 290 TYR A C 1
ATOM 2250 O O . TYR A 1 290 ? 13.435 -6.090 -20.239 1.00 92.75 290 TYR A O 1
ATOM 2258 N N . VAL A 1 291 ? 15.429 -7.113 -20.268 1.00 92.62 291 VAL A N 1
ATOM 2259 C CA . VAL A 1 291 ? 15.785 -6.745 -21.642 1.00 92.62 291 VAL A CA 1
ATOM 2260 C C . VAL A 1 291 ? 16.167 -8.012 -22.387 1.00 92.62 291 VAL A C 1
ATOM 2262 O O . VAL A 1 291 ? 17.107 -8.690 -21.990 1.00 92.62 291 VAL A O 1
ATOM 2265 N N . GLN A 1 292 ? 15.445 -8.355 -23.452 1.00 91.19 292 GLN A N 1
ATOM 2266 C CA . GLN A 1 292 ? 15.759 -9.528 -24.277 1.00 91.19 292 GLN A CA 1
ATOM 2267 C C . GLN A 1 292 ? 16.785 -9.222 -25.374 1.00 91.19 292 GLN A C 1
ATOM 2269 O O . GLN A 1 292 ? 17.545 -10.097 -25.775 1.00 91.19 292 GLN A O 1
ATOM 2274 N N . GLY A 1 293 ? 16.839 -7.983 -25.863 1.00 89.88 293 GLY A N 1
ATOM 2275 C CA . GLY A 1 293 ? 17.872 -7.570 -26.805 1.00 89.88 293 GLY A CA 1
ATOM 2276 C C . GLY A 1 293 ? 19.211 -7.278 -26.134 1.00 89.88 293 GLY A C 1
ATOM 2277 O O . GLY A 1 293 ? 19.531 -7.768 -25.045 1.00 89.88 293 GLY A O 1
ATOM 2278 N N . GLN A 1 294 ? 20.007 -6.465 -26.814 1.00 93.06 294 GLN A N 1
ATOM 2279 C CA . GLN A 1 294 ? 21.276 -5.958 -26.319 1.00 93.06 294 GLN A CA 1
ATOM 2280 C C . GLN A 1 294 ? 21.077 -4.619 -25.598 1.00 93.06 294 GLN A C 1
ATOM 2282 O O . GLN A 1 294 ? 20.393 -3.726 -26.103 1.00 93.06 294 GLN A O 1
ATOM 2287 N N . CYS A 1 295 ? 21.705 -4.449 -24.433 1.00 92.62 295 CYS A N 1
ATOM 2288 C CA . CYS A 1 295 ? 21.833 -3.129 -23.818 1.00 92.62 295 CYS A CA 1
ATOM 2289 C C . CYS A 1 295 ? 23.053 -2.420 -24.412 1.00 92.62 295 CYS A C 1
ATOM 2291 O O . CYS A 1 295 ? 24.177 -2.916 -24.330 1.00 92.62 295 CYS A O 1
ATOM 2293 N N . LEU A 1 296 ? 22.819 -1.266 -25.026 1.00 92.31 296 LEU A N 1
ATOM 2294 C CA . LEU A 1 296 ? 23.843 -0.446 -25.659 1.00 92.31 296 LEU A CA 1
ATOM 2295 C C . LEU A 1 296 ? 24.438 0.557 -24.650 1.00 92.31 296 LEU A C 1
ATOM 2297 O O . LEU A 1 296 ? 23.818 0.836 -23.618 1.00 92.31 296 LEU A O 1
ATOM 2301 N N . PRO A 1 297 ? 25.621 1.130 -24.942 1.00 88.94 297 PRO A N 1
ATOM 2302 C CA . PRO A 1 297 ? 26.186 2.222 -24.153 1.00 88.94 297 PRO A CA 1
ATOM 2303 C C . PRO A 1 297 ? 25.267 3.456 -24.074 1.00 88.94 297 PRO A C 1
ATOM 2305 O O . PRO A 1 297 ? 24.274 3.571 -24.796 1.00 88.94 297 PRO A O 1
ATOM 2308 N N . ASP A 1 298 ? 25.624 4.393 -23.192 1.00 92.62 298 ASP A N 1
ATOM 2309 C CA . ASP A 1 298 ? 24.858 5.604 -22.855 1.00 92.62 298 ASP A CA 1
ATOM 2310 C C . ASP A 1 298 ? 23.519 5.309 -22.163 1.00 92.62 298 ASP A C 1
ATOM 2312 O O . ASP A 1 298 ? 22.522 6.019 -22.314 1.00 92.62 298 ASP A O 1
ATOM 2316 N N . LEU A 1 299 ? 23.502 4.243 -21.367 1.00 94.00 299 LEU A N 1
ATOM 2317 C CA . LEU A 1 299 ? 22.344 3.801 -20.607 1.00 94.00 299 LEU A CA 1
ATOM 2318 C C . LEU A 1 299 ? 22.507 4.178 -19.136 1.00 94.00 299 LEU A C 1
ATOM 2320 O O . LEU A 1 299 ? 23.551 3.943 -18.532 1.00 94.00 299 LEU A O 1
ATOM 2324 N N . THR A 1 300 ? 21.460 4.728 -18.529 1.00 96.19 300 THR A N 1
ATOM 2325 C CA . THR A 1 300 ? 21.355 4.829 -17.072 1.00 96.19 300 THR A CA 1
ATOM 2326 C C . THR A 1 300 ? 20.148 4.041 -16.603 1.00 96.19 300 THR A C 1
ATOM 2328 O O . THR A 1 300 ? 19.018 4.360 -16.961 1.00 96.19 300 THR A O 1
ATOM 2331 N N . ILE A 1 301 ? 20.394 3.062 -15.745 1.00 95.06 301 ILE A N 1
ATOM 2332 C CA . ILE A 1 301 ? 19.376 2.312 -15.026 1.00 95.06 301 ILE A CA 1
ATOM 2333 C C . ILE A 1 301 ? 19.422 2.731 -13.562 1.00 95.06 301 ILE A C 1
ATOM 2335 O O . ILE A 1 301 ? 20.489 2.858 -12.969 1.00 95.06 301 ILE A O 1
ATOM 2339 N N . SER A 1 302 ? 18.262 2.934 -12.958 1.00 94.19 302 SER A N 1
ATOM 2340 C CA . SER A 1 302 ? 18.151 3.164 -11.524 1.00 94.19 302 SER A CA 1
ATOM 2341 C C . SER A 1 302 ? 16.937 2.457 -10.958 1.00 94.19 302 SER A C 1
ATOM 2343 O O . SER A 1 302 ? 15.907 2.330 -11.620 1.00 94.19 302 SER A O 1
ATOM 2345 N N . ALA A 1 303 ? 17.068 2.009 -9.721 1.00 91.69 303 ALA A N 1
ATOM 2346 C CA . ALA A 1 303 ? 15.990 1.415 -8.965 1.00 91.69 303 ALA A CA 1
ATOM 2347 C C . ALA A 1 303 ? 15.941 2.069 -7.589 1.00 91.69 303 ALA A C 1
ATOM 2349 O O . ALA A 1 303 ? 16.972 2.256 -6.937 1.00 91.69 303 ALA A O 1
ATOM 2350 N N . THR A 1 304 ? 14.740 2.432 -7.160 1.00 89.12 304 THR A N 1
ATOM 2351 C CA . THR A 1 304 ? 14.527 2.952 -5.812 1.00 89.12 304 THR A CA 1
ATOM 2352 C C . THR A 1 304 ? 14.167 1.787 -4.904 1.00 89.12 304 THR A C 1
ATOM 2354 O O . THR A 1 304 ? 13.225 1.047 -5.181 1.00 89.12 304 THR A O 1
ATOM 2357 N N . VAL A 1 305 ? 14.924 1.622 -3.824 1.00 85.00 305 VAL A N 1
ATOM 2358 C CA . VAL A 1 305 ? 14.650 0.625 -2.792 1.00 85.00 305 VAL A CA 1
ATOM 2359 C C . VAL A 1 305 ? 13.892 1.325 -1.670 1.00 85.00 305 VAL A C 1
ATOM 2361 O O . VAL A 1 305 ? 14.448 2.232 -1.040 1.00 85.00 305 VAL A O 1
ATOM 2364 N N . PRO A 1 306 ? 12.623 0.966 -1.420 1.00 82.81 306 PRO A N 1
ATOM 2365 C CA . PRO A 1 306 ? 11.917 1.491 -0.270 1.00 82.81 306 PRO A CA 1
ATOM 2366 C C . PRO A 1 306 ? 12.513 0.893 1.006 1.00 82.81 306 PRO A C 1
ATOM 2368 O O . PRO A 1 306 ? 12.530 -0.320 1.193 1.00 82.81 306 PRO A O 1
ATOM 2371 N N . GLU A 1 307 ? 12.965 1.754 1.911 1.00 79.50 307 GLU A N 1
ATOM 2372 C CA . GLU A 1 307 ? 13.292 1.372 3.278 1.00 79.50 307 GLU A CA 1
ATOM 2373 C C . GLU A 1 307 ? 12.189 1.896 4.196 1.00 79.50 307 GLU A C 1
ATOM 2375 O O . GLU A 1 307 ? 12.000 3.107 4.361 1.00 79.50 307 GLU A O 1
ATOM 2380 N N . VAL A 1 308 ? 11.444 0.973 4.798 1.00 77.00 308 VAL A N 1
ATOM 2381 C CA . VAL A 1 308 ? 10.445 1.293 5.813 1.00 77.00 308 VAL A CA 1
ATOM 2382 C C . VAL A 1 308 ? 11.055 1.091 7.189 1.00 77.00 308 VAL A C 1
ATOM 2384 O O . VAL A 1 308 ? 11.287 -0.035 7.620 1.00 77.00 308 VAL A O 1
ATOM 2387 N N . THR A 1 309 ? 11.244 2.184 7.919 1.00 78.62 309 THR A N 1
ATOM 2388 C CA . THR A 1 309 ? 11.605 2.134 9.340 1.00 78.62 309 THR A CA 1
ATOM 2389 C C . THR A 1 309 ? 10.397 2.512 10.182 1.00 78.62 309 THR A C 1
ATOM 2391 O O . THR A 1 309 ? 9.754 3.524 9.917 1.00 78.62 309 THR A O 1
ATOM 2394 N N . VAL A 1 310 ? 10.067 1.700 11.186 1.00 73.19 310 VAL A N 1
ATOM 2395 C CA . VAL A 1 310 ? 9.022 1.991 12.179 1.00 73.19 310 VAL A CA 1
ATOM 2396 C C . VAL A 1 310 ? 9.719 2.233 13.514 1.00 73.19 310 VAL A C 1
ATOM 2398 O O . VAL A 1 310 ? 10.419 1.354 14.008 1.00 73.19 310 VAL A O 1
ATOM 2401 N N . SER A 1 311 ? 9.583 3.427 14.082 1.00 74.00 311 SER A N 1
ATOM 2402 C CA . SER A 1 311 ? 10.100 3.750 15.411 1.00 74.00 311 SER A CA 1
ATOM 2403 C C . SER A 1 311 ? 9.160 3.276 16.518 1.00 74.00 311 SER A C 1
ATOM 2405 O O . SER A 1 311 ? 7.973 3.040 16.300 1.00 74.00 311 SER A O 1
ATOM 2407 N N . ASP A 1 312 ? 9.689 3.193 17.740 1.00 62.88 312 ASP A N 1
ATOM 2408 C CA . ASP A 1 312 ? 8.975 2.707 18.932 1.00 62.88 312 ASP A CA 1
ATOM 2409 C C . ASP A 1 312 ? 7.714 3.518 19.288 1.00 62.88 312 ASP A C 1
ATOM 2411 O O . ASP A 1 312 ? 6.793 3.018 19.934 1.00 62.88 312 ASP A O 1
ATOM 2415 N N . ASP A 1 313 ? 7.644 4.784 18.866 1.00 62.72 313 ASP A N 1
ATOM 2416 C CA . ASP A 1 313 ? 6.457 5.633 19.018 1.00 62.72 313 ASP A CA 1
ATOM 2417 C C . ASP A 1 313 ? 5.394 5.392 17.927 1.00 62.72 313 ASP A C 1
ATOM 2419 O O . ASP A 1 313 ? 4.348 6.046 17.925 1.00 62.72 313 ASP A O 1
ATOM 2423 N N . GLY A 1 314 ? 5.634 4.435 17.027 1.00 60.97 314 GLY A N 1
ATOM 2424 C CA . GLY A 1 314 ? 4.776 4.101 15.895 1.00 60.97 314 GLY A CA 1
ATOM 2425 C C . GLY A 1 314 ? 4.897 5.075 14.725 1.00 60.97 314 GLY A C 1
ATOM 2426 O O . GLY A 1 314 ? 4.090 5.005 13.797 1.00 60.97 314 GLY A O 1
ATOM 2427 N N . LYS A 1 315 ? 5.867 6.003 14.737 1.00 66.56 315 LYS A N 1
ATOM 2428 C CA . LYS A 1 315 ? 6.156 6.791 13.537 1.00 66.56 315 LYS A CA 1
ATOM 2429 C C . LYS A 1 315 ? 6.877 5.908 12.543 1.00 66.56 315 LYS A C 1
ATOM 2431 O O . LYS A 1 315 ? 7.780 5.160 12.882 1.00 66.56 315 LYS A O 1
ATOM 2436 N N . MET A 1 316 ? 6.486 6.018 11.289 1.00 68.06 316 MET A N 1
ATOM 2437 C CA . MET A 1 316 ? 7.124 5.267 10.231 1.00 68.06 316 MET A CA 1
ATOM 2438 C C . MET A 1 316 ? 7.749 6.249 9.246 1.00 68.06 316 MET A C 1
ATOM 2440 O O . MET A 1 316 ? 7.166 7.276 8.897 1.00 68.06 316 MET A O 1
ATOM 2444 N N . LEU A 1 317 ? 8.967 5.968 8.818 1.00 74.00 317 LEU A N 1
ATOM 2445 C CA . LEU A 1 317 ? 9.694 6.752 7.838 1.00 74.00 317 LEU A CA 1
ATOM 2446 C C . LEU A 1 317 ? 9.937 5.845 6.639 1.00 74.00 317 LEU A C 1
ATOM 2448 O O . LEU A 1 317 ? 10.549 4.789 6.773 1.00 74.00 317 LEU A O 1
ATOM 2452 N N . VAL A 1 318 ? 9.417 6.263 5.486 1.00 73.81 318 VAL A N 1
ATOM 2453 C CA . VAL A 1 318 ? 9.728 5.629 4.205 1.00 73.81 318 VAL A CA 1
ATOM 2454 C C . VAL A 1 318 ? 10.850 6.439 3.578 1.00 73.81 318 VAL A C 1
ATOM 2456 O O . VAL A 1 318 ? 10.659 7.624 3.286 1.00 73.81 318 VAL A O 1
ATOM 2459 N N . LYS A 1 319 ? 12.022 5.826 3.438 1.00 79.56 319 LYS A N 1
ATOM 2460 C CA . LYS A 1 319 ? 13.152 6.376 2.688 1.00 79.56 319 LYS A CA 1
ATOM 2461 C C . LYS A 1 319 ? 13.271 5.671 1.347 1.00 79.56 319 LYS A C 1
ATOM 2463 O O . LYS A 1 319 ? 12.856 4.527 1.195 1.00 79.56 319 LYS A O 1
ATOM 2468 N N . GLY A 1 320 ? 13.798 6.392 0.365 1.00 79.25 320 GLY A N 1
ATOM 2469 C CA . GLY A 1 320 ? 13.993 5.907 -0.996 1.00 79.25 320 GLY A CA 1
ATOM 2470 C C . GLY A 1 320 ? 15.428 6.078 -1.347 1.00 79.25 320 GLY A C 1
ATOM 2471 O O . GLY A 1 320 ? 15.799 7.123 -1.878 1.00 79.25 320 GLY A O 1
ATOM 2472 N N . ASP A 1 321 ? 16.205 5.066 -1.015 1.00 85.38 321 ASP A N 1
ATOM 2473 C CA . ASP A 1 321 ? 17.583 5.052 -1.436 1.00 85.38 321 ASP A CA 1
ATOM 2474 C C . ASP A 1 321 ? 17.631 4.509 -2.860 1.00 85.38 321 ASP A C 1
ATOM 2476 O O . ASP A 1 321 ? 16.868 3.619 -3.248 1.00 85.38 321 ASP A O 1
ATOM 2480 N N . MET A 1 322 ? 18.492 5.104 -3.674 1.00 88.31 322 MET A N 1
ATOM 2481 C CA . MET A 1 322 ? 18.561 4.811 -5.097 1.00 88.31 322 MET A CA 1
ATOM 2482 C C . MET A 1 322 ? 19.827 4.023 -5.384 1.00 88.31 322 MET A C 1
ATOM 2484 O O . MET A 1 322 ? 20.927 4.500 -5.117 1.00 88.31 322 MET A O 1
ATOM 2488 N N . ALA A 1 323 ? 19.662 2.845 -5.973 1.00 90.75 323 ALA A N 1
ATOM 2489 C CA . ALA A 1 323 ? 20.749 2.128 -6.614 1.00 90.75 323 ALA A CA 1
ATOM 2490 C C . ALA A 1 323 ? 20.778 2.523 -8.097 1.00 90.75 323 ALA A C 1
ATOM 2492 O O . ALA A 1 323 ? 19.730 2.677 -8.734 1.00 90.75 323 ALA A O 1
ATOM 2493 N N . ARG A 1 324 ? 21.970 2.714 -8.664 1.00 94.38 324 ARG A N 1
ATOM 2494 C CA . ARG A 1 324 ? 22.148 3.159 -10.051 1.00 94.38 324 ARG A CA 1
ATOM 2495 C C . ARG A 1 324 ? 23.222 2.342 -10.754 1.00 94.38 324 ARG A C 1
ATOM 2497 O O . ARG A 1 324 ? 24.245 2.019 -10.169 1.00 94.38 324 ARG A O 1
ATOM 2504 N N . LEU A 1 325 ? 22.998 2.067 -12.031 1.00 94.56 325 LEU A N 1
ATOM 2505 C CA . LEU A 1 325 ? 23.955 1.478 -12.955 1.00 94.56 325 LEU A CA 1
ATOM 2506 C C . LEU A 1 325 ? 24.030 2.354 -14.206 1.00 94.56 325 LEU A C 1
ATOM 2508 O O . LEU A 1 325 ? 23.006 2.763 -14.754 1.00 94.56 325 LEU A O 1
ATOM 2512 N N . GLN A 1 326 ? 25.240 2.666 -14.652 1.00 95.31 326 GLN A N 1
ATOM 2513 C CA . GLN A 1 326 ? 25.493 3.434 -15.862 1.00 95.31 326 GLN A CA 1
ATOM 2514 C C . GLN A 1 326 ? 26.403 2.640 -16.797 1.00 95.31 326 GLN A C 1
ATOM 2516 O O . GLN A 1 326 ? 27.458 2.172 -16.377 1.00 95.31 326 GLN A O 1
ATOM 2521 N N . LEU A 1 327 ? 25.988 2.516 -18.057 1.00 93.75 327 LEU A N 1
ATOM 2522 C CA . LEU A 1 327 ? 26.787 1.945 -19.136 1.00 93.75 327 LEU A CA 1
ATOM 2523 C C . LEU A 1 327 ? 27.313 3.079 -20.011 1.00 93.75 327 LEU A C 1
ATOM 2525 O O . LEU A 1 327 ? 26.533 3.901 -20.494 1.00 93.75 327 LEU A O 1
ATOM 2529 N N . ALA A 1 328 ? 28.620 3.116 -20.226 1.00 93.25 328 ALA A N 1
ATOM 2530 C CA . ALA A 1 328 ? 29.292 4.103 -21.060 1.00 93.25 328 ALA A CA 1
ATOM 2531 C C . ALA A 1 328 ? 30.302 3.412 -21.989 1.00 93.25 328 ALA A C 1
ATOM 2533 O O . ALA A 1 328 ? 30.814 2.343 -21.649 1.00 93.25 328 ALA A O 1
ATOM 2534 N N . PRO A 1 329 ? 30.602 3.983 -23.165 1.00 89.94 329 PRO A N 1
ATOM 2535 C CA . PRO A 1 329 ? 31.678 3.465 -24.002 1.00 89.94 329 PRO A CA 1
ATOM 2536 C C . PRO A 1 329 ? 33.027 3.614 -23.278 1.00 89.94 329 PRO A C 1
ATOM 2538 O O . PRO A 1 329 ? 33.301 4.661 -22.692 1.00 89.94 329 PRO A O 1
ATOM 2541 N N . SER A 1 330 ? 33.865 2.573 -23.317 1.00 89.38 330 SER A N 1
ATOM 2542 C CA . SER A 1 330 ? 35.213 2.598 -22.730 1.00 89.38 330 SER A CA 1
ATOM 2543 C C . SER A 1 330 ? 36.278 2.933 -23.778 1.00 89.38 330 SER A C 1
ATOM 2545 O O . SER A 1 330 ? 36.249 2.404 -24.891 1.00 89.38 330 SER A O 1
ATOM 2547 N N . GLU A 1 331 ? 37.261 3.764 -23.415 1.00 84.75 331 GLU A N 1
ATOM 2548 C CA . GLU A 1 331 ? 38.431 4.051 -24.264 1.00 84.75 331 GLU A CA 1
ATOM 2549 C C . GLU A 1 331 ? 39.330 2.817 -24.464 1.00 84.75 331 GLU A C 1
ATOM 2551 O O . GLU A 1 331 ? 40.022 2.709 -25.476 1.00 84.75 331 GLU A O 1
ATOM 2556 N N . GLU A 1 332 ? 39.292 1.862 -23.530 1.00 80.06 332 GLU A N 1
ATOM 2557 C CA . GLU A 1 332 ? 40.081 0.621 -23.568 1.00 80.06 332 GLU A CA 1
ATOM 2558 C C . GLU A 1 332 ? 39.410 -0.493 -24.401 1.00 80.06 332 GLU A C 1
ATOM 2560 O O . GLU A 1 332 ? 39.964 -1.583 -24.549 1.00 80.06 332 GLU A O 1
ATOM 2565 N N . GLY A 1 333 ? 38.239 -0.209 -24.987 1.00 81.06 333 GLY A N 1
ATOM 2566 C CA . GLY A 1 333 ? 37.373 -1.184 -25.650 1.00 81.06 333 GLY A CA 1
ATOM 2567 C C . GLY A 1 333 ? 36.362 -1.816 -24.686 1.00 81.06 333 GLY A C 1
ATOM 2568 O O . GLY A 1 333 ? 36.606 -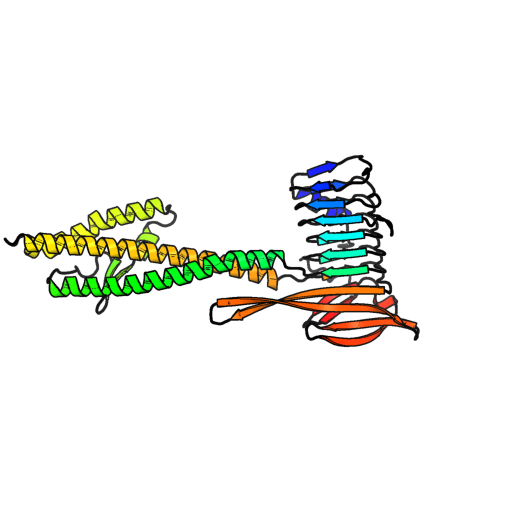1.925 -23.488 1.00 81.06 333 GLY A O 1
ATOM 2569 N N . GLY A 1 334 ? 35.199 -2.213 -25.210 1.00 86.75 334 GLY A N 1
ATOM 2570 C CA . GLY A 1 334 ? 34.089 -2.746 -24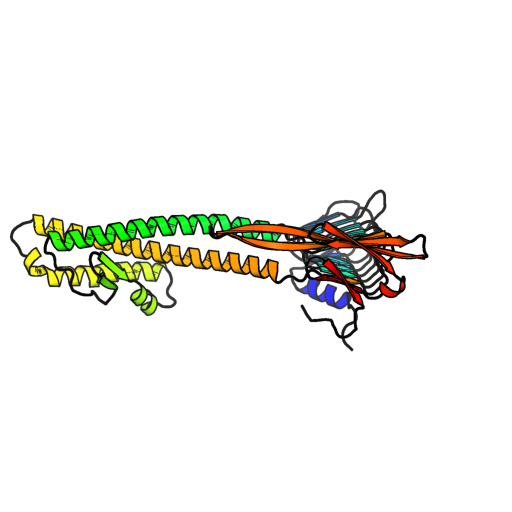.412 1.00 86.75 334 GLY A CA 1
ATOM 2571 C C . GLY A 1 334 ? 33.203 -1.667 -23.776 1.00 86.75 334 GLY A C 1
ATOM 2572 O O . GLY A 1 334 ? 33.202 -0.503 -24.186 1.00 86.75 334 GLY A O 1
ATOM 2573 N N . ILE A 1 335 ? 32.422 -2.071 -22.773 1.00 88.62 335 ILE A N 1
ATOM 2574 C CA . ILE A 1 335 ? 31.451 -1.231 -22.063 1.00 88.62 335 ILE A CA 1
ATOM 2575 C C . ILE A 1 335 ? 31.957 -0.976 -20.642 1.00 88.62 335 ILE A C 1
ATOM 2577 O O . ILE A 1 335 ? 32.148 -1.909 -19.862 1.00 88.62 335 ILE A O 1
ATOM 2581 N N . GLY A 1 336 ? 32.152 0.297 -20.302 1.00 91.62 336 GLY A N 1
ATOM 2582 C CA . GLY A 1 336 ? 32.388 0.746 -18.936 1.00 91.62 336 GLY A CA 1
ATOM 2583 C C . GLY A 1 336 ? 31.090 0.700 -18.135 1.00 91.62 336 GLY A C 1
ATOM 2584 O O . GLY A 1 336 ? 30.067 1.242 -18.555 1.00 91.62 336 GLY A O 1
ATOM 2585 N N . VAL A 1 337 ? 31.133 0.042 -16.984 1.00 92.75 337 VAL A N 1
ATOM 2586 C CA . VAL A 1 337 ? 29.998 -0.170 -16.090 1.00 92.75 337 VAL A CA 1
ATOM 2587 C C . VAL A 1 337 ? 30.303 0.515 -14.779 1.00 92.75 337 VAL A C 1
ATOM 2589 O O . VAL A 1 337 ? 31.224 0.115 -14.067 1.00 92.75 337 VAL A O 1
ATOM 2592 N N . LYS A 1 338 ? 29.509 1.528 -14.452 1.00 93.56 338 LYS A N 1
ATOM 2593 C CA . LYS A 1 338 ? 29.588 2.232 -13.179 1.00 93.56 338 LYS A CA 1
ATOM 2594 C C . LYS A 1 338 ? 28.349 1.931 -12.349 1.00 93.56 338 LYS A C 1
ATOM 2596 O O . LYS A 1 338 ? 27.244 2.312 -12.734 1.00 93.56 338 LYS A O 1
ATOM 2601 N N . CYS A 1 339 ? 28.532 1.283 -11.207 1.00 92.00 339 CYS A N 1
ATOM 2602 C CA . CYS A 1 339 ? 27.460 1.011 -10.257 1.00 92.00 339 CYS A CA 1
ATOM 2603 C C . CYS A 1 339 ? 27.588 1.935 -9.048 1.00 92.00 339 CYS A C 1
ATOM 2605 O O . CYS A 1 339 ? 28.685 2.212 -8.577 1.00 92.00 339 CYS A O 1
ATOM 2607 N N . MET A 1 340 ? 26.456 2.407 -8.543 1.00 92.38 340 MET A N 1
ATOM 2608 C CA . MET A 1 340 ? 26.336 3.152 -7.298 1.00 92.38 340 MET A CA 1
ATOM 2609 C C . MET A 1 340 ? 25.287 2.461 -6.438 1.00 92.38 340 MET A C 1
ATOM 2611 O O . MET A 1 340 ? 24.162 2.229 -6.891 1.00 92.38 340 MET A O 1
ATOM 2615 N N . ASN A 1 341 ? 25.655 2.130 -5.208 1.00 90.69 341 ASN A N 1
ATOM 2616 C CA . ASN A 1 341 ? 24.743 1.498 -4.266 1.00 90.69 341 ASN A CA 1
ATOM 2617 C C . ASN A 1 341 ? 23.910 2.520 -3.484 1.00 90.69 341 ASN A C 1
ATOM 2619 O O . ASN A 1 341 ? 24.168 3.723 -3.535 1.00 90.69 341 ASN A O 1
ATOM 2623 N N . THR A 1 342 ? 22.929 2.042 -2.719 1.00 87.62 342 THR A N 1
ATOM 2624 C CA . THR A 1 342 ? 22.054 2.880 -1.877 1.00 87.62 342 THR A CA 1
ATOM 2625 C C . THR A 1 342 ? 22.806 3.707 -0.829 1.00 87.62 342 THR A C 1
ATOM 2627 O O . THR A 1 342 ? 22.310 4.741 -0.391 1.00 87.62 342 THR A O 1
ATOM 2630 N N . SER A 1 343 ? 24.025 3.301 -0.453 1.00 87.50 343 SER A N 1
ATOM 2631 C CA . SER A 1 343 ? 24.903 4.045 0.465 1.00 87.50 343 SER A CA 1
ATOM 2632 C C . SER A 1 343 ? 25.789 5.087 -0.237 1.00 87.50 343 SER A C 1
ATOM 2634 O O . SER A 1 343 ? 26.532 5.807 0.431 1.00 87.50 343 SER A O 1
ATOM 2636 N N . GLY A 1 344 ? 25.735 5.174 -1.570 1.00 87.12 344 GLY A N 1
ATOM 2637 C CA . GLY A 1 344 ? 26.538 6.088 -2.382 1.00 87.12 344 GLY A CA 1
ATOM 2638 C C . GLY A 1 344 ? 27.966 5.613 -2.669 1.00 87.12 344 GLY A C 1
ATOM 2639 O O . GLY A 1 344 ? 28.776 6.407 -3.144 1.00 87.12 344 GLY A O 1
ATOM 2640 N N . LEU A 1 345 ? 28.299 4.348 -2.386 1.00 89.19 345 LEU A N 1
ATOM 2641 C CA . LEU A 1 345 ? 29.572 3.764 -2.812 1.00 89.19 345 LEU A CA 1
ATOM 2642 C C . LEU A 1 345 ? 29.516 3.461 -4.307 1.00 89.19 345 LEU A C 1
ATOM 2644 O O . LEU A 1 345 ? 28.530 2.910 -4.795 1.00 89.19 345 LEU A O 1
ATOM 2648 N N . GLU A 1 346 ? 30.587 3.816 -5.012 1.00 91.56 346 GLU A N 1
ATOM 2649 C CA . GLU A 1 346 ? 30.716 3.617 -6.452 1.00 91.56 346 GLU A CA 1
ATOM 2650 C C . GLU A 1 346 ? 31.724 2.507 -6.765 1.00 91.56 346 GLU A C 1
ATOM 2652 O O . GLU A 1 346 ? 32.805 2.447 -6.174 1.00 91.56 346 GLU A O 1
ATOM 2657 N N . THR A 1 347 ? 31.382 1.658 -7.729 1.00 90.69 347 THR A N 1
ATOM 2658 C CA . THR A 1 347 ? 32.270 0.654 -8.318 1.00 90.69 347 THR A CA 1
ATOM 2659 C C . THR A 1 347 ? 32.303 0.826 -9.831 1.00 90.69 347 THR A C 1
ATOM 2661 O O . THR A 1 347 ? 31.323 1.253 -10.445 1.00 90.69 347 THR A O 1
ATOM 2664 N N . GLU A 1 348 ? 33.450 0.528 -10.437 1.00 92.31 348 GLU A N 1
ATOM 2665 C CA . GLU A 1 348 ? 33.668 0.681 -11.873 1.00 92.31 348 GLU A CA 1
ATOM 2666 C C . GLU A 1 348 ? 34.426 -0.525 -12.425 1.00 92.31 348 GLU A C 1
ATOM 2668 O O . GLU A 1 348 ? 35.381 -1.006 -11.810 1.00 92.31 348 GLU A O 1
ATOM 2673 N N . GLN A 1 349 ? 33.983 -1.025 -13.576 1.00 92.75 349 GLN A N 1
ATOM 2674 C CA . GLN A 1 349 ? 34.626 -2.122 -14.293 1.00 92.75 349 GLN A CA 1
ATOM 2675 C C . GLN A 1 349 ? 34.358 -2.029 -15.797 1.00 92.75 349 GLN A C 1
ATOM 2677 O O . GLN A 1 349 ? 33.395 -1.395 -16.222 1.00 92.75 349 GLN A O 1
ATOM 2682 N N . ILE A 1 350 ? 35.187 -2.690 -16.601 1.00 90.62 350 ILE A N 1
ATOM 2683 C CA . ILE A 1 350 ? 35.035 -2.763 -18.059 1.00 90.62 350 ILE A CA 1
ATOM 2684 C C . ILE A 1 350 ? 34.663 -4.195 -18.428 1.00 90.62 350 ILE A C 1
ATOM 2686 O O . ILE A 1 350 ? 35.323 -5.136 -17.984 1.00 90.62 350 ILE A O 1
ATOM 2690 N N . LEU A 1 351 ? 33.608 -4.355 -19.224 1.00 89.69 351 LEU A N 1
ATOM 2691 C CA . LEU A 1 351 ? 33.081 -5.652 -19.645 1.00 89.69 351 LEU A CA 1
ATOM 2692 C C . LEU A 1 351 ? 32.927 -5.729 -21.164 1.00 89.69 351 LEU A C 1
ATOM 2694 O O . LEU A 1 351 ? 32.793 -4.715 -21.851 1.00 89.69 351 LEU A O 1
ATOM 2698 N N . ASP A 1 352 ? 32.883 -6.953 -21.681 1.00 86.38 352 ASP A N 1
ATOM 2699 C CA . ASP A 1 352 ? 32.586 -7.205 -23.088 1.00 86.38 352 ASP A CA 1
ATOM 2700 C C . ASP A 1 352 ? 31.118 -6.888 -23.415 1.00 86.38 352 ASP A C 1
ATOM 2702 O O . ASP A 1 352 ? 30.213 -7.180 -22.629 1.00 86.38 352 ASP A O 1
ATOM 2706 N N . GLU A 1 353 ? 30.857 -6.380 -24.623 1.00 78.44 353 GLU A N 1
ATOM 2707 C CA . GLU A 1 353 ? 29.502 -6.026 -25.087 1.00 78.44 353 GLU A CA 1
ATOM 2708 C C . GLU A 1 353 ? 28.507 -7.198 -25.010 1.00 78.44 353 GLU A C 1
ATOM 2710 O O . GLU A 1 353 ? 27.324 -7.001 -24.735 1.00 78.44 353 GLU A O 1
ATOM 2715 N N . GLY A 1 354 ? 28.987 -8.430 -25.206 1.00 80.31 354 GLY A N 1
ATOM 2716 C CA . GLY A 1 354 ? 28.162 -9.639 -25.160 1.00 80.31 354 GLY A CA 1
ATOM 2717 C C . GLY A 1 354 ? 27.609 -9.979 -23.771 1.00 80.31 354 GLY A C 1
ATOM 2718 O O . GLY A 1 354 ? 26.670 -10.765 -23.679 1.00 80.31 354 GLY A O 1
ATOM 2719 N N . GLN A 1 355 ? 28.143 -9.390 -22.693 1.00 83.81 355 GLN A N 1
ATOM 2720 C CA . GLN A 1 355 ? 27.627 -9.614 -21.335 1.00 83.81 355 GLN A CA 1
ATOM 2721 C C . GLN A 1 355 ? 26.288 -8.916 -21.073 1.00 83.81 355 GLN A C 1
ATOM 2723 O O . GLN A 1 355 ? 25.607 -9.251 -20.106 1.00 83.81 355 GLN A O 1
ATOM 2728 N N . PHE A 1 356 ? 25.905 -7.976 -21.941 1.00 87.06 356 PHE A N 1
ATOM 2729 C CA . PHE A 1 356 ? 24.684 -7.183 -21.824 1.00 87.06 356 PHE A CA 1
ATOM 2730 C C . PHE A 1 356 ? 23.573 -7.618 -22.787 1.00 87.06 356 PHE A C 1
ATOM 2732 O O . PHE A 1 356 ? 22.689 -6.834 -23.142 1.00 87.06 356 PHE A O 1
ATOM 2739 N N . GLN A 1 357 ? 23.623 -8.874 -23.223 1.00 88.50 357 GLN A N 1
ATOM 2740 C CA . GLN A 1 357 ? 22.598 -9.486 -24.054 1.00 88.50 357 GLN A CA 1
ATOM 2741 C C . GLN A 1 357 ? 21.660 -10.336 -23.195 1.00 88.50 357 GLN A C 1
ATOM 2743 O O . GLN A 1 357 ? 22.130 -11.172 -22.424 1.00 88.50 357 GLN A O 1
ATOM 2748 N N . ASN A 1 358 ? 20.345 -10.182 -23.378 1.00 89.56 358 ASN A N 1
ATOM 2749 C CA . ASN A 1 358 ? 19.330 -10.885 -22.590 1.00 89.56 358 ASN A CA 1
ATOM 2750 C C . ASN A 1 358 ? 19.549 -10.693 -21.079 1.00 89.56 358 ASN A C 1
ATOM 2752 O O . ASN A 1 358 ? 19.887 -11.646 -20.383 1.00 89.56 358 ASN A O 1
ATOM 2756 N N . CYS A 1 359 ? 19.389 -9.485 -20.550 1.00 90.81 359 CYS A N 1
ATOM 2757 C CA . CYS A 1 359 ? 19.696 -9.191 -19.151 1.00 90.81 359 CYS A CA 1
ATOM 2758 C C . CYS A 1 359 ? 18.453 -8.952 -18.300 1.00 90.81 359 CYS A C 1
ATOM 2760 O O . CYS A 1 359 ? 17.478 -8.336 -18.729 1.00 90.81 359 CYS A O 1
ATOM 2762 N N . GLN A 1 360 ? 18.535 -9.387 -17.048 1.00 91.44 360 GLN A N 1
ATOM 2763 C CA . GLN A 1 360 ? 17.691 -8.903 -15.966 1.00 91.44 360 GLN A CA 1
ATOM 2764 C C . GLN A 1 360 ? 18.521 -7.982 -15.087 1.00 91.44 360 GLN A C 1
ATOM 2766 O O . GLN A 1 360 ? 19.598 -8.378 -14.651 1.00 91.44 360 GLN A O 1
ATOM 2771 N N . PHE A 1 361 ? 17.993 -6.802 -14.788 1.00 91.56 361 PHE A N 1
ATOM 2772 C CA . PHE A 1 361 ? 18.527 -5.893 -13.786 1.00 91.56 361 PHE A CA 1
ATOM 2773 C C . PHE A 1 361 ? 17.598 -5.874 -12.577 1.00 91.56 361 PHE A C 1
ATOM 2775 O O . PHE A 1 361 ? 16.375 -5.759 -12.713 1.00 91.56 361 PHE A O 1
ATOM 2782 N N . SER A 1 362 ? 18.186 -5.970 -11.395 1.00 89.88 362 SER A N 1
ATOM 2783 C CA . SER A 1 362 ? 17.479 -5.938 -10.117 1.00 89.88 362 SER A CA 1
ATOM 2784 C C . SER A 1 362 ? 18.367 -5.312 -9.045 1.00 89.88 362 SER A C 1
ATOM 2786 O O . SER A 1 362 ? 19.538 -5.015 -9.288 1.00 89.88 362 SER A O 1
ATOM 2788 N N . VAL A 1 363 ? 17.803 -5.087 -7.859 1.00 87.12 363 VAL A N 1
ATOM 2789 C CA . VAL A 1 363 ? 18.581 -4.660 -6.694 1.00 87.12 363 VAL A CA 1
ATOM 2790 C C . VAL A 1 363 ? 18.804 -5.842 -5.765 1.00 87.12 363 VAL A C 1
ATOM 2792 O O . VAL A 1 363 ? 17.847 -6.497 -5.356 1.00 87.12 363 VAL A O 1
ATOM 2795 N N . CYS A 1 364 ? 20.059 -6.084 -5.404 1.00 84.06 364 CYS A N 1
ATOM 2796 C CA . CYS A 1 364 ? 20.455 -7.055 -4.392 1.00 84.06 364 CYS A CA 1
ATOM 2797 C C . CYS A 1 364 ? 21.324 -6.340 -3.358 1.00 84.06 364 CYS A C 1
ATOM 2799 O O . CYS A 1 364 ? 22.273 -5.661 -3.729 1.00 84.06 364 CYS A O 1
ATOM 2801 N N . GLU A 1 365 ? 20.971 -6.434 -2.074 1.00 81.94 365 GLU A N 1
ATOM 2802 C CA . GLU A 1 365 ? 21.727 -5.804 -0.973 1.00 81.94 365 GLU A CA 1
ATOM 2803 C C . GLU A 1 365 ? 21.995 -4.290 -1.164 1.00 81.94 365 GLU A C 1
ATOM 2805 O O . GLU A 1 365 ? 22.987 -3.749 -0.686 1.00 81.94 365 GLU A O 1
ATOM 2810 N N . GLY A 1 366 ? 21.089 -3.580 -1.852 1.00 82.62 366 GLY A N 1
ATOM 2811 C CA . GLY A 1 366 ? 21.227 -2.145 -2.138 1.00 82.62 366 GLY A CA 1
ATOM 2812 C C . GLY A 1 366 ? 22.091 -1.817 -3.362 1.00 82.62 366 GLY A C 1
ATOM 2813 O O . GLY A 1 366 ? 22.297 -0.643 -3.668 1.00 82.62 366 GLY A O 1
ATOM 2814 N N . GLU A 1 367 ? 22.566 -2.826 -4.088 1.00 85.69 367 GLU A N 1
ATOM 2815 C CA . GLU A 1 367 ? 23.352 -2.691 -5.312 1.00 85.69 367 GLU A CA 1
ATOM 2816 C C . GLU A 1 367 ? 22.554 -3.101 -6.544 1.00 85.69 367 GLU A C 1
ATOM 2818 O O . GLU A 1 367 ? 21.830 -4.097 -6.535 1.00 85.69 367 GLU A O 1
ATOM 2823 N N . MET A 1 368 ? 22.698 -2.333 -7.628 1.00 88.62 368 MET A N 1
ATOM 2824 C CA . MET A 1 368 ? 22.203 -2.763 -8.933 1.00 88.62 368 MET A CA 1
ATOM 2825 C C . MET A 1 368 ? 23.044 -3.942 -9.410 1.00 88.62 368 MET A C 1
ATOM 2827 O O . MET A 1 368 ? 24.240 -3.798 -9.666 1.00 88.62 368 MET A O 1
ATOM 2831 N N . VAL A 1 369 ? 22.396 -5.088 -9.573 1.00 88.62 369 VAL A N 1
ATOM 2832 C CA . VAL A 1 369 ? 22.990 -6.299 -10.130 1.00 88.62 369 VAL A CA 1
ATOM 2833 C C . VAL A 1 369 ? 22.329 -6.626 -11.460 1.00 88.62 369 VAL A C 1
ATOM 2835 O O . VAL A 1 369 ? 21.176 -6.263 -11.708 1.00 88.62 369 VAL A O 1
ATOM 2838 N N . TRP A 1 370 ? 23.062 -7.318 -12.327 1.00 90.12 370 TRP A N 1
ATOM 2839 C CA . TRP A 1 370 ? 22.511 -7.886 -13.547 1.00 90.12 370 TRP A CA 1
ATOM 2840 C C . TRP A 1 370 ? 22.905 -9.345 -13.682 1.00 90.12 370 TRP A C 1
ATOM 2842 O O . TRP A 1 370 ? 23.959 -9.780 -13.217 1.00 90.12 370 TRP A O 1
ATOM 2852 N N . GLN A 1 371 ? 22.042 -10.096 -14.348 1.00 88.81 371 GLN A N 1
ATOM 2853 C CA . GLN A 1 371 ? 22.295 -11.479 -14.706 1.00 88.81 371 GLN A CA 1
ATOM 2854 C C . GLN A 1 371 ? 21.785 -11.750 -16.114 1.00 88.81 371 GLN A C 1
ATOM 2856 O O . GLN A 1 371 ? 20.805 -11.146 -16.561 1.00 88.81 371 GLN A O 1
ATOM 2861 N N . ALA A 1 372 ? 22.449 -12.669 -16.811 1.00 83.88 372 ALA A N 1
ATOM 2862 C CA . ALA A 1 372 ? 21.921 -13.200 -18.055 1.00 83.88 372 ALA A CA 1
ATOM 2863 C C . ALA A 1 372 ? 20.600 -13.926 -17.764 1.00 83.88 372 ALA A C 1
ATOM 2865 O O . ALA A 1 372 ? 20.498 -14.718 -16.825 1.00 83.88 372 ALA A O 1
ATOM 2866 N N . LEU A 1 373 ? 19.587 -13.658 -18.577 1.00 77.44 373 LEU A N 1
ATOM 2867 C CA . LEU A 1 373 ? 18.306 -14.336 -18.547 1.00 77.44 373 LEU A CA 1
ATOM 2868 C C . LEU A 1 373 ? 18.519 -15.777 -19.000 1.00 77.44 373 LEU A C 1
ATOM 2870 O O . LEU A 1 373 ? 18.534 -16.085 -20.193 1.00 77.44 373 LEU A O 1
ATOM 2874 N N . ASN A 1 374 ? 18.656 -16.682 -18.038 1.00 60.31 374 ASN A N 1
ATOM 2875 C CA . ASN A 1 374 ? 18.495 -18.094 -18.322 1.00 60.31 374 ASN A CA 1
ATOM 2876 C C . ASN A 1 374 ? 17.015 -18.350 -18.613 1.00 60.31 374 ASN A C 1
ATOM 2878 O O . ASN A 1 374 ? 16.133 -17.932 -17.865 1.00 60.31 374 ASN A O 1
ATOM 2882 N N . VAL A 1 375 ? 16.739 -19.086 -19.690 1.00 51.81 375 VAL A N 1
ATOM 2883 C CA . VAL A 1 375 ? 15.384 -19.387 -20.195 1.00 51.81 375 VAL A CA 1
ATOM 2884 C C . VAL A 1 375 ? 14.472 -20.061 -19.140 1.00 51.81 375 VAL A C 1
ATOM 2886 O O . VAL A 1 375 ? 13.264 -20.147 -19.343 1.00 51.81 375 VAL A O 1
ATOM 2889 N N . CYS A 1 376 ? 15.018 -20.500 -17.998 1.00 40.16 376 CYS A N 1
ATOM 2890 C CA . CYS A 1 376 ? 14.309 -21.192 -16.920 1.00 40.16 376 CYS A CA 1
ATOM 2891 C C . CYS A 1 376 ? 13.980 -20.344 -15.673 1.00 40.16 376 CYS A C 1
ATOM 2893 O O . CYS A 1 376 ? 13.181 -20.810 -14.867 1.00 40.16 376 CYS A O 1
ATOM 2895 N N . ASP A 1 377 ? 14.528 -19.134 -15.507 1.00 43.19 377 ASP A N 1
ATOM 2896 C CA . ASP A 1 377 ? 14.420 -18.374 -14.241 1.00 43.19 377 ASP A CA 1
ATOM 2897 C C . ASP A 1 377 ? 13.301 -17.316 -14.239 1.00 43.19 377 ASP A C 1
ATOM 2899 O O . ASP A 1 377 ? 13.262 -16.434 -13.379 1.00 43.19 377 ASP A O 1
ATOM 2903 N N . ARG A 1 378 ? 12.339 -17.411 -15.170 1.00 46.91 378 ARG A N 1
ATOM 2904 C CA . ARG A 1 378 ? 11.071 -16.674 -15.054 1.00 46.91 378 ARG A CA 1
ATOM 2905 C C . ARG A 1 378 ? 10.272 -17.259 -13.891 1.00 46.91 378 ARG A C 1
ATOM 2907 O O . ARG A 1 378 ? 9.417 -18.118 -14.084 1.00 46.91 378 ARG A O 1
ATOM 2914 N N . VAL A 1 379 ? 10.568 -16.799 -12.680 1.00 38.19 379 VAL A N 1
ATOM 2915 C CA . VAL A 1 379 ? 9.636 -16.914 -11.562 1.00 38.19 379 VAL A CA 1
ATOM 2916 C C . VAL A 1 379 ? 8.407 -16.112 -11.978 1.00 38.19 379 VAL A C 1
ATOM 2918 O O . VAL A 1 379 ? 8.510 -14.914 -12.228 1.00 38.19 379 VAL A O 1
ATOM 2921 N N . GLU A 1 380 ? 7.273 -16.787 -12.157 1.00 35.28 380 GLU A N 1
ATOM 2922 C CA . GLU A 1 380 ? 5.979 -16.115 -12.259 1.00 35.28 380 GLU A CA 1
ATOM 2923 C C . GLU A 1 380 ? 5.812 -15.263 -10.990 1.00 35.28 380 GLU A C 1
ATOM 2925 O O . GLU A 1 380 ? 5.750 -15.808 -9.886 1.00 35.28 380 GLU A O 1
ATOM 2930 N N . VAL A 1 381 ? 5.846 -13.935 -11.158 1.00 37.66 381 VAL A N 1
ATOM 2931 C CA . VAL A 1 381 ? 5.586 -12.931 -10.112 1.00 37.66 381 VAL A CA 1
ATOM 2932 C C . VAL A 1 381 ? 4.129 -12.519 -10.160 1.00 37.66 381 VAL A C 1
ATOM 2934 O O . VAL A 1 381 ? 3.679 -12.118 -11.262 1.00 37.66 381 VAL A O 1
#

Solvent-accessible surface area (backbone atoms only — not comparable to full-atom values): 19573 Å² total; per-residue (Å²): 144,72,74,77,89,51,47,68,61,53,45,53,54,59,58,67,73,43,66,71,47,76,48,77,79,66,79,72,74,73,51,79,43,80,47,69,70,35,24,40,39,38,67,42,64,47,47,58,35,35,32,42,37,33,50,23,30,39,37,30,67,19,30,43,39,28,34,95,95,34,50,18,38,38,43,27,60,22,43,37,34,30,47,25,39,38,27,28,30,39,40,37,24,30,28,39,38,30,37,26,33,38,37,49,29,39,38,38,16,30,47,22,39,40,30,49,22,35,42,28,42,29,42,39,38,27,27,59,49,72,64,59,52,49,50,47,57,61,50,45,55,59,37,55,51,35,49,55,51,39,56,53,45,50,55,49,48,61,50,49,21,35,52,51,34,50,48,33,64,74,69,70,50,61,76,64,87,43,54,88,73,27,40,34,78,57,95,70,27,42,46,71,47,61,62,71,56,51,66,75,45,66,94,57,55,71,69,58,51,55,51,49,50,53,49,42,43,60,57,50,51,50,45,48,44,49,62,73,31,42,74,64,60,72,45,95,53,70,66,49,52,54,52,50,52,51,53,53,51,55,52,50,53,50,51,54,49,46,53,52,41,53,53,36,51,51,52,34,50,55,42,50,50,54,45,51,50,54,50,48,58,57,68,70,57,76,39,39,38,39,31,55,23,43,54,42,52,54,24,37,42,34,38,35,48,74,43,79,46,72,45,96,88,70,52,69,49,80,44,73,37,51,16,28,36,35,33,31,77,35,95,88,58,46,33,28,39,39,36,27,22,44,87,69,54,74,48,77,50,75,41,61,64,77,73,36,40,25,29,36,38,38,71,54,99,49,28,55,44,73,45,66,64,55,82,79,70,76,71,90,125